Protein AF-X8IRI1-F1 (afdb_monomer_lite)

Sequence (577 aa):
MRTLHSYGKSMAVIITFLLALMMLMPPNMAYAASTYTATGTESGADIAAIIAGTKPDASGNPYDSVEFPAGNYKYDLPDSVIISRPVKVKADTGAKVEFKGGSFRAHNNSADITFTGAGSFEMNNLNSYGFFSSNVNAKFNFDHTDFTIDGAKNFGIYAFGGCTMNIKGGSFTVKNCSNTGNEGGIEFDKGKLNVSDGAQLIVENNGNGNFGDIYMNGAMEVTGAKTKVIINESKAGFSGYGMVLAGGGTLKVDAGSVDINTSAAGRGINAGSNATNTIDLVNGAKLNVTANGGIATSGIRRAKVSVKGGSVLDVKGYSYAFDGSLLEASDRALVTLNGKVMDNASLKVFTGGTNGSTIMGGSVLENYKTSVVNGVVTENPAGNHLDNQPVNAAGEKLMRFDLKNFENSNIDITADPGNAAHPAYTYRVGKNHDGTAYVWAPAVEVRFWQSKEALDKDEADKMIASLSTIRGNKLGFVGAKVPEAPKAPAGKVFSHWVNANTGRAFDSNAAFSEQRTNVYPVYKDVPAGGNNSTKKVVKVHKVSPRTGDASMIFLYGGLVVGAVVVLMVLIKIRRRA

Structure (mmCIF, N/CA/C/O backbone):
data_AF-X8IRI1-F1
#
_entry.id   AF-X8IRI1-F1
#
loop_
_atom_site.group_PDB
_atom_site.id
_atom_site.type_symbol
_atom_site.label_atom_id
_atom_site.label_alt_id
_atom_site.label_comp_id
_atom_site.label_asym_id
_atom_site.label_entity_id
_atom_site.label_seq_id
_atom_site.pdbx_PDB_ins_code
_atom_site.Cartn_x
_atom_site.Cartn_y
_atom_site.Cartn_z
_atom_site.occupancy
_atom_site.B_iso_or_equiv
_atom_site.auth_seq_id
_atom_site.auth_comp_id
_atom_site.auth_asym_id
_atom_site.auth_atom_id
_atom_site.pdbx_PDB_model_num
ATOM 1 N N . MET A 1 1 ? -28.772 -71.645 36.529 1.00 38.62 1 MET A N 1
ATOM 2 C CA . MET A 1 1 ? -28.775 -70.307 35.896 1.00 38.62 1 MET A CA 1
ATOM 3 C C . MET A 1 1 ? -29.719 -69.413 36.707 1.00 38.62 1 MET A C 1
ATOM 5 O O . MET A 1 1 ? -30.913 -69.526 36.527 1.00 38.62 1 MET A O 1
ATOM 9 N N . ARG A 1 2 ? -29.366 -68.632 37.741 1.00 41.69 2 ARG A N 1
ATOM 10 C CA . ARG A 1 2 ? -28.144 -67.874 38.078 1.00 41.69 2 ARG A CA 1
ATOM 11 C C . ARG A 1 2 ? -27.626 -67.022 36.917 1.00 41.69 2 ARG A C 1
ATOM 13 O O . ARG A 1 2 ? -26.541 -67.303 36.445 1.00 41.69 2 ARG A O 1
ATOM 20 N N . THR A 1 3 ? -28.415 -66.037 36.474 1.00 43.78 3 THR A N 1
ATOM 21 C CA . THR A 1 3 ? -27.919 -64.871 35.696 1.00 43.78 3 THR A CA 1
ATOM 22 C C . THR A 1 3 ? -28.913 -63.713 35.503 1.00 43.78 3 THR A C 1
ATOM 24 O O . THR A 1 3 ? -28.485 -62.684 35.001 1.00 43.78 3 THR A O 1
ATOM 27 N N . LEU A 1 4 ? -30.188 -63.775 35.931 1.00 37.31 4 LEU A N 1
ATOM 28 C CA . LEU A 1 4 ? -31.115 -62.632 35.738 1.00 37.31 4 LEU A CA 1
ATOM 29 C C . LEU A 1 4 ? -31.399 -61.752 36.973 1.00 37.31 4 LEU A C 1
ATOM 31 O O . LEU A 1 4 ? -31.856 -60.628 36.812 1.00 37.31 4 LEU A O 1
ATOM 35 N N . HIS A 1 5 ? -31.095 -62.194 38.198 1.00 42.09 5 HIS A N 1
ATOM 36 C CA . HIS A 1 5 ? -31.404 -61.414 39.413 1.00 42.09 5 HIS A CA 1
ATOM 37 C C . HIS A 1 5 ? -30.300 -60.431 39.855 1.00 42.09 5 HIS A C 1
ATOM 39 O O . HIS A 1 5 ? -30.540 -59.623 40.752 1.00 42.09 5 HIS A O 1
ATOM 45 N N . SER A 1 6 ? -29.102 -60.459 39.253 1.00 44.62 6 SER A N 1
ATOM 46 C CA . SER A 1 6 ? -28.016 -59.529 39.618 1.00 44.62 6 SER A CA 1
ATOM 47 C C . SER A 1 6 ? -27.987 -58.245 38.783 1.00 44.62 6 SER A C 1
ATOM 49 O O . SER A 1 6 ? -27.450 -57.250 39.253 1.00 44.62 6 SER A O 1
ATOM 51 N N . TYR A 1 7 ? -28.608 -58.213 37.597 1.00 43.22 7 TYR A N 1
ATOM 52 C CA . TYR A 1 7 ? -28.611 -57.013 36.747 1.00 43.22 7 TYR A CA 1
ATOM 53 C C . TYR A 1 7 ? -29.581 -55.924 37.231 1.00 43.22 7 TYR A C 1
ATOM 55 O O . TYR A 1 7 ? -29.284 -54.744 37.079 1.00 43.22 7 TYR A O 1
ATOM 63 N N . GLY A 1 8 ? -30.692 -56.289 37.885 1.00 44.66 8 GLY A N 1
ATOM 64 C CA . GLY A 1 8 ? -31.662 -55.316 38.410 1.00 44.66 8 GLY A CA 1
ATOM 65 C C . GLY A 1 8 ? -31.131 -54.489 39.586 1.00 44.66 8 GLY A C 1
ATOM 66 O O . GLY A 1 8 ? -31.399 -53.295 39.671 1.00 44.66 8 GLY A O 1
ATOM 67 N N . LYS A 1 9 ? -30.312 -55.090 40.463 1.00 50.69 9 LYS A N 1
ATOM 68 C CA . LYS A 1 9 ? -29.696 -54.374 41.594 1.00 50.69 9 LYS A CA 1
ATOM 69 C C . LYS A 1 9 ? -28.537 -53.486 41.147 1.00 50.69 9 LYS A C 1
ATOM 71 O O . LYS A 1 9 ? -28.430 -52.363 41.621 1.00 50.69 9 LYS A O 1
ATOM 76 N N . SER A 1 10 ? -27.718 -53.942 40.199 1.00 52.00 10 SER A N 1
ATOM 77 C CA . SER A 1 10 ? -26.632 -53.129 39.641 1.00 52.00 10 SER A CA 1
ATOM 78 C C . SER A 1 10 ? -27.155 -51.960 38.806 1.00 52.00 10 SER A C 1
ATOM 80 O O . SER A 1 10 ? -26.636 -50.858 38.939 1.00 52.00 10 SER A O 1
ATOM 82 N N . MET A 1 11 ? -28.218 -52.148 38.013 1.00 54.19 11 MET A N 1
ATOM 83 C CA . MET A 1 11 ? -28.814 -51.048 37.247 1.00 54.19 11 MET A CA 1
ATOM 84 C C . MET A 1 11 ? -29.537 -50.041 38.155 1.00 54.19 11 MET A C 1
ATOM 86 O O . MET A 1 11 ? -29.398 -48.841 37.951 1.00 54.19 11 MET A O 1
ATOM 90 N N . ALA A 1 12 ? -30.226 -50.501 39.207 1.00 57.88 12 ALA A N 1
ATOM 91 C CA . ALA A 1 12 ? -30.830 -49.612 40.200 1.00 57.88 12 ALA A CA 1
ATOM 92 C C . ALA A 1 12 ? -29.775 -48.789 40.957 1.00 57.88 12 ALA A C 1
ATOM 94 O O . ALA A 1 12 ? -29.965 -47.593 41.149 1.00 57.88 12 ALA A O 1
ATOM 95 N N . VAL A 1 13 ? -28.637 -49.386 41.329 1.00 63.94 13 VAL A N 1
ATOM 96 C CA . VAL A 1 13 ? -27.523 -48.658 41.963 1.00 63.94 13 VAL A CA 1
ATOM 97 C C . VAL A 1 13 ? -26.892 -47.657 40.995 1.00 63.94 13 VAL A C 1
ATOM 99 O O . VAL A 1 13 ? -26.633 -46.532 41.401 1.00 63.94 13 VAL A O 1
ATOM 102 N N . ILE A 1 14 ? -26.715 -48.007 39.717 1.00 63.69 14 ILE A N 1
ATOM 103 C CA . ILE A 1 14 ? -26.193 -47.083 38.694 1.00 63.69 14 ILE A CA 1
ATOM 104 C C . ILE A 1 14 ? -27.158 -45.916 38.456 1.00 63.69 14 ILE A C 1
ATOM 106 O O . ILE A 1 14 ? -26.715 -44.776 38.399 1.00 63.69 14 ILE A O 1
ATOM 110 N N . ILE A 1 15 ? -28.467 -46.169 38.373 1.00 65.94 15 ILE A N 1
ATOM 111 C CA . ILE A 1 15 ? -29.488 -45.123 38.200 1.00 65.94 15 ILE A CA 1
ATOM 112 C C . ILE A 1 15 ? -29.566 -44.234 39.443 1.00 65.94 15 ILE A C 1
ATOM 114 O O . ILE A 1 15 ? -29.633 -43.019 39.315 1.00 65.94 15 ILE A O 1
ATOM 118 N N . THR A 1 16 ? -29.491 -44.813 40.643 1.00 70.00 16 THR A N 1
ATOM 119 C CA . THR A 1 16 ? -29.491 -44.043 41.897 1.00 70.00 16 THR A CA 1
ATOM 120 C C . THR A 1 16 ? -28.206 -43.225 42.041 1.00 70.00 16 THR A C 1
ATOM 122 O O . THR A 1 16 ? -28.259 -42.092 42.502 1.00 70.00 16 THR A O 1
ATOM 125 N N . PHE A 1 17 ? -27.061 -43.751 41.593 1.00 68.44 17 PHE A N 1
ATOM 126 C CA . PHE A 1 17 ? -25.791 -43.026 41.559 1.00 68.44 17 PHE A CA 1
ATOM 127 C C . PHE A 1 17 ? -25.799 -41.916 40.501 1.00 68.44 17 PHE A C 1
ATOM 129 O O . PHE A 1 17 ? -25.320 -40.826 40.784 1.00 68.44 17 PHE A O 1
ATOM 136 N N . LEU A 1 18 ? -26.400 -42.134 39.323 1.00 64.12 18 LEU A N 1
ATOM 137 C CA . LEU A 1 18 ? -26.602 -41.080 38.322 1.00 64.12 18 LEU A CA 1
ATOM 138 C C . LEU A 1 18 ? -27.574 -40.003 38.816 1.00 64.12 18 LEU A C 1
ATOM 140 O O . LEU A 1 18 ? -27.297 -38.827 38.618 1.00 64.12 18 LEU A O 1
ATOM 144 N N . LEU A 1 19 ? -28.675 -40.372 39.482 1.00 67.44 19 LEU A N 1
ATOM 145 C CA . LEU A 1 19 ? -29.600 -39.405 40.081 1.00 67.44 19 LEU A CA 1
ATOM 146 C C . LEU A 1 19 ? -28.933 -38.624 41.216 1.00 67.44 19 LEU A C 1
ATOM 148 O O . LEU A 1 19 ? -29.087 -37.412 41.277 1.00 67.44 19 LEU A O 1
ATOM 152 N N . ALA A 1 20 ? -28.161 -39.287 42.080 1.00 68.00 20 ALA A N 1
ATOM 153 C CA . ALA A 1 20 ? -27.404 -38.625 43.137 1.00 68.00 20 ALA A CA 1
ATOM 154 C C . ALA A 1 20 ? -26.320 -37.702 42.560 1.00 68.00 20 ALA A C 1
ATOM 156 O O . ALA A 1 20 ? -26.153 -36.593 43.049 1.00 68.00 20 ALA A O 1
ATOM 157 N N . LEU A 1 21 ? -25.638 -38.109 41.484 1.00 61.19 21 LEU A N 1
ATOM 158 C CA . LEU A 1 21 ? -24.678 -37.269 40.764 1.00 61.19 21 LEU A CA 1
ATOM 159 C C . LEU A 1 21 ? -25.374 -36.076 40.088 1.00 61.19 21 LEU A C 1
ATOM 161 O O . LEU A 1 21 ? -24.842 -34.974 40.124 1.00 61.19 21 LEU A O 1
ATOM 165 N N . MET A 1 22 ? -26.583 -36.264 39.544 1.00 58.09 22 MET A N 1
ATOM 166 C CA . MET A 1 22 ? -27.415 -35.186 38.997 1.00 58.09 22 MET A CA 1
ATOM 167 C C . MET A 1 22 ? -27.957 -34.234 40.069 1.00 58.09 22 MET A C 1
ATOM 169 O O . MET A 1 22 ? -28.090 -33.047 39.800 1.00 58.09 22 MET A O 1
ATOM 173 N N . MET A 1 23 ? -28.226 -34.724 41.280 1.00 58.78 23 MET A N 1
ATOM 174 C CA . MET A 1 23 ? -28.628 -33.914 42.439 1.00 58.78 23 MET A CA 1
ATOM 175 C C . MET A 1 23 ? -27.438 -33.241 43.147 1.00 58.78 23 MET A C 1
ATOM 177 O O . MET A 1 23 ? -27.635 -32.274 43.876 1.00 58.78 23 MET A O 1
ATOM 181 N N . LEU A 1 24 ? -26.214 -33.741 42.934 1.00 56.41 24 LEU A N 1
ATOM 182 C CA . LEU A 1 24 ? -24.946 -33.143 43.376 1.00 56.41 24 LEU A CA 1
ATOM 183 C C . LEU A 1 24 ? -24.363 -32.161 42.351 1.00 56.41 24 LEU A C 1
ATOM 185 O O . LEU A 1 24 ? -23.395 -31.467 42.667 1.00 56.41 24 LEU A O 1
ATOM 189 N N . MET A 1 25 ? -24.929 -32.080 41.141 1.00 46.56 25 MET A N 1
ATOM 190 C CA . MET A 1 25 ? -24.611 -30.987 40.230 1.00 46.56 25 MET A CA 1
ATOM 191 C C . MET A 1 25 ? -25.151 -29.686 40.840 1.00 46.56 25 MET A C 1
ATOM 193 O O . MET A 1 25 ? -26.348 -29.603 41.125 1.00 46.56 25 MET A O 1
ATOM 197 N N . PRO A 1 26 ? -24.303 -28.663 41.056 1.00 53.66 26 PRO A N 1
ATOM 198 C CA . PRO A 1 26 ? -24.777 -27.346 41.452 1.00 53.66 26 PRO A CA 1
ATOM 199 C C . PRO A 1 26 ? -25.845 -26.879 40.451 1.00 53.66 26 PRO A C 1
ATOM 201 O O . PRO A 1 26 ? -25.652 -27.085 39.251 1.00 53.66 26 PRO A O 1
ATOM 204 N N . PRO A 1 27 ? -26.928 -26.208 40.880 1.00 50.47 27 PRO A N 1
ATOM 205 C CA . PRO A 1 27 ? -27.995 -25.742 39.985 1.00 50.47 27 PRO A CA 1
ATOM 206 C C . PRO A 1 27 ? -27.553 -24.747 38.884 1.00 50.47 27 PRO A C 1
ATOM 208 O O . PRO A 1 27 ? -28.381 -24.313 38.092 1.00 50.47 27 PRO A O 1
ATOM 211 N N . ASN A 1 28 ? -26.256 -24.436 38.767 1.00 49.75 28 ASN A N 1
ATOM 212 C CA . ASN A 1 28 ? -25.672 -23.497 37.806 1.00 49.75 28 ASN A CA 1
ATOM 213 C C . ASN A 1 28 ? -24.750 -24.181 36.775 1.00 49.75 28 ASN A C 1
ATOM 215 O O . ASN A 1 28 ? -23.584 -23.813 36.649 1.00 49.75 28 ASN A O 1
ATOM 219 N N . MET A 1 29 ? -25.238 -25.167 36.015 1.00 47.28 29 MET A N 1
ATOM 220 C CA . MET A 1 29 ? -24.476 -25.748 34.887 1.00 47.28 29 MET A CA 1
ATOM 221 C C . MET A 1 29 ? -25.156 -25.614 33.517 1.00 47.28 29 MET A C 1
ATOM 223 O O . MET A 1 29 ? -24.895 -26.389 32.601 1.00 47.28 29 MET A O 1
ATOM 227 N N . ALA A 1 30 ? -25.959 -24.569 33.335 1.00 47.03 30 ALA A N 1
ATOM 228 C CA . ALA A 1 30 ? -26.222 -24.006 32.017 1.00 47.03 30 ALA A CA 1
ATOM 229 C C . ALA A 1 30 ? -25.886 -22.513 32.077 1.00 47.03 30 ALA A C 1
ATOM 231 O O . ALA A 1 30 ? -26.707 -21.707 32.505 1.00 47.03 30 ALA A O 1
ATOM 232 N N . TYR A 1 31 ? -24.657 -22.144 31.706 1.00 49.81 31 TYR A N 1
ATOM 233 C CA . TYR A 1 31 ? -24.320 -20.744 31.449 1.00 49.81 31 TYR A CA 1
ATOM 234 C C . TYR A 1 31 ? -25.082 -20.324 30.188 1.00 49.81 31 TYR A C 1
ATOM 236 O O . TYR A 1 31 ? -24.639 -20.573 29.066 1.00 49.81 31 TYR A O 1
ATOM 244 N N . ALA A 1 32 ? -26.291 -19.795 30.365 1.00 62.50 32 ALA A N 1
ATOM 245 C CA . ALA A 1 32 ? -26.997 -19.118 29.293 1.00 62.50 32 ALA A CA 1
ATOM 246 C C . ALA A 1 32 ? -26.318 -17.763 29.107 1.00 62.50 32 ALA A C 1
ATOM 248 O O . ALA A 1 32 ? -26.218 -17.007 30.072 1.00 62.50 32 ALA A O 1
ATOM 249 N N . ALA A 1 33 ? -25.837 -17.485 27.894 1.00 72.38 33 ALA A N 1
ATOM 250 C CA . ALA A 1 33 ? -25.169 -16.225 27.611 1.00 72.38 33 ALA A CA 1
ATOM 251 C C . ALA A 1 33 ? -26.080 -15.055 28.012 1.00 72.38 33 ALA A C 1
ATOM 253 O O . ALA A 1 33 ? -27.206 -14.949 27.511 1.00 72.38 33 ALA A O 1
ATOM 254 N N . SER A 1 34 ? -25.631 -14.216 28.943 1.00 87.88 34 SER A N 1
ATOM 255 C CA . SER A 1 34 ? -26.474 -13.165 29.507 1.00 87.88 34 SER A CA 1
ATOM 256 C C . SER A 1 34 ? -26.365 -11.894 28.668 1.00 87.88 34 SER A C 1
ATOM 258 O O . SER A 1 34 ? -25.287 -11.471 28.246 1.00 87.88 34 SER A O 1
ATOM 260 N N . THR A 1 35 ? -27.517 -11.291 28.375 1.00 94.56 35 THR A N 1
ATOM 261 C CA . THR A 1 35 ? -27.619 -10.091 27.538 1.00 94.56 35 THR A CA 1
ATOM 262 C C . THR A 1 35 ? -28.245 -8.957 28.330 1.00 94.56 35 THR A C 1
ATOM 264 O O . THR A 1 35 ? -29.293 -9.135 28.948 1.00 94.56 35 THR A O 1
ATOM 267 N N . TYR A 1 36 ? -27.609 -7.790 28.292 1.00 97.38 36 TYR A N 1
ATOM 268 C CA . TYR A 1 36 ? -28.196 -6.541 28.752 1.00 97.38 36 TYR A CA 1
ATOM 269 C C . TYR A 1 36 ? -28.768 -5.777 27.560 1.00 97.38 36 TYR A C 1
ATOM 271 O O . TYR A 1 36 ? -28.051 -5.527 26.593 1.00 97.38 36 TYR A O 1
ATOM 279 N N . THR A 1 37 ? -30.032 -5.371 27.635 1.00 97.38 37 THR A N 1
ATOM 280 C CA . THR A 1 37 ? -30.660 -4.512 26.624 1.00 97.38 37 THR A CA 1
ATOM 281 C C . THR A 1 37 ? -30.697 -3.078 27.133 1.00 97.38 37 THR A C 1
ATOM 283 O O . THR A 1 37 ? -31.337 -2.796 28.146 1.00 97.38 37 THR A O 1
ATOM 286 N N . ALA A 1 38 ? -30.024 -2.173 26.426 1.00 97.25 38 ALA A N 1
ATOM 287 C CA . ALA A 1 38 ? -29.966 -0.765 26.774 1.00 97.25 38 ALA A CA 1
ATOM 288 C C . ALA A 1 38 ? -31.331 -0.086 26.603 1.00 97.25 38 ALA A C 1
ATOM 290 O O . ALA A 1 38 ? -31.989 -0.173 25.564 1.00 97.25 38 ALA A O 1
ATOM 291 N N . THR A 1 39 ? -31.723 0.642 27.638 1.00 95.00 39 THR A N 1
ATOM 292 C CA . THR A 1 39 ? -32.975 1.393 27.736 1.00 95.00 39 THR A CA 1
ATOM 293 C C . THR A 1 39 ? -32.810 2.855 27.325 1.00 95.00 39 THR A C 1
ATOM 295 O O . THR A 1 39 ? -33.800 3.516 27.021 1.00 95.00 39 THR A O 1
ATOM 298 N N . GLY A 1 40 ? -31.575 3.372 27.326 1.00 92.88 40 GLY A N 1
ATOM 299 C CA . GLY A 1 40 ? -31.274 4.787 27.094 1.00 92.88 40 GLY A CA 1
ATOM 300 C C . GLY A 1 40 ? -31.468 5.666 28.330 1.00 92.88 40 GLY A C 1
ATOM 301 O O . GLY A 1 40 ? -31.293 6.878 28.247 1.00 92.88 40 GLY A O 1
ATOM 302 N N . THR A 1 41 ? -31.820 5.066 29.470 1.00 94.75 41 THR A N 1
ATOM 303 C CA . THR A 1 41 ? -31.974 5.761 30.757 1.00 94.75 41 THR A CA 1
ATOM 304 C C . THR A 1 41 ? -30.774 5.569 31.682 1.00 94.75 41 THR A C 1
ATOM 306 O O . THR A 1 41 ? -30.700 6.204 32.733 1.00 94.75 41 THR A O 1
ATOM 309 N N . GLU A 1 42 ? -29.827 4.704 31.305 1.00 96.81 42 GLU A N 1
ATOM 310 C CA . GLU A 1 42 ? -28.612 4.465 32.074 1.00 96.81 42 GLU A CA 1
ATOM 311 C C . GLU A 1 42 ? -27.762 5.736 32.140 1.00 96.81 42 GLU A C 1
ATOM 313 O O . GLU A 1 42 ? -27.613 6.458 31.153 1.00 96.81 42 GLU A O 1
ATOM 318 N N . SER A 1 43 ? -27.132 5.986 33.288 1.00 97.12 43 SER A N 1
ATOM 319 C CA . SER A 1 43 ? -26.047 6.962 33.327 1.00 97.12 43 SER A CA 1
ATOM 320 C C . SER A 1 43 ? -24.839 6.447 32.533 1.00 97.12 43 SER A C 1
ATOM 322 O O . SER A 1 43 ? -24.667 5.240 32.335 1.00 97.12 43 SER A O 1
ATOM 324 N N . GLY A 1 44 ? -23.941 7.346 32.124 1.00 96.56 44 GLY A N 1
ATOM 325 C CA . GLY A 1 44 ? -22.701 6.931 31.466 1.00 96.56 44 GLY A CA 1
ATOM 326 C C . GLY A 1 44 ? -21.806 6.049 32.350 1.00 96.56 44 GLY A C 1
ATOM 327 O O . GLY A 1 44 ? -21.158 5.131 31.852 1.00 96.56 44 GLY A O 1
ATOM 328 N N . ALA A 1 45 ? -21.827 6.250 33.672 1.00 97.19 45 ALA A N 1
ATOM 329 C CA . ALA A 1 45 ? -21.136 5.378 34.622 1.00 97.19 45 ALA A CA 1
ATOM 330 C C . ALA A 1 45 ? -21.775 3.979 34.696 1.00 97.19 45 ALA A C 1
ATOM 332 O O . ALA A 1 45 ? -21.060 2.978 34.759 1.00 97.19 45 ALA A O 1
ATOM 333 N N . ASP A 1 46 ? -23.109 3.898 34.648 1.00 97.06 46 ASP A N 1
ATOM 334 C CA . ASP A 1 46 ? -23.828 2.623 34.666 1.00 97.06 46 ASP A CA 1
ATOM 335 C C . ASP A 1 46 ? -23.538 1.793 33.418 1.00 97.06 46 ASP A C 1
ATOM 337 O O . ASP A 1 46 ? -23.175 0.622 33.540 1.00 97.06 46 ASP A O 1
ATOM 341 N N . ILE A 1 47 ? -23.659 2.386 32.224 1.00 97.75 47 ILE A N 1
ATOM 342 C CA . ILE A 1 47 ? -23.405 1.647 30.980 1.00 97.75 47 ILE A CA 1
ATOM 343 C C . ILE A 1 47 ? -21.932 1.227 30.878 1.00 97.75 47 ILE A C 1
ATOM 345 O O . ILE A 1 47 ? -21.641 0.105 30.464 1.00 97.75 47 ILE A O 1
ATOM 349 N N . ALA A 1 48 ? -21.001 2.072 31.341 1.00 97.00 48 ALA A N 1
ATOM 350 C CA . ALA A 1 48 ? -19.584 1.729 31.435 1.00 97.00 48 ALA A CA 1
ATOM 351 C C . ALA A 1 48 ? -19.354 0.516 32.344 1.00 97.00 48 ALA A C 1
ATOM 353 O O . ALA A 1 48 ? -18.635 -0.408 31.964 1.00 97.00 48 ALA A O 1
ATOM 354 N N . ALA A 1 49 ? -19.980 0.491 33.524 1.00 96.81 49 ALA A N 1
ATOM 355 C CA . ALA A 1 49 ? -19.852 -0.610 34.474 1.00 96.81 49 ALA A CA 1
ATOM 356 C C . ALA A 1 49 ? -20.447 -1.924 33.937 1.00 96.81 49 ALA A C 1
ATOM 358 O O . ALA A 1 49 ? -19.880 -2.997 34.154 1.00 96.81 49 ALA A O 1
ATOM 359 N N . ILE A 1 50 ? -21.553 -1.850 33.190 1.00 97.06 50 ILE A N 1
ATOM 360 C CA . ILE A 1 50 ? -22.174 -3.006 32.524 1.00 97.06 50 ILE A CA 1
ATOM 361 C C . ILE A 1 50 ? -21.236 -3.568 31.448 1.00 97.06 50 ILE A C 1
ATOM 363 O O . ILE A 1 50 ? -20.922 -4.761 31.458 1.00 97.06 50 ILE A O 1
ATOM 367 N N . ILE A 1 51 ? -20.709 -2.711 30.565 1.00 96.06 51 ILE A N 1
ATOM 368 C CA . ILE A 1 51 ? -19.762 -3.123 29.516 1.00 96.06 51 ILE A CA 1
ATOM 369 C C . ILE A 1 51 ? -18.481 -3.702 30.138 1.00 96.06 51 ILE A C 1
ATOM 371 O O . ILE A 1 51 ? -18.031 -4.777 29.743 1.00 96.06 51 ILE A O 1
ATOM 375 N N . ALA A 1 52 ? -17.923 -3.054 31.163 1.00 94.50 52 ALA A N 1
ATOM 376 C CA . ALA A 1 52 ? -16.751 -3.553 31.886 1.00 94.50 52 ALA A CA 1
ATOM 377 C C . ALA A 1 52 ? -17.021 -4.883 32.616 1.00 94.50 52 ALA A C 1
ATOM 379 O O . ALA A 1 52 ? -16.104 -5.677 32.819 1.00 94.50 52 ALA A O 1
ATOM 380 N N . GLY A 1 53 ? -18.282 -5.172 32.956 1.00 93.50 53 GLY A N 1
ATOM 381 C CA . GLY A 1 53 ? -18.696 -6.338 33.743 1.00 93.50 53 GLY A CA 1
ATOM 382 C C . GLY A 1 53 ? -18.555 -6.148 35.253 1.00 93.50 53 GLY A C 1
ATOM 383 O O . GLY A 1 53 ? -18.629 -7.125 35.991 1.00 93.50 53 GLY A O 1
ATOM 384 N N . THR A 1 54 ? -18.346 -4.916 35.724 1.00 94.50 54 THR A N 1
ATOM 385 C CA . THR A 1 54 ? -18.317 -4.589 37.159 1.00 94.50 54 THR A CA 1
ATOM 386 C C . THR A 1 54 ? -19.719 -4.412 37.741 1.00 94.50 54 THR A C 1
ATOM 388 O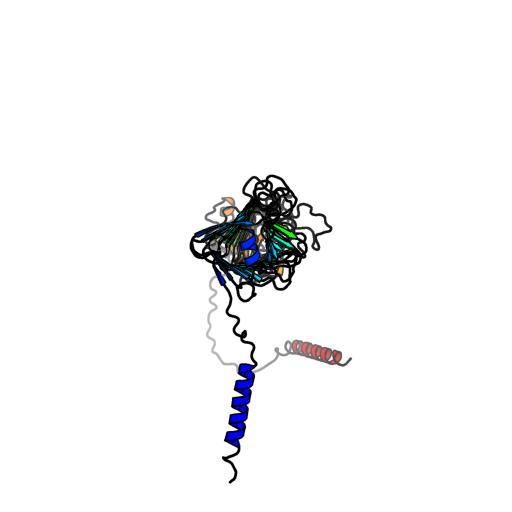 O . THR A 1 54 ? -19.888 -4.504 38.955 1.00 94.50 54 THR A O 1
ATOM 391 N N . LYS A 1 55 ? -20.730 -4.212 36.884 1.00 94.88 55 LYS A N 1
ATOM 392 C CA . LYS A 1 55 ? -22.151 -4.302 37.233 1.00 94.88 55 LYS A CA 1
ATOM 393 C C . LYS A 1 55 ? -22.729 -5.607 36.659 1.00 94.88 55 LYS A C 1
ATOM 395 O O . LYS A 1 55 ? -23.005 -5.651 35.458 1.00 94.88 55 LYS A O 1
ATOM 400 N N . PRO A 1 56 ? -22.855 -6.670 37.474 1.00 92.38 56 PRO A N 1
ATOM 401 C CA . PRO A 1 56 ? -23.314 -7.971 37.003 1.00 92.38 56 PRO A CA 1
ATOM 402 C C . PRO A 1 56 ? -24.836 -8.025 36.804 1.00 92.38 56 PRO A C 1
ATOM 404 O O . PRO A 1 56 ? -25.576 -7.110 37.175 1.00 92.38 56 PRO A O 1
ATOM 407 N N . ASP A 1 57 ? -25.297 -9.127 36.224 1.00 88.62 57 ASP A N 1
ATOM 408 C CA . ASP A 1 57 ? -26.693 -9.536 36.188 1.00 88.62 57 ASP A CA 1
ATOM 409 C C . ASP A 1 57 ? -27.220 -9.947 37.577 1.00 88.62 57 ASP A C 1
ATOM 411 O O . ASP A 1 57 ? -26.498 -9.971 38.578 1.00 88.62 57 ASP A O 1
ATOM 415 N N . ALA A 1 58 ? -28.509 -10.286 37.647 1.00 86.75 58 ALA A N 1
ATOM 416 C CA . ALA A 1 58 ? -29.158 -10.712 38.889 1.00 86.75 58 ALA A CA 1
ATOM 417 C C . ALA A 1 58 ? -28.572 -12.008 39.487 1.00 86.75 58 ALA A C 1
ATOM 419 O O . ALA A 1 58 ? -28.784 -12.282 40.667 1.00 86.75 58 ALA A O 1
ATOM 420 N N . SER A 1 59 ? -27.837 -12.792 38.693 1.00 85.62 59 SER A N 1
ATOM 421 C CA . SER A 1 59 ? -27.151 -14.013 39.127 1.00 85.62 59 SER A CA 1
ATOM 422 C C . SER A 1 59 ? -25.712 -13.748 39.584 1.00 85.62 59 SER A C 1
ATOM 424 O O . SER A 1 59 ? -25.021 -14.681 39.991 1.00 85.62 59 SER A O 1
ATOM 426 N N . GLY A 1 60 ? -25.251 -12.494 39.532 1.00 87.94 60 GLY A N 1
ATOM 427 C CA . GLY A 1 60 ? -23.891 -12.101 39.891 1.00 87.94 60 GLY A CA 1
ATOM 428 C C . GLY A 1 60 ? -22.863 -12.295 38.771 1.00 87.94 60 GLY A C 1
ATOM 429 O O . GLY A 1 60 ? -21.673 -12.114 39.025 1.00 87.94 60 GLY A O 1
ATOM 430 N N . ASN A 1 61 ? -23.289 -12.616 37.545 1.00 89.94 61 ASN A N 1
ATOM 431 C CA . ASN A 1 61 ? -22.395 -12.818 36.403 1.00 89.94 61 ASN A CA 1
ATOM 432 C C . ASN A 1 61 ? -22.302 -11.555 35.528 1.00 89.94 61 ASN A C 1
ATOM 434 O O . ASN A 1 61 ? -23.284 -10.829 35.387 1.00 89.94 61 ASN A O 1
ATOM 438 N N . PRO A 1 62 ? -21.149 -11.257 34.908 1.00 92.62 62 PRO A N 1
ATOM 439 C CA . PRO A 1 62 ? -21.061 -10.179 33.926 1.00 92.62 62 PRO A CA 1
ATOM 440 C C . PRO A 1 62 ? -21.872 -10.516 32.665 1.00 92.62 62 PRO A 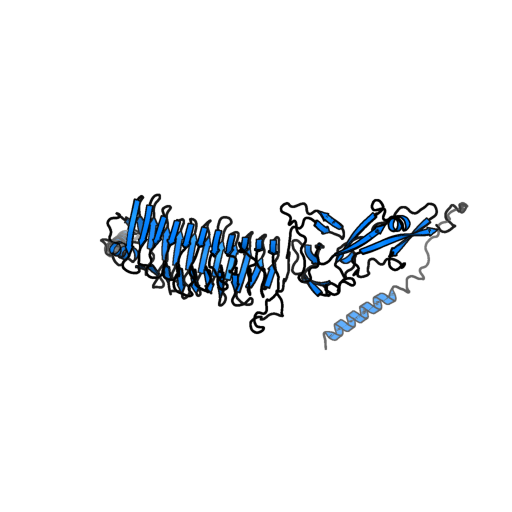C 1
ATOM 442 O O . PRO A 1 62 ? -21.919 -11.668 32.250 1.00 92.62 62 PRO A O 1
ATOM 445 N N . TYR A 1 63 ? -22.450 -9.501 32.019 1.00 94.56 63 TYR A N 1
ATOM 446 C CA . TYR A 1 63 ? -23.171 -9.679 30.754 1.00 94.56 63 TYR A CA 1
ATOM 447 C C . TYR A 1 63 ? -22.227 -10.008 29.595 1.00 94.56 63 TYR A C 1
ATOM 449 O O . TYR A 1 63 ? -21.284 -9.255 29.336 1.00 94.56 63 TYR A O 1
ATOM 457 N N . ASP A 1 64 ? -22.500 -11.071 28.843 1.00 93.75 64 ASP A N 1
ATOM 458 C CA . ASP A 1 64 ? -21.737 -11.427 27.638 1.00 93.75 64 ASP A CA 1
ATOM 459 C C . ASP A 1 64 ? -21.986 -10.457 26.478 1.00 93.75 64 ASP A C 1
ATOM 461 O O . ASP A 1 64 ? -21.084 -10.198 25.676 1.00 93.75 64 ASP A O 1
ATOM 465 N N . SER A 1 65 ? -23.206 -9.917 26.395 1.00 96.38 65 SER A N 1
ATOM 466 C CA . SER A 1 65 ? -23.634 -8.980 25.354 1.00 96.38 65 SER A CA 1
ATOM 467 C C . SER A 1 65 ? -24.337 -7.760 25.948 1.00 96.38 65 SER A C 1
ATOM 469 O O . SER A 1 65 ? -25.148 -7.883 26.865 1.00 96.38 65 SER A O 1
ATOM 471 N N . VAL A 1 66 ? -24.051 -6.585 25.398 1.00 98.12 66 VAL A N 1
ATOM 472 C CA . VAL A 1 66 ? -24.756 -5.326 25.651 1.00 98.12 66 VAL A CA 1
ATOM 473 C C . VAL A 1 66 ? -25.355 -4.876 24.327 1.00 98.12 66 VAL A C 1
ATOM 475 O O . VAL A 1 66 ? -24.617 -4.542 23.400 1.00 98.12 66 VAL A O 1
ATOM 478 N N . GLU A 1 67 ? -26.678 -4.907 24.216 1.00 98.25 67 GLU A N 1
ATOM 479 C CA . GLU A 1 67 ? -27.399 -4.624 22.977 1.00 98.25 67 GLU A CA 1
ATOM 480 C C . GLU A 1 67 ? -28.137 -3.290 23.059 1.00 98.25 67 GLU A C 1
ATOM 482 O O . GLU A 1 67 ? -28.854 -3.023 24.022 1.00 98.25 67 GLU A O 1
ATOM 487 N N . PHE A 1 68 ? -27.980 -2.473 22.023 1.00 98.50 68 PHE A N 1
ATOM 488 C CA . PHE A 1 68 ? -28.686 -1.219 21.804 1.00 98.50 68 PHE A CA 1
ATOM 489 C C . PHE A 1 68 ? -29.713 -1.434 20.687 1.00 98.50 68 PHE A C 1
ATOM 491 O O . PHE A 1 68 ? -29.319 -1.498 19.518 1.00 98.50 68 PHE A O 1
ATOM 498 N N . PRO A 1 69 ? -31.010 -1.569 21.019 1.00 98.31 69 PRO A N 1
ATOM 499 C CA . PRO A 1 69 ? -32.091 -1.585 20.037 1.00 98.31 69 PRO A CA 1
ATOM 500 C C . PRO A 1 69 ? -32.150 -0.309 19.187 1.00 98.31 69 PRO A C 1
ATOM 502 O O . PRO A 1 69 ? -31.429 0.655 19.424 1.00 98.31 69 PRO A O 1
ATOM 505 N N . ALA A 1 70 ? -33.053 -0.265 18.205 1.00 98.06 70 ALA A N 1
ATOM 506 C CA . ALA A 1 70 ? -33.287 0.948 17.423 1.00 98.06 70 ALA A CA 1
ATOM 507 C C . ALA A 1 70 ? -33.619 2.148 18.335 1.00 98.06 70 ALA A C 1
ATOM 509 O O . ALA A 1 70 ? -34.566 2.101 19.120 1.00 98.06 70 ALA A O 1
ATOM 510 N N . GLY A 1 71 ? -32.853 3.233 18.217 1.00 98.06 71 GLY A N 1
ATOM 511 C CA . GLY A 1 71 ? -32.950 4.369 19.130 1.00 98.06 71 GLY A CA 1
ATOM 512 C C . GLY A 1 71 ? -31.720 5.272 19.098 1.00 98.06 71 GLY A C 1
ATOM 513 O O . GLY A 1 71 ? -30.744 4.992 18.405 1.00 98.06 71 GLY A O 1
ATOM 514 N N . ASN A 1 72 ? -31.769 6.369 19.855 1.00 98.06 72 ASN A N 1
ATOM 515 C CA . ASN A 1 72 ? -30.631 7.267 20.048 1.00 98.06 72 ASN A CA 1
ATOM 516 C C . ASN A 1 72 ? -30.164 7.169 21.498 1.00 98.06 72 ASN A C 1
ATOM 518 O O . ASN A 1 72 ? -30.947 7.425 22.411 1.00 98.06 72 ASN A O 1
ATOM 522 N N . TYR A 1 73 ? -28.892 6.851 21.694 1.00 98.44 73 TYR A N 1
ATOM 523 C CA . TYR A 1 73 ? -28.283 6.645 23.000 1.00 98.44 73 TYR A CA 1
ATOM 524 C C . TYR A 1 73 ? -27.106 7.596 23.153 1.00 98.44 73 TYR A C 1
ATOM 526 O O . TYR A 1 73 ? -26.274 7.690 22.252 1.00 98.44 73 TYR A O 1
ATOM 534 N N . LYS A 1 74 ? -27.041 8.313 24.276 1.00 97.75 74 LYS A N 1
ATOM 535 C CA . LYS A 1 74 ? -25.977 9.281 24.554 1.00 97.75 74 LYS A CA 1
ATOM 536 C C . LYS A 1 74 ? -25.469 9.086 25.967 1.00 97.75 74 LYS A C 1
ATOM 538 O O . LYS A 1 74 ? -26.232 9.243 26.915 1.00 97.75 74 LYS A O 1
ATOM 543 N N . TYR A 1 75 ? -24.188 8.774 26.091 1.00 98.06 75 TYR A N 1
ATOM 544 C CA . TYR A 1 75 ? -23.571 8.458 27.368 1.00 98.06 75 TYR A CA 1
ATOM 545 C C . TYR A 1 75 ? -22.301 9.276 27.577 1.00 98.06 75 TYR A C 1
ATOM 547 O O . TYR A 1 75 ? -21.313 9.112 26.861 1.00 98.06 75 TYR A O 1
ATOM 555 N N . ASP A 1 76 ? -22.317 10.120 28.606 1.00 96.94 76 ASP A N 1
ATOM 556 C CA . ASP A 1 76 ? -21.126 10.808 29.096 1.00 96.94 76 ASP A CA 1
ATOM 557 C C . ASP A 1 76 ? -20.348 9.865 30.017 1.00 96.94 76 ASP A C 1
ATOM 559 O O . ASP A 1 76 ? -20.730 9.636 31.165 1.00 96.94 76 ASP A O 1
ATOM 563 N N . LEU A 1 77 ? -19.269 9.279 29.503 1.00 96.06 77 LEU A N 1
ATOM 564 C CA . LEU A 1 77 ? -18.398 8.373 30.240 1.00 96.06 77 LEU A CA 1
ATOM 565 C C . LEU A 1 77 ? -17.446 9.209 31.116 1.00 96.06 77 LEU A C 1
ATOM 567 O O . LEU A 1 77 ? -16.550 9.865 30.572 1.00 96.06 77 LEU A O 1
ATOM 571 N N . PRO A 1 78 ? -17.604 9.210 32.455 1.00 91.81 78 PRO A N 1
ATOM 572 C CA . PRO A 1 78 ? -16.778 10.046 33.329 1.00 91.81 78 PRO A CA 1
ATOM 573 C C . PRO A 1 78 ? -15.311 9.597 33.328 1.00 91.81 78 PRO A C 1
ATOM 575 O O . PRO A 1 78 ? -14.404 10.427 33.340 1.00 91.81 78 PRO A O 1
ATOM 578 N N . ASP A 1 79 ? -15.096 8.285 33.232 1.00 93.00 79 ASP A N 1
ATOM 579 C CA . ASP A 1 79 ? -13.795 7.632 33.252 1.00 93.00 79 ASP A CA 1
ATOM 580 C C . ASP A 1 79 ? -13.645 6.659 32.083 1.00 93.00 79 ASP A C 1
ATOM 582 O O . ASP A 1 79 ? -14.589 6.344 31.357 1.00 93.00 79 ASP A O 1
ATOM 586 N N . SER A 1 80 ? -12.424 6.161 31.895 1.00 93.12 80 SER A N 1
ATOM 587 C CA . SER A 1 80 ? -12.171 5.127 30.893 1.00 93.12 80 SER A CA 1
ATOM 588 C C . SER A 1 80 ? -12.811 3.794 31.282 1.00 93.12 80 SER A C 1
ATOM 590 O O . SER A 1 80 ? -12.665 3.334 32.412 1.00 93.12 80 SER A O 1
ATOM 592 N N . VAL A 1 81 ? -13.452 3.138 30.317 1.00 94.81 81 VAL A N 1
ATOM 593 C CA . VAL A 1 81 ? -14.055 1.814 30.471 1.00 94.81 81 VAL A CA 1
ATOM 594 C C . VAL A 1 81 ? -12.949 0.765 30.414 1.00 94.81 81 VAL A C 1
ATOM 596 O O . VAL A 1 81 ? -12.404 0.469 29.348 1.00 94.81 81 VAL A O 1
ATOM 599 N N . ILE A 1 82 ? -12.587 0.225 31.577 1.00 92.88 82 ILE A N 1
ATOM 600 C CA . ILE A 1 82 ? -11.552 -0.805 31.700 1.00 92.88 82 ILE A CA 1
ATOM 601 C C . ILE A 1 82 ? -12.186 -2.178 31.485 1.00 92.88 82 ILE A C 1
ATOM 603 O O . ILE A 1 82 ? -12.909 -2.677 32.342 1.00 92.88 82 ILE A O 1
ATOM 607 N N . ILE A 1 83 ? -11.896 -2.802 30.346 1.00 92.69 83 ILE A N 1
ATOM 608 C CA . ILE A 1 83 ? -12.452 -4.097 29.966 1.00 92.69 83 ILE A CA 1
ATOM 609 C C . ILE A 1 83 ? -11.364 -5.161 30.063 1.00 92.69 83 ILE A C 1
ATOM 611 O O . ILE A 1 83 ? -10.247 -5.018 29.559 1.00 92.69 83 ILE A O 1
ATOM 615 N N . SER A 1 84 ? -11.700 -6.229 30.776 1.00 90.88 84 SER A N 1
ATOM 616 C CA . SER A 1 84 ? -10.770 -7.285 31.173 1.00 90.88 84 SER A CA 1
ATOM 617 C C . SER A 1 84 ? -11.309 -8.692 30.875 1.00 90.88 84 SER A C 1
ATOM 619 O O . SER A 1 84 ? -10.939 -9.678 31.516 1.00 90.88 84 SER A O 1
ATOM 621 N N . ARG A 1 85 ? -12.251 -8.772 29.936 1.00 90.38 85 ARG A N 1
ATOM 622 C CA . ARG A 1 85 ? -13.052 -9.956 29.633 1.00 90.38 85 ARG A CA 1
ATOM 623 C C . ARG A 1 85 ? -13.536 -9.914 28.182 1.00 90.38 85 ARG A C 1
ATOM 625 O O . ARG A 1 85 ? -13.546 -8.829 27.594 1.00 90.38 85 ARG A O 1
ATOM 632 N N . PRO A 1 86 ? -13.994 -11.042 27.627 1.00 92.62 86 PRO A N 1
ATOM 633 C CA . PRO A 1 86 ? -14.784 -11.026 26.410 1.00 92.62 86 PRO A CA 1
ATOM 634 C C . PRO A 1 86 ? -16.105 -10.285 26.634 1.00 92.62 86 PRO A C 1
ATOM 636 O O . PRO A 1 86 ? -16.748 -10.454 27.675 1.00 92.62 86 PRO A O 1
ATOM 639 N N . VAL A 1 87 ? -16.497 -9.453 25.673 1.00 95.31 87 VAL A N 1
ATOM 640 C CA . VAL A 1 87 ? -17.805 -8.785 25.667 1.00 95.31 87 VAL A CA 1
ATOM 641 C C . VAL A 1 87 ? -18.194 -8.402 24.245 1.00 95.31 87 VAL A C 1
ATOM 643 O O . VAL A 1 87 ? -17.354 -7.962 23.454 1.00 95.31 87 VAL A O 1
ATOM 646 N N . LYS A 1 88 ? -19.480 -8.544 23.928 1.00 97.44 88 LYS A N 1
ATOM 647 C CA . LYS A 1 88 ? -20.083 -8.011 22.709 1.00 97.44 88 LYS A CA 1
ATOM 648 C C . LYS A 1 88 ? -20.865 -6.741 23.028 1.00 97.44 88 LYS A C 1
ATOM 650 O O . LYS A 1 88 ? -21.659 -6.716 23.958 1.00 97.44 88 LYS A O 1
ATOM 655 N N . VAL A 1 89 ? -20.656 -5.700 22.239 1.00 98.31 89 VAL A N 1
ATOM 656 C CA . VAL A 1 89 ? -21.386 -4.435 22.292 1.00 98.31 89 VAL A CA 1
ATOM 657 C C . VAL A 1 89 ? -22.055 -4.264 20.932 1.00 98.31 89 VAL A C 1
ATOM 659 O O . VAL A 1 89 ? -21.380 -4.084 19.920 1.00 98.31 89 VAL A O 1
ATOM 662 N N . LYS A 1 90 ? -23.377 -4.414 20.875 1.00 98.38 90 LYS A N 1
ATOM 663 C CA . LYS A 1 90 ? -24.124 -4.551 19.621 1.00 98.38 90 LYS A CA 1
ATOM 664 C C . LYS A 1 90 ? -25.093 -3.394 19.426 1.00 98.38 90 LYS A C 1
ATOM 666 O O . LYS A 1 90 ? -25.961 -3.190 20.264 1.00 98.38 90 LYS A O 1
ATOM 671 N N . ALA A 1 91 ? -24.964 -2.668 18.321 1.00 98.38 91 ALA A N 1
ATOM 672 C CA . ALA A 1 91 ? -25.924 -1.660 17.890 1.00 98.38 91 ALA A CA 1
ATOM 673 C C . ALA A 1 91 ? -26.820 -2.257 16.803 1.00 98.38 91 ALA A C 1
ATOM 675 O O . ALA A 1 91 ? -26.363 -2.574 15.703 1.00 98.38 91 ALA A O 1
ATOM 676 N N . ASP A 1 92 ? -28.100 -2.440 17.108 1.00 97.44 92 ASP A N 1
ATOM 677 C CA . ASP A 1 92 ? -29.058 -2.983 16.153 1.00 97.44 92 ASP A CA 1
ATOM 678 C C . ASP A 1 92 ? -29.371 -1.984 15.036 1.00 97.44 92 ASP A C 1
ATOM 680 O O . ASP A 1 92 ? -29.037 -0.800 15.090 1.00 97.44 92 ASP A O 1
ATOM 684 N N . THR A 1 93 ? -30.035 -2.463 13.984 1.00 97.06 93 THR A N 1
ATOM 685 C CA . THR A 1 93 ? -30.451 -1.606 12.869 1.00 97.06 93 THR A CA 1
ATOM 686 C C . THR A 1 93 ? -31.254 -0.406 13.377 1.00 97.06 93 THR A C 1
ATOM 688 O O . THR A 1 93 ? -32.263 -0.569 14.059 1.00 97.06 93 THR A O 1
ATOM 691 N N . GLY A 1 94 ? -30.816 0.804 13.023 1.00 97.00 94 GLY A N 1
ATOM 692 C CA . GLY A 1 94 ? -31.443 2.054 13.462 1.00 97.00 94 GLY A CA 1
ATOM 693 C C . GLY A 1 94 ? -30.976 2.570 14.828 1.00 97.00 94 GLY A C 1
ATOM 694 O O . GLY A 1 94 ? -31.429 3.636 15.241 1.00 97.00 94 GLY A O 1
ATOM 695 N N . ALA A 1 95 ? -30.078 1.864 15.519 1.00 98.44 95 ALA A N 1
ATOM 696 C CA . ALA A 1 95 ? -29.433 2.350 16.733 1.00 98.44 95 ALA A CA 1
ATOM 697 C C . ALA A 1 95 ? -28.321 3.360 16.407 1.00 98.44 95 ALA A C 1
ATOM 699 O O . ALA A 1 95 ? -27.505 3.137 15.509 1.00 98.44 95 ALA A O 1
ATOM 700 N N . LYS A 1 96 ? -28.266 4.454 17.169 1.00 98.31 96 LYS A N 1
ATOM 701 C CA . LYS A 1 96 ? -27.189 5.452 17.147 1.00 98.31 96 LYS A CA 1
ATOM 702 C C . LYS A 1 96 ? -26.657 5.639 18.559 1.00 98.31 96 LYS A C 1
ATOM 704 O O . LYS A 1 96 ? -27.360 6.191 19.404 1.00 98.31 96 LYS A O 1
ATOM 709 N N . VAL A 1 97 ? -25.445 5.161 18.814 1.00 98.69 97 VAL A N 1
ATOM 710 C CA . VAL A 1 97 ? -24.840 5.136 20.150 1.00 98.69 97 VAL A CA 1
ATOM 711 C C . VAL A 1 97 ? -23.674 6.115 20.208 1.00 98.69 97 VAL A C 1
ATOM 713 O O . VAL A 1 97 ? -22.688 5.948 19.500 1.00 98.69 97 VAL A O 1
ATOM 716 N N . GLU A 1 98 ? -23.784 7.131 21.057 1.00 98.25 98 GLU A N 1
ATOM 717 C CA . GLU A 1 98 ? -22.784 8.181 21.249 1.00 98.25 98 GLU A CA 1
ATOM 718 C C . GLU A 1 98 ? -22.137 8.041 22.636 1.00 98.25 98 GLU A C 1
ATOM 720 O O . GLU A 1 98 ? -22.823 8.103 23.660 1.00 98.25 98 GLU A O 1
ATOM 725 N N . PHE A 1 99 ? -20.814 7.878 22.674 1.00 97.62 99 PHE A N 1
ATOM 726 C CA . PHE A 1 99 ? -20.005 7.854 23.893 1.00 97.62 99 PHE A CA 1
ATOM 727 C C . PHE A 1 99 ? -19.117 9.102 23.971 1.00 97.62 99 PHE A C 1
ATOM 729 O O . PHE A 1 99 ? -18.373 9.396 23.033 1.00 97.62 99 PHE A O 1
ATOM 736 N N . LYS A 1 100 ? -19.150 9.818 25.101 1.00 95.75 100 LYS A N 1
ATOM 737 C CA . LYS A 1 100 ? -18.339 11.030 25.322 1.00 95.75 100 LYS A CA 1
ATOM 738 C C . LYS A 1 100 ? -17.369 10.889 26.478 1.00 95.75 100 LYS A C 1
ATOM 740 O O . LYS A 1 100 ? -17.671 10.208 27.450 1.00 95.75 100 LYS A O 1
ATOM 745 N N . GLY A 1 101 ? -16.236 11.587 26.418 1.00 93.69 101 GLY A N 1
ATOM 746 C CA . GLY A 1 101 ? -15.288 11.677 27.533 1.00 93.69 101 GLY A CA 1
ATOM 747 C C . GLY A 1 101 ? -14.341 10.477 27.641 1.00 93.69 101 GLY A C 1
ATOM 748 O O . GLY A 1 101 ? -13.213 10.527 27.150 1.00 93.69 101 GLY A O 1
ATOM 749 N N . GLY A 1 102 ? -14.746 9.425 28.347 1.00 92.81 102 GLY A N 1
ATOM 750 C CA . GLY A 1 102 ? -13.937 8.232 28.620 1.00 92.81 102 GLY A CA 1
ATOM 751 C C . GLY A 1 102 ? -13.504 7.426 27.384 1.00 92.81 102 GLY A C 1
ATOM 752 O O . GLY A 1 102 ? -14.175 7.411 26.358 1.00 92.81 102 GLY A O 1
ATOM 753 N N . SER A 1 103 ? -12.373 6.720 27.505 1.00 93.00 103 SER A N 1
ATOM 754 C CA . SER A 1 103 ? -11.825 5.808 26.477 1.00 93.00 103 SER A CA 1
ATOM 755 C C . SER A 1 103 ? -12.201 4.346 26.739 1.00 93.00 103 SER A C 1
ATOM 757 O O . SER A 1 103 ? -12.460 3.993 27.888 1.00 93.00 103 SER A O 1
ATOM 759 N N . PHE A 1 104 ? -12.137 3.469 25.734 1.00 94.56 104 PHE A N 1
ATOM 760 C CA . PHE A 1 104 ? -12.198 2.015 25.941 1.00 94.56 104 PHE A CA 1
ATOM 761 C C . PHE A 1 104 ? -10.791 1.433 26.081 1.00 94.56 104 PHE A C 1
ATOM 763 O O . PHE A 1 104 ? -9.936 1.622 25.212 1.00 94.56 104 PHE A O 1
ATOM 770 N N . ARG A 1 105 ? -10.537 0.712 27.179 1.00 92.88 105 ARG A N 1
ATOM 771 C CA . ARG A 1 105 ? -9.210 0.168 27.491 1.00 92.88 105 ARG A CA 1
ATOM 772 C C . ARG A 1 105 ? -9.247 -1.332 27.699 1.00 92.88 105 ARG A C 1
ATOM 774 O O . ARG A 1 105 ? -9.983 -1.811 28.556 1.00 92.88 105 ARG A O 1
ATOM 781 N N . ALA A 1 106 ? -8.390 -2.055 26.990 1.00 89.56 106 ALA A N 1
ATOM 782 C CA . ALA A 1 106 ? -8.158 -3.470 27.249 1.00 89.56 106 ALA A CA 1
ATOM 783 C C . ALA A 1 106 ? -6.965 -3.628 28.204 1.00 89.56 106 ALA A C 1
ATOM 785 O O . ALA A 1 106 ? -5.860 -3.183 27.894 1.00 89.56 106 ALA A O 1
ATOM 786 N N . HIS A 1 107 ? -7.186 -4.224 29.379 1.00 77.56 107 HIS A N 1
ATOM 787 C CA . HIS A 1 107 ? -6.199 -4.210 30.474 1.00 77.56 107 HIS A CA 1
ATOM 788 C C . HIS A 1 107 ? -5.578 -5.587 30.792 1.00 77.56 107 HIS A C 1
ATOM 790 O O . HIS A 1 107 ? -4.633 -5.671 31.574 1.00 77.56 107 HIS A O 1
ATOM 796 N N . ASN A 1 108 ? -6.044 -6.688 30.192 1.00 70.75 108 ASN A N 1
ATOM 797 C CA . ASN A 1 108 ? -5.518 -8.028 30.482 1.00 70.75 108 ASN A CA 1
ATOM 798 C C . ASN A 1 108 ? -5.594 -9.006 29.287 1.00 70.75 108 ASN A C 1
ATOM 800 O O . ASN A 1 108 ? -6.123 -8.688 28.224 1.00 70.75 108 ASN A O 1
ATOM 804 N N . ASN A 1 109 ? -5.045 -10.213 29.484 1.00 66.56 109 ASN A N 1
ATOM 805 C CA . ASN A 1 109 ? -4.840 -11.222 28.433 1.00 66.56 109 ASN A CA 1
ATOM 806 C C . ASN A 1 109 ? -6.131 -11.867 27.892 1.00 66.56 109 ASN A C 1
ATOM 808 O O . ASN A 1 109 ? -6.054 -12.625 26.929 1.00 66.56 109 ASN A O 1
ATOM 812 N N . SER A 1 110 ? -7.285 -11.604 28.512 1.00 67.19 110 SER A N 1
ATOM 813 C CA . SER A 1 110 ? -8.575 -12.223 28.167 1.00 67.19 110 SER A CA 1
ATOM 814 C C . SER A 1 110 ? -9.558 -11.244 27.520 1.00 67.19 110 SER A C 1
ATOM 816 O O . SER A 1 110 ? -10.705 -11.611 27.270 1.00 67.19 110 SER A O 1
ATOM 818 N N . ALA A 1 111 ? -9.149 -9.994 27.285 1.00 79.81 111 ALA A N 1
ATOM 819 C CA . ALA A 1 111 ? -10.004 -8.987 26.671 1.00 79.81 111 ALA A CA 1
ATOM 820 C C . ALA A 1 111 ? -10.182 -9.268 25.168 1.00 79.81 111 ALA A C 1
ATOM 822 O O . ALA A 1 111 ? -9.266 -9.048 24.373 1.00 79.81 111 ALA A O 1
ATOM 823 N N . ASP A 1 112 ? -11.375 -9.737 24.799 1.00 91.19 112 ASP A N 1
ATOM 824 C CA . ASP A 1 112 ? -11.828 -9.910 23.416 1.00 91.19 112 ASP A CA 1
ATOM 825 C C . ASP A 1 112 ? -13.119 -9.103 23.217 1.00 91.19 112 ASP A C 1
ATOM 827 O O . ASP A 1 112 ? -14.225 -9.542 23.543 1.00 91.19 112 ASP A O 1
ATOM 831 N N . ILE A 1 113 ? -12.951 -7.850 22.801 1.00 95.19 113 ILE A N 1
ATOM 832 C CA . ILE A 1 113 ? -13.998 -6.830 22.829 1.00 95.19 113 ILE A CA 1
ATOM 833 C C . ILE A 1 113 ? -14.527 -6.667 21.415 1.00 95.19 113 ILE A C 1
ATOM 835 O O . ILE A 1 113 ? -13.775 -6.300 20.515 1.00 95.19 113 ILE A O 1
ATOM 839 N N . THR A 1 114 ? -15.814 -6.929 21.213 1.00 97.62 114 THR A N 1
ATOM 840 C CA . THR A 1 114 ? -16.426 -6.901 19.882 1.00 97.62 114 THR A CA 1
ATOM 841 C C . THR A 1 114 ? -17.529 -5.860 19.807 1.00 97.62 114 THR A C 1
ATOM 843 O O . THR A 1 114 ? -18.545 -6.000 20.480 1.00 97.62 114 THR A O 1
ATOM 846 N N . PHE A 1 115 ? -17.358 -4.863 18.946 1.00 98.44 115 PHE A N 1
ATOM 847 C CA . PHE A 1 115 ? -18.413 -3.953 18.511 1.00 98.44 115 PHE A CA 1
ATOM 848 C C . PHE A 1 115 ? -19.036 -4.493 17.224 1.00 98.44 115 PHE A C 1
ATOM 850 O O . PHE A 1 115 ? -18.313 -4.884 16.307 1.00 98.44 115 PHE A O 1
ATOM 857 N N . THR A 1 116 ? -20.363 -4.566 17.156 1.00 98.31 116 THR A N 1
ATOM 858 C CA . THR A 1 116 ? -21.052 -5.188 16.017 1.00 98.31 116 THR A CA 1
ATOM 859 C C . THR A 1 116 ? -22.451 -4.625 15.784 1.00 98.31 116 THR A C 1
ATOM 861 O O . THR A 1 116 ? -22.996 -3.915 16.628 1.00 98.31 116 THR A O 1
ATOM 864 N N . GLY A 1 117 ? -23.053 -5.014 14.664 1.00 96.12 117 GLY A N 1
ATOM 865 C CA . GLY A 1 117 ? -24.433 -4.718 14.312 1.00 96.12 117 GLY A CA 1
ATOM 866 C C . GLY A 1 117 ? -24.557 -3.567 13.318 1.00 96.12 117 GLY A C 1
ATOM 867 O O . GLY A 1 117 ? -23.654 -2.757 13.155 1.00 96.12 117 GLY A O 1
ATOM 868 N N . ALA A 1 118 ? -25.700 -3.525 12.632 1.00 95.56 118 ALA A N 1
ATOM 869 C CA . ALA A 1 118 ? -25.961 -2.591 11.535 1.00 95.56 118 ALA A CA 1
ATOM 870 C C . ALA A 1 118 ? -26.338 -1.165 11.990 1.00 95.56 118 ALA A C 1
ATOM 872 O O . ALA A 1 118 ? -26.724 -0.339 11.164 1.00 95.56 118 ALA A O 1
ATOM 873 N N . GLY A 1 119 ? -26.318 -0.895 13.296 1.00 96.75 119 GLY A N 1
ATOM 874 C CA . GLY A 1 119 ? -26.367 0.459 13.837 1.00 96.75 119 GLY A CA 1
ATOM 875 C C . GLY A 1 119 ? -25.007 1.154 13.760 1.00 96.75 119 GLY A C 1
ATOM 876 O O . GLY A 1 119 ? -24.060 0.662 13.146 1.00 96.75 119 GLY A O 1
ATOM 877 N N . SER A 1 120 ? -24.908 2.314 14.405 1.00 97.94 120 SER A N 1
ATOM 878 C CA . SER A 1 120 ? -23.687 3.121 14.403 1.00 97.94 120 SER A CA 1
ATOM 879 C C . SER A 1 120 ? -23.222 3.476 15.808 1.00 97.94 120 SER A C 1
ATOM 881 O O . SER A 1 120 ? -24.038 3.834 16.664 1.00 97.94 120 SER A O 1
ATOM 883 N N . PHE A 1 121 ? -21.907 3.495 15.991 1.00 98.69 121 PHE A N 1
ATOM 884 C CA . PHE A 1 121 ? -21.244 4.013 17.178 1.00 98.69 121 PHE A CA 1
ATOM 885 C C . PHE A 1 121 ? -20.453 5.279 16.851 1.00 98.69 121 PHE A C 1
ATOM 887 O O . PHE A 1 121 ? -19.774 5.367 15.826 1.00 98.69 121 PHE A O 1
ATOM 894 N N . GLU A 1 122 ? -20.486 6.239 17.763 1.00 98.12 122 GLU A N 1
ATOM 895 C CA . GLU A 1 122 ? -19.676 7.445 17.704 1.00 98.12 122 GLU A CA 1
ATOM 896 C C . GLU A 1 122 ? -19.012 7.690 19.057 1.00 98.12 122 GLU A C 1
ATOM 898 O O . GLU A 1 122 ? -19.655 7.644 20.105 1.00 98.12 122 GLU A O 1
ATOM 903 N N . MET A 1 123 ? -17.714 7.966 19.030 1.00 96.69 123 MET A N 1
ATOM 904 C CA . MET A 1 123 ? -16.958 8.459 20.167 1.00 96.69 123 MET A CA 1
ATOM 905 C C . MET A 1 123 ? -16.518 9.891 19.892 1.00 96.69 123 MET A C 1
ATOM 907 O O . MET A 1 123 ? -15.823 10.130 18.902 1.00 96.69 123 MET A O 1
ATOM 911 N N . ASN A 1 124 ? -16.875 10.829 20.771 1.00 93.56 124 ASN A N 1
ATOM 912 C CA . ASN A 1 124 ? -16.476 12.226 20.619 1.00 93.56 124 ASN A CA 1
ATOM 913 C C . ASN A 1 124 ? -16.068 12.904 21.932 1.00 93.56 124 ASN A C 1
ATOM 915 O O . ASN A 1 124 ? -16.329 12.406 23.026 1.00 93.56 124 ASN A O 1
ATOM 919 N N . ASN A 1 125 ? -15.377 14.044 21.809 1.00 87.88 125 ASN A N 1
ATOM 920 C CA . ASN A 1 125 ? -14.895 14.847 22.939 1.00 87.88 125 ASN A CA 1
ATOM 921 C C . ASN A 1 125 ? -14.144 14.003 23.988 1.00 87.88 125 ASN A C 1
ATOM 923 O O . ASN A 1 125 ? -14.474 14.002 25.177 1.00 87.88 125 ASN A O 1
ATOM 927 N N . LEU A 1 126 ? -13.169 13.216 23.531 1.00 89.81 126 LEU A N 1
ATOM 928 C CA . LEU A 1 126 ? -12.518 12.224 24.377 1.00 89.81 126 LEU A CA 1
ATOM 929 C C . LEU A 1 126 ? -11.387 12.843 25.200 1.00 89.81 126 LEU A C 1
ATOM 931 O O . LEU A 1 126 ? -10.561 13.611 24.707 1.00 89.81 126 LEU A O 1
ATOM 935 N N . ASN A 1 127 ? -11.298 12.439 26.465 1.00 87.75 127 ASN A N 1
ATOM 936 C CA . ASN A 1 127 ? -10.337 12.963 27.433 1.00 87.75 127 ASN A CA 1
ATOM 937 C C . ASN A 1 127 ? -8.892 12.518 27.159 1.00 87.75 127 ASN A C 1
ATOM 939 O O . ASN A 1 127 ? -7.963 13.150 27.654 1.00 87.75 127 ASN A O 1
ATOM 943 N N . SER A 1 128 ? -8.694 11.424 26.418 1.00 87.38 128 SER A N 1
ATOM 944 C CA . SER A 1 128 ? -7.366 10.911 26.052 1.00 87.38 128 SER A CA 1
ATOM 945 C C . SER A 1 128 ? -7.410 10.178 24.711 1.00 87.38 128 SER A C 1
ATOM 947 O O . SER A 1 128 ? -7.208 10.809 23.679 1.00 87.38 128 SER A O 1
ATOM 949 N N . TYR A 1 129 ? -7.707 8.877 24.730 1.00 89.25 129 TYR A N 1
ATOM 950 C CA . TYR A 1 129 ? -7.753 7.997 23.562 1.00 89.25 129 TYR A CA 1
ATOM 951 C C . TYR A 1 129 ? -9.194 7.622 23.193 1.00 89.25 129 TYR A C 1
ATOM 953 O O . TYR A 1 129 ? -10.083 7.729 24.036 1.00 89.25 129 TYR A O 1
ATOM 961 N N . GLY A 1 130 ? -9.425 7.114 21.981 1.00 93.12 130 GLY A N 1
ATOM 962 C CA . GLY A 1 130 ? -10.629 6.323 21.688 1.00 93.12 130 GLY A CA 1
ATOM 963 C C . GLY A 1 130 ? -10.477 4.910 22.235 1.00 93.12 130 GLY A C 1
ATOM 964 O O . GLY A 1 130 ? -11.124 4.536 23.216 1.00 93.12 130 GLY A O 1
ATOM 965 N N . PHE A 1 131 ? -9.529 4.171 21.663 1.00 93.81 131 PHE A N 1
ATOM 966 C CA . PHE A 1 131 ? -9.154 2.830 22.102 1.00 93.81 131 PHE A CA 1
ATOM 967 C C . PHE A 1 131 ? -7.704 2.781 22.558 1.00 93.81 131 PHE A C 1
ATOM 969 O O . PHE A 1 131 ? -6.812 3.311 21.896 1.00 93.81 131 PHE A O 1
ATOM 976 N N . PHE A 1 132 ? -7.465 2.103 23.677 1.00 92.25 132 PHE A N 1
ATOM 977 C CA . PHE A 1 132 ? -6.125 1.903 24.211 1.00 92.25 132 PHE A CA 1
ATOM 978 C C . PHE A 1 132 ? -5.907 0.463 24.675 1.00 92.25 132 PHE A C 1
ATOM 980 O O . PHE A 1 132 ? -6.761 -0.141 25.326 1.00 92.25 132 PHE A O 1
ATOM 987 N N . SER A 1 133 ? -4.725 -0.076 24.400 1.00 90.44 133 SER A N 1
ATOM 988 C CA . SER A 1 133 ? -4.243 -1.297 25.041 1.00 90.44 133 SER A CA 1
ATOM 989 C C . SER A 1 133 ? -2.729 -1.267 25.164 1.00 90.44 133 SER A C 1
ATOM 991 O O . SER A 1 133 ? -2.048 -0.793 24.261 1.00 90.44 133 SER A O 1
ATOM 993 N N . SER A 1 134 ? -2.216 -1.812 26.265 1.00 85.31 134 SER A N 1
ATOM 994 C CA . SER A 1 134 ? -0.797 -2.129 26.464 1.00 85.31 134 SER A CA 1
ATOM 995 C C . SER A 1 134 ? -0.518 -3.642 26.436 1.00 85.31 134 SER A C 1
ATOM 997 O O . SER A 1 134 ? 0.568 -4.085 26.813 1.00 85.31 134 SER A O 1
ATOM 999 N N . ASN A 1 135 ? -1.515 -4.454 26.062 1.00 83.62 135 ASN A N 1
ATOM 1000 C CA . ASN A 1 135 ? -1.494 -5.906 26.215 1.00 83.62 135 ASN A CA 1
ATOM 1001 C C . ASN A 1 135 ? -1.420 -6.642 24.864 1.00 83.62 135 ASN A C 1
ATOM 1003 O O . ASN A 1 135 ? -2.319 -6.499 24.035 1.00 83.62 135 ASN A O 1
ATOM 1007 N N . VAL A 1 136 ? -0.407 -7.508 24.704 1.00 82.69 136 VAL A N 1
ATOM 1008 C CA . VAL A 1 136 ? -0.146 -8.327 23.498 1.00 82.69 136 VAL A CA 1
ATOM 1009 C C . VAL A 1 136 ? -1.327 -9.195 23.041 1.00 82.69 136 VAL A C 1
ATOM 1011 O O . VAL A 1 136 ? -1.439 -9.509 21.863 1.00 82.69 136 VAL A O 1
ATOM 1014 N N . ASN A 1 137 ? -2.200 -9.619 23.956 1.00 83.62 137 ASN A N 1
ATOM 1015 C CA . ASN A 1 137 ? -3.265 -10.584 23.668 1.00 83.62 137 ASN A CA 1
ATOM 1016 C C . ASN A 1 137 ? -4.648 -9.940 23.557 1.00 83.62 137 ASN A C 1
ATOM 1018 O O . ASN A 1 137 ? -5.603 -10.618 23.179 1.00 83.62 137 ASN A O 1
ATOM 1022 N N . ALA A 1 138 ? -4.765 -8.652 23.885 1.00 89.44 138 ALA A N 1
ATOM 1023 C CA . ALA A 1 138 ? -6.028 -7.943 23.777 1.00 89.44 138 ALA A CA 1
ATOM 1024 C C . ALA A 1 138 ? -6.477 -7.835 22.316 1.00 89.44 138 ALA A C 1
ATOM 1026 O O . ALA A 1 138 ? -5.665 -7.570 21.419 1.00 89.44 138 ALA A O 1
ATOM 1027 N N . LYS A 1 139 ? -7.784 -7.992 22.102 1.00 92.69 139 LYS A N 1
ATOM 1028 C CA . LYS A 1 139 ? -8.423 -7.840 20.799 1.00 92.69 139 LYS A CA 1
ATOM 1029 C C . LYS A 1 139 ? -9.542 -6.815 20.850 1.00 92.69 139 LYS A C 1
ATOM 1031 O O . LYS A 1 139 ? -10.405 -6.873 21.723 1.00 92.69 139 LYS A O 1
ATOM 1036 N N . PHE A 1 140 ? -9.534 -5.923 19.868 1.00 95.31 140 PHE A N 1
ATOM 1037 C CA . PHE A 1 140 ? -10.684 -5.101 19.515 1.00 95.31 140 PHE A CA 1
ATOM 1038 C C . PHE A 1 140 ? -11.193 -5.550 18.150 1.00 95.31 140 PHE A C 1
ATOM 1040 O O . PHE A 1 140 ? -10.445 -5.524 17.174 1.00 95.31 140 PHE A O 1
ATOM 1047 N N . ASN A 1 141 ? -12.449 -5.967 18.073 1.00 97.44 141 ASN A N 1
ATOM 1048 C CA . ASN A 1 141 ? -13.090 -6.359 16.827 1.00 97.44 141 ASN A CA 1
ATOM 1049 C C . ASN A 1 141 ? -14.222 -5.384 16.512 1.00 97.44 141 ASN A C 1
ATOM 1051 O O . ASN A 1 141 ? -15.060 -5.107 17.366 1.00 97.44 141 ASN A O 1
ATOM 1055 N N . PHE A 1 142 ? -14.264 -4.920 15.274 1.00 98.19 142 PHE A N 1
ATOM 1056 C CA . PHE A 1 142 ? -15.359 -4.160 14.693 1.00 98.19 142 PHE A CA 1
ATOM 1057 C C . PHE A 1 142 ? -15.926 -5.023 13.575 1.00 98.19 142 PHE A C 1
ATOM 1059 O O . PHE A 1 142 ? -15.259 -5.238 12.565 1.00 98.19 142 PHE A O 1
ATOM 1066 N N . ASP A 1 143 ? -17.099 -5.600 13.812 1.00 97.50 143 ASP A N 1
ATOM 1067 C CA . ASP A 1 143 ? -17.686 -6.643 12.975 1.00 97.50 143 ASP A CA 1
ATOM 1068 C C . ASP A 1 143 ? -19.022 -6.179 12.388 1.00 97.50 143 ASP A C 1
ATOM 1070 O O . ASP A 1 143 ? -20.048 -6.159 13.073 1.00 97.50 143 ASP A O 1
ATOM 1074 N N . HIS A 1 144 ? -18.982 -5.792 11.113 1.00 95.69 144 HIS A N 1
ATOM 1075 C CA . HIS A 1 144 ? -20.081 -5.267 10.307 1.00 95.69 144 HIS A CA 1
ATOM 1076 C C . HIS A 1 144 ? -20.794 -4.086 10.972 1.00 95.69 144 HIS A C 1
ATOM 1078 O O . HIS A 1 144 ? -22.021 -4.053 11.025 1.00 95.69 144 HIS A O 1
ATOM 1084 N N . THR A 1 145 ? -20.013 -3.134 11.485 1.00 94.88 145 THR A N 1
ATOM 1085 C CA . THR A 1 145 ? -20.504 -1.965 12.222 1.00 94.88 145 THR A CA 1
ATOM 1086 C C . THR A 1 145 ? -19.926 -0.680 11.655 1.00 94.88 145 THR A C 1
ATOM 1088 O O . THR A 1 145 ? -18.765 -0.652 11.246 1.00 94.88 145 THR A O 1
ATOM 1091 N N . ASP A 1 146 ? -20.715 0.391 11.704 1.00 97.69 146 ASP A N 1
ATOM 1092 C CA . ASP A 1 146 ? -20.205 1.738 11.471 1.00 97.69 146 ASP A CA 1
ATOM 1093 C C . ASP A 1 146 ? -19.709 2.329 12.792 1.00 97.69 146 ASP A C 1
ATOM 1095 O O . ASP A 1 146 ? -20.444 2.375 13.781 1.00 97.69 146 ASP A O 1
ATOM 1099 N N . PHE A 1 147 ? -18.451 2.760 12.828 1.00 98.25 147 PHE A N 1
ATOM 1100 C CA . PHE A 1 147 ? -17.814 3.298 14.024 1.00 98.25 147 PHE A CA 1
ATOM 1101 C C . PHE A 1 147 ? -17.022 4.558 13.682 1.00 98.25 147 PHE A C 1
ATOM 1103 O O . PHE A 1 147 ? -16.189 4.552 12.778 1.00 98.25 147 PHE A O 1
ATOM 1110 N N . THR A 1 148 ? -17.247 5.640 14.420 1.00 97.62 148 THR A N 1
ATOM 1111 C CA . THR A 1 148 ? -16.497 6.892 14.258 1.00 97.62 148 THR A CA 1
ATOM 1112 C C . THR A 1 148 ? -15.833 7.307 15.563 1.00 97.62 148 THR A C 1
ATOM 1114 O O . THR A 1 148 ? -16.464 7.308 16.614 1.00 97.62 148 THR A O 1
ATOM 1117 N N . ILE A 1 149 ? -14.565 7.703 15.484 1.00 95.25 149 ILE A N 1
ATOM 1118 C CA . ILE A 1 149 ? -13.842 8.418 16.536 1.00 95.25 149 ILE A CA 1
ATOM 1119 C C . ILE A 1 149 ? -13.561 9.826 16.016 1.00 95.25 149 ILE A C 1
ATOM 1121 O O . ILE A 1 149 ? -12.847 9.988 15.024 1.00 95.25 149 ILE A O 1
ATOM 1125 N N . ASP A 1 150 ? -14.116 10.832 16.687 1.00 92.38 150 ASP A N 1
ATOM 1126 C CA . ASP A 1 150 ? -13.985 12.243 16.323 1.00 92.38 150 ASP A CA 1
ATOM 1127 C C . ASP A 1 150 ? -13.503 13.069 17.521 1.00 92.38 150 ASP A C 1
ATOM 1129 O O . ASP A 1 150 ? -14.230 13.274 18.494 1.00 92.38 150 ASP A O 1
ATOM 1133 N N . GLY A 1 151 ? -12.265 13.562 17.476 1.00 86.69 151 GLY A N 1
ATOM 1134 C CA . GLY A 1 151 ? -11.786 14.479 18.515 1.00 86.69 151 GLY A CA 1
ATOM 1135 C C . GLY A 1 151 ? -11.242 13.794 19.770 1.00 86.69 151 GLY A C 1
ATOM 1136 O O . GLY A 1 151 ? -11.678 14.095 20.884 1.00 86.69 151 GLY A O 1
ATOM 1137 N N . ALA A 1 152 ? -10.266 12.895 19.612 1.00 88.50 152 ALA A N 1
ATOM 1138 C CA . ALA A 1 152 ? -9.455 12.423 20.739 1.00 88.50 152 ALA A CA 1
ATOM 1139 C C . ALA A 1 152 ? -8.313 13.404 21.041 1.00 88.50 152 ALA A C 1
ATOM 1141 O O . ALA A 1 152 ? -7.627 13.854 20.125 1.00 88.50 152 ALA A O 1
ATOM 1142 N N . LYS A 1 153 ? -8.085 13.744 22.318 1.00 85.81 153 LYS A N 1
ATOM 1143 C CA . LYS A 1 153 ? -6.968 14.635 22.697 1.00 85.81 153 LYS A CA 1
ATOM 1144 C C . LYS A 1 153 ? -5.603 14.050 22.309 1.00 85.81 153 LYS A C 1
ATOM 1146 O O . LYS A 1 153 ? -4.752 14.788 21.818 1.00 85.81 153 LYS A O 1
ATOM 1151 N N . ASN A 1 154 ? -5.442 12.738 22.479 1.00 86.31 154 ASN A N 1
ATOM 1152 C CA . ASN A 1 154 ? -4.291 11.954 22.030 1.00 86.31 154 ASN A CA 1
ATOM 1153 C C . ASN A 1 154 ? -4.714 11.135 20.790 1.00 86.31 154 ASN A C 1
ATOM 1155 O O . ASN A 1 154 ? -5.553 11.581 20.011 1.00 86.31 154 ASN A O 1
ATOM 1159 N N . PHE A 1 155 ? -4.198 9.917 20.620 1.00 87.00 155 PHE A N 1
ATOM 1160 C CA . PHE A 1 155 ? -4.563 9.035 19.508 1.00 87.00 155 PHE A CA 1
ATOM 1161 C C . PHE A 1 155 ? -6.038 8.626 19.517 1.00 87.00 155 PHE A C 1
ATOM 1163 O O . PHE A 1 155 ? -6.609 8.328 20.569 1.00 87.00 155 PHE A O 1
ATOM 1170 N N . GLY A 1 156 ? -6.628 8.468 18.333 1.00 90.69 156 GLY A N 1
ATOM 1171 C CA . GLY A 1 156 ? -7.888 7.738 18.207 1.00 90.69 156 GLY A CA 1
ATOM 1172 C C . GLY A 1 156 ? -7.712 6.284 18.645 1.00 90.69 156 GLY A C 1
ATOM 1173 O O . GLY A 1 156 ? -8.514 5.762 19.420 1.00 90.69 156 GLY A O 1
ATOM 1174 N N . ILE A 1 157 ? -6.608 5.659 18.226 1.00 91.94 157 ILE A N 1
ATOM 1175 C CA . ILE A 1 157 ? -6.231 4.300 18.625 1.00 91.94 157 ILE A CA 1
ATOM 1176 C C . ILE A 1 157 ? -4.767 4.282 19.048 1.00 91.94 157 ILE A C 1
ATOM 1178 O O . ILE A 1 157 ? -3.900 4.672 18.267 1.00 91.94 157 ILE A O 1
ATOM 1182 N N . TYR A 1 158 ? -4.494 3.757 20.243 1.00 90.25 158 TYR A N 1
ATOM 1183 C CA . TYR A 1 158 ? -3.135 3.486 20.693 1.00 90.25 158 TYR A CA 1
ATOM 1184 C C . TYR A 1 158 ? -2.978 2.050 21.200 1.00 90.25 158 TYR A C 1
ATOM 1186 O O . TYR A 1 158 ? -3.454 1.665 22.270 1.00 90.25 158 TYR A O 1
ATOM 1194 N N . ALA A 1 159 ? -2.297 1.252 20.390 1.00 89.06 159 ALA A N 1
ATOM 1195 C CA . ALA A 1 159 ? -2.011 -0.153 20.597 1.00 89.06 159 ALA A CA 1
ATOM 1196 C C . ALA A 1 159 ? -0.533 -0.329 20.955 1.00 89.06 159 ALA A C 1
ATOM 1198 O O . ALA A 1 159 ? 0.309 -0.583 20.095 1.00 89.06 159 ALA A O 1
ATOM 1199 N N . PHE A 1 160 ? -0.215 -0.190 22.237 1.00 84.31 160 PHE A N 1
ATOM 1200 C CA . PHE A 1 160 ? 1.129 -0.394 22.753 1.00 84.31 160 PHE A CA 1
ATOM 1201 C C . PHE A 1 160 ? 1.357 -1.871 23.096 1.00 84.31 160 PHE A C 1
ATOM 1203 O O . PHE A 1 160 ? 0.502 -2.537 23.675 1.00 84.31 160 PHE A O 1
ATOM 1210 N N . GLY A 1 161 ? 2.530 -2.403 22.762 1.00 77.88 161 GLY A N 1
ATOM 1211 C CA . GLY A 1 161 ? 2.937 -3.724 23.224 1.00 77.88 161 GLY A CA 1
ATOM 1212 C C . GLY A 1 161 ? 2.112 -4.881 22.660 1.00 77.88 161 GLY A C 1
ATOM 1213 O O . GLY A 1 161 ? 1.908 -5.842 23.382 1.00 77.88 161 GLY A O 1
ATOM 1214 N N . GLY A 1 162 ? 1.667 -4.833 21.399 1.00 81.12 162 GLY A N 1
ATOM 1215 C CA . GLY A 1 162 ? 1.299 -6.057 20.668 1.00 81.12 162 GLY A CA 1
ATOM 1216 C C . GLY A 1 162 ? -0.178 -6.410 20.474 1.00 81.12 162 GLY A C 1
ATOM 1217 O O . GLY A 1 162 ? -0.442 -7.491 19.954 1.00 81.12 162 GLY A O 1
ATOM 1218 N N . CYS A 1 163 ? -1.138 -5.565 20.859 1.00 89.19 163 CYS A N 1
ATOM 1219 C CA . CYS A 1 163 ? -2.559 -5.911 20.719 1.00 89.19 163 CYS A CA 1
ATOM 1220 C C . CYS A 1 163 ? -3.007 -6.053 19.249 1.00 89.19 163 CYS A C 1
ATOM 1222 O O . CYS A 1 163 ? -2.337 -5.590 18.323 1.00 89.19 163 CYS A O 1
ATOM 1224 N N . THR A 1 164 ? -4.154 -6.699 19.027 1.00 93.06 164 THR A N 1
ATOM 1225 C CA . THR A 1 164 ? -4.740 -6.864 17.689 1.00 93.06 164 THR A CA 1
ATOM 1226 C C . THR A 1 164 ? -6.042 -6.083 17.560 1.00 93.06 164 THR A C 1
ATOM 1228 O O . THR A 1 164 ? -6.920 -6.169 18.414 1.00 93.06 164 THR A O 1
ATOM 1231 N N . MET A 1 165 ? -6.200 -5.373 16.451 1.00 95.88 165 MET A N 1
ATOM 1232 C CA . MET A 1 165 ? -7.464 -4.790 16.032 1.00 95.88 165 MET A CA 1
ATOM 1233 C C . MET A 1 165 ? -7.910 -5.413 14.715 1.00 95.88 165 MET A C 1
ATOM 1235 O O . MET A 1 165 ? -7.122 -5.523 13.777 1.00 95.88 165 MET A O 1
ATOM 1239 N N . ASN A 1 166 ? -9.177 -5.808 14.648 1.00 97.69 166 ASN A N 1
ATOM 1240 C CA . ASN A 1 166 ? -9.800 -6.366 13.458 1.00 97.69 166 ASN A CA 1
ATOM 1241 C C . ASN A 1 166 ? -10.983 -5.488 13.052 1.00 97.69 166 ASN A C 1
ATOM 1243 O O . ASN A 1 166 ? -11.898 -5.297 13.845 1.00 97.69 166 ASN A O 1
ATOM 1247 N N . ILE A 1 167 ? -10.982 -5.001 11.818 1.00 98.38 167 ILE A N 1
ATOM 1248 C CA . ILE A 1 167 ? -12.088 -4.267 11.205 1.00 98.38 167 ILE A CA 1
ATOM 1249 C C . ILE A 1 167 ? -12.605 -5.133 10.053 1.00 98.38 167 ILE A C 1
ATOM 1251 O O . ILE A 1 167 ? -11.862 -5.447 9.118 1.00 98.38 167 ILE A O 1
ATOM 1255 N N . LYS A 1 168 ? -13.855 -5.578 10.151 1.00 97.44 168 LYS A N 1
ATOM 1256 C CA . LYS A 1 168 ? -14.498 -6.523 9.231 1.00 97.44 168 LYS A CA 1
ATOM 1257 C C . LYS A 1 168 ? -15.841 -5.971 8.800 1.00 97.44 168 LYS A C 1
ATOM 1259 O O . LYS A 1 168 ? -16.687 -5.751 9.656 1.00 97.44 168 LYS A O 1
ATOM 1264 N N . GLY A 1 169 ? -16.052 -5.761 7.504 1.00 93.69 169 GLY A N 1
ATOM 1265 C CA . GLY A 1 169 ? -17.241 -5.056 7.017 1.00 93.69 169 GLY A CA 1
ATOM 1266 C C . GLY A 1 169 ? -17.432 -3.660 7.645 1.00 93.69 169 GLY A C 1
ATOM 1267 O O . GLY A 1 169 ? -16.626 -3.204 8.454 1.00 93.69 169 GLY A O 1
ATOM 1268 N N . GLY A 1 170 ? -18.507 -2.968 7.256 1.00 95.25 170 GLY A N 1
ATOM 1269 C CA . GLY A 1 170 ? -18.837 -1.630 7.773 1.00 95.25 170 GLY A CA 1
ATOM 1270 C C . GLY A 1 170 ? -17.789 -0.548 7.472 1.00 95.25 170 GLY A C 1
ATOM 1271 O O . GLY A 1 170 ? -16.858 -0.755 6.683 1.00 95.25 170 GLY A O 1
ATOM 1272 N N . SER A 1 171 ? -17.956 0.618 8.097 1.00 97.38 171 SER A N 1
ATOM 1273 C CA . SER A 1 171 ? -17.012 1.738 8.028 1.00 97.38 171 SER A CA 1
ATOM 1274 C C . SER A 1 171 ? -16.416 2.060 9.398 1.00 97.38 171 SER A C 1
ATOM 1276 O O . SER A 1 171 ? -17.135 2.245 10.374 1.00 97.38 171 SER A O 1
ATOM 1278 N N . PHE A 1 172 ? -15.099 2.223 9.467 1.00 98.19 172 PHE A N 1
ATOM 1279 C CA . PHE A 1 172 ? -14.388 2.684 10.654 1.00 98.19 172 PHE A CA 1
ATOM 1280 C C . PHE A 1 172 ? -13.657 3.989 10.348 1.00 98.19 172 PHE A C 1
ATOM 1282 O O . PHE A 1 172 ? -12.767 4.013 9.500 1.00 98.19 172 PHE A O 1
ATOM 1289 N N . THR A 1 173 ? -14.002 5.066 11.045 1.00 96.88 173 THR A N 1
ATOM 1290 C CA . THR A 1 173 ? -13.460 6.404 10.785 1.00 96.88 173 THR A CA 1
ATOM 1291 C C . THR A 1 173 ? -12.720 6.940 12.003 1.00 96.88 173 THR A C 1
ATOM 1293 O O . THR A 1 173 ? -13.267 6.958 13.103 1.00 96.88 173 THR A O 1
ATOM 1296 N N . VAL A 1 174 ? -11.497 7.435 11.805 1.00 93.94 174 VAL A N 1
ATOM 1297 C CA . VAL A 1 174 ? -10.720 8.166 12.819 1.00 93.94 174 VAL A CA 1
ATOM 1298 C C . VAL A 1 174 ? -10.383 9.547 12.283 1.00 93.94 174 VAL A C 1
ATOM 1300 O O . VAL A 1 174 ? -9.712 9.663 11.257 1.00 93.94 174 VAL A O 1
ATOM 1303 N N . LYS A 1 175 ? -10.822 10.597 12.976 1.00 90.44 175 LYS A N 1
ATOM 1304 C CA . LYS A 1 175 ? -10.592 11.977 12.541 1.00 90.44 175 LYS A CA 1
ATOM 1305 C C . LYS A 1 175 ? -10.414 12.944 13.709 1.00 90.44 175 LYS A C 1
ATOM 1307 O O . LYS A 1 175 ? -10.885 12.707 14.821 1.00 90.44 175 LYS A O 1
ATOM 1312 N N . ASN A 1 176 ? -9.738 14.058 13.430 1.00 86.75 176 ASN A N 1
ATOM 1313 C CA . ASN A 1 176 ? -9.522 15.167 14.373 1.00 86.75 176 ASN A CA 1
ATOM 1314 C C . ASN A 1 176 ? -8.882 14.766 15.723 1.00 86.75 176 ASN A C 1
ATOM 1316 O O . ASN A 1 176 ? -9.162 15.379 16.754 1.00 86.75 176 ASN A O 1
ATOM 1320 N N . CYS A 1 177 ? -8.042 13.733 15.735 1.00 85.00 177 CYS A N 1
ATOM 1321 C CA . CYS A 1 177 ? -7.327 13.248 16.914 1.00 85.00 177 CYS A CA 1
ATOM 1322 C C . CYS A 1 177 ? -5.933 13.898 17.055 1.00 85.00 177 CYS A C 1
ATOM 1324 O O . CYS A 1 177 ? -5.366 14.420 16.097 1.00 85.00 177 CYS A O 1
ATOM 1326 N N . SER A 1 178 ? -5.316 13.783 18.232 1.00 77.50 178 SER A N 1
ATOM 1327 C CA . SER A 1 178 ? -3.905 14.142 18.468 1.00 77.50 178 SER A CA 1
ATOM 1328 C C . SER A 1 178 ? -3.582 15.623 18.227 1.00 77.50 178 SER A C 1
ATOM 1330 O O . SER A 1 178 ? -2.627 15.981 17.537 1.00 77.50 178 SER A O 1
ATOM 1332 N N . ASN A 1 179 ? -4.379 16.516 18.818 1.00 65.81 179 ASN A N 1
ATOM 1333 C CA . ASN A 1 179 ? -4.295 17.959 18.555 1.00 65.81 179 ASN A CA 1
ATOM 1334 C C . ASN A 1 179 ? -3.137 18.677 19.284 1.00 65.81 179 ASN A C 1
ATOM 1336 O O . ASN A 1 179 ? -2.900 19.857 19.024 1.00 65.81 179 ASN A O 1
ATOM 1340 N N . THR A 1 180 ? -2.421 18.008 20.201 1.00 60.66 180 THR A N 1
ATOM 1341 C CA . THR A 1 180 ? -1.471 18.670 21.121 1.00 60.66 180 THR A CA 1
ATOM 1342 C C . THR A 1 180 ? -0.058 18.078 21.183 1.00 60.66 180 THR A C 1
ATOM 1344 O O . THR A 1 180 ? 0.740 18.568 21.979 1.00 60.66 180 THR A O 1
ATOM 1347 N N . GLY A 1 181 ? 0.299 17.076 20.373 1.00 60.25 181 GLY A N 1
ATOM 1348 C CA . GLY A 1 181 ? 1.637 16.475 20.447 1.00 60.25 181 GLY A CA 1
ATOM 1349 C C . GLY A 1 181 ? 2.113 15.780 19.169 1.00 60.25 181 GLY A C 1
ATOM 1350 O O . GLY A 1 181 ? 1.648 16.079 18.070 1.00 60.25 181 GLY A O 1
ATOM 1351 N N . ASN A 1 182 ? 3.119 14.908 19.310 1.00 64.06 182 ASN A N 1
ATOM 1352 C CA . ASN A 1 182 ? 3.770 14.218 18.188 1.00 64.06 182 ASN A CA 1
ATOM 1353 C C . ASN A 1 182 ? 2.945 13.041 17.633 1.00 64.06 182 ASN A C 1
ATOM 1355 O O . ASN A 1 182 ? 3.331 12.469 16.612 1.00 64.06 182 ASN A O 1
ATOM 1359 N N . GLU A 1 183 ? 1.848 12.694 18.305 1.00 66.00 183 GLU A N 1
ATOM 1360 C CA . GLU A 1 183 ? 1.004 11.519 18.103 1.00 66.00 183 GLU A CA 1
ATOM 1361 C C . GLU A 1 183 ? 0.329 11.476 16.718 1.00 66.00 183 GLU A C 1
ATOM 1363 O O . GLU A 1 183 ? -0.100 12.493 16.168 1.00 66.00 183 GLU A O 1
ATOM 1368 N N . GLY A 1 184 ? 0.216 10.270 16.154 1.00 65.44 184 GLY A N 1
ATOM 1369 C CA . GLY A 1 184 ? -0.578 9.998 14.954 1.00 65.44 184 GLY A CA 1
ATOM 1370 C C . GLY A 1 184 ? -2.072 9.839 15.241 1.00 65.44 184 GLY A C 1
ATOM 1371 O O . GLY A 1 184 ? -2.517 10.002 16.374 1.00 65.44 184 GLY A O 1
ATOM 1372 N N . GLY A 1 185 ? -2.877 9.528 14.222 1.00 83.56 185 GLY A N 1
ATOM 1373 C CA . GLY A 1 185 ? -4.296 9.190 14.433 1.00 83.56 185 GLY A CA 1
ATOM 1374 C C . GLY A 1 185 ? -4.447 7.790 15.017 1.00 83.56 185 GLY A C 1
ATOM 1375 O O . GLY A 1 185 ? -5.181 7.572 15.985 1.00 83.56 185 GLY A O 1
ATOM 1376 N N . ILE A 1 186 ? -3.689 6.860 14.444 1.00 90.94 186 ILE A N 1
ATOM 1377 C CA . ILE A 1 186 ? -3.645 5.448 14.800 1.00 90.94 186 ILE A CA 1
ATOM 1378 C C . ILE A 1 186 ? -2.188 5.057 15.027 1.00 90.94 186 ILE A C 1
ATOM 1380 O O . ILE A 1 186 ? -1.344 5.285 14.162 1.00 90.94 186 ILE A O 1
ATOM 1384 N N . GLU A 1 187 ? -1.898 4.423 16.158 1.00 91.06 187 GLU A N 1
ATOM 1385 C CA . GLU A 1 187 ? -0.571 3.891 16.453 1.00 91.06 187 GLU A CA 1
ATOM 1386 C C . GLU A 1 187 ? -0.642 2.439 16.926 1.00 91.06 187 GLU A C 1
ATOM 1388 O O . GLU A 1 187 ? -1.344 2.118 17.886 1.00 91.06 187 GLU A O 1
ATOM 1393 N N . PHE A 1 188 ? 0.129 1.574 16.263 1.00 92.56 188 PHE A N 1
ATOM 1394 C CA . PHE A 1 188 ? 0.387 0.197 16.675 1.00 92.56 188 PHE A CA 1
ATOM 1395 C C . PHE A 1 188 ? 1.883 -0.011 16.891 1.00 92.56 188 PHE A C 1
ATOM 1397 O O . PHE A 1 188 ? 2.646 -0.192 15.940 1.00 92.56 188 PHE A O 1
ATOM 1404 N N . ASP A 1 189 ? 2.294 -0.064 18.156 1.00 89.50 189 ASP A N 1
ATOM 1405 C CA . ASP A 1 189 ? 3.630 -0.481 18.558 1.00 89.50 189 ASP A CA 1
ATOM 1406 C C . ASP A 1 189 ? 3.635 -1.987 18.857 1.00 89.50 189 ASP A C 1
ATOM 1408 O O . ASP A 1 189 ? 3.100 -2.451 19.868 1.00 89.50 189 ASP A O 1
ATOM 1412 N N . LYS A 1 190 ? 4.212 -2.770 17.936 1.00 88.19 190 LYS A N 1
ATOM 1413 C CA . LYS A 1 190 ? 4.276 -4.248 17.925 1.00 88.19 190 LYS A CA 1
ATOM 1414 C C . LYS A 1 190 ? 2.945 -4.971 17.709 1.00 88.19 190 LYS A C 1
ATOM 1416 O O . LYS A 1 190 ? 2.934 -6.199 17.682 1.00 88.19 190 LYS A O 1
ATOM 1421 N N . GLY A 1 191 ? 1.838 -4.242 17.570 1.00 90.75 191 GLY A N 1
ATOM 1422 C CA . GLY A 1 191 ? 0.496 -4.800 17.389 1.00 90.75 191 GLY A CA 1
ATOM 1423 C C . GLY A 1 191 ? 0.123 -5.138 15.945 1.00 90.75 191 GLY A C 1
ATOM 1424 O O . GLY A 1 191 ? 0.939 -5.043 15.025 1.00 90.75 191 GLY A O 1
ATOM 1425 N N . LYS A 1 192 ? -1.132 -5.548 15.749 1.00 94.88 192 LYS A N 1
ATOM 1426 C CA . LYS A 1 192 ? -1.691 -5.896 14.439 1.00 94.88 192 LYS A CA 1
ATOM 1427 C C . LYS A 1 192 ? -2.953 -5.105 14.131 1.00 94.88 192 LYS A C 1
ATOM 1429 O O . LYS A 1 192 ? -3.855 -5.066 14.962 1.00 94.88 192 LYS A O 1
ATOM 1434 N N . LEU A 1 193 ? -3.040 -4.562 12.922 1.00 97.50 193 LEU A N 1
ATOM 1435 C CA . LEU A 1 193 ? -4.244 -3.940 12.378 1.00 97.50 193 LEU A CA 1
ATOM 1436 C C . LEU A 1 193 ? -4.693 -4.715 11.138 1.00 97.50 193 LEU A C 1
ATOM 1438 O O . LEU A 1 193 ? -4.032 -4.672 10.105 1.00 97.50 193 LEU A O 1
ATOM 1442 N N . ASN A 1 194 ? -5.825 -5.404 11.234 1.00 98.31 194 ASN A N 1
ATOM 1443 C CA . ASN A 1 194 ? -6.386 -6.178 10.132 1.00 98.31 194 ASN A CA 1
ATOM 1444 C C . ASN A 1 194 ? -7.661 -5.501 9.631 1.00 98.31 194 ASN A C 1
ATOM 1446 O O . ASN A 1 194 ? -8.592 -5.295 10.407 1.00 98.31 194 ASN A O 1
ATOM 1450 N N . VAL A 1 195 ? -7.724 -5.195 8.339 1.00 98.75 195 VAL A N 1
ATOM 1451 C CA . VAL A 1 195 ? -8.905 -4.644 7.664 1.00 98.75 195 VAL A CA 1
ATOM 1452 C C . VAL A 1 195 ? -9.341 -5.653 6.606 1.00 98.75 195 VAL A C 1
ATOM 1454 O O . VAL A 1 195 ? -8.531 -6.072 5.776 1.00 98.75 195 VAL A O 1
ATOM 1457 N N . SER A 1 196 ? -10.590 -6.111 6.652 1.00 98.50 196 SER A N 1
ATOM 1458 C CA . SER A 1 196 ? -11.040 -7.246 5.835 1.00 98.50 196 SER A CA 1
ATOM 1459 C C . SER A 1 196 ? -12.547 -7.255 5.571 1.00 98.50 196 SER A C 1
ATOM 1461 O O . SER A 1 196 ? -13.271 -6.360 6.002 1.00 98.50 196 SER A O 1
ATOM 1463 N N . ASP A 1 197 ? -13.018 -8.260 4.829 1.00 95.69 197 ASP A N 1
ATOM 1464 C CA . ASP A 1 197 ? -14.441 -8.537 4.594 1.00 95.69 197 ASP A CA 1
ATOM 1465 C C . ASP A 1 197 ? -15.234 -7.342 4.031 1.00 95.69 197 ASP A C 1
ATOM 1467 O O . ASP A 1 197 ? -16.398 -7.128 4.354 1.00 95.69 197 ASP A O 1
ATOM 1471 N N . GLY A 1 198 ? -14.604 -6.541 3.165 1.00 96.38 198 GLY A N 1
ATOM 1472 C CA . GLY A 1 198 ? -15.242 -5.372 2.558 1.00 96.38 198 GLY A CA 1
ATOM 1473 C C . GLY A 1 198 ? -15.331 -4.151 3.473 1.00 96.38 198 GLY A C 1
ATOM 1474 O O . GLY A 1 198 ? -16.060 -3.221 3.141 1.00 96.38 198 GLY A O 1
ATOM 1475 N N . ALA A 1 199 ? -14.606 -4.143 4.596 1.00 98.25 199 ALA A N 1
ATOM 1476 C CA . ALA A 1 199 ? -14.505 -2.986 5.477 1.00 98.25 199 ALA A CA 1
ATOM 1477 C C . ALA A 1 199 ? -13.893 -1.770 4.776 1.00 98.25 199 ALA A C 1
ATOM 1479 O O . ALA A 1 199 ? -12.991 -1.899 3.935 1.00 98.25 199 ALA A O 1
ATOM 1480 N N . GLN A 1 200 ? -14.320 -0.589 5.216 1.00 98.31 200 GLN A N 1
ATOM 1481 C CA . GLN A 1 200 ? -13.680 0.677 4.896 1.00 98.31 200 GLN A CA 1
ATOM 1482 C C . GLN A 1 200 ? -13.056 1.292 6.154 1.00 98.31 200 GLN A C 1
ATOM 1484 O O . GLN A 1 200 ? -13.767 1.613 7.097 1.00 98.31 200 GLN A O 1
ATOM 1489 N N . LEU A 1 201 ? -11.737 1.482 6.173 1.00 98.50 201 LEU A N 1
ATOM 1490 C CA . LEU A 1 201 ? -11.051 2.288 7.188 1.00 98.50 201 LEU A CA 1
ATOM 1491 C C . LEU A 1 201 ? -10.747 3.667 6.600 1.00 98.50 201 LEU A C 1
ATOM 1493 O O . LEU A 1 201 ? -10.095 3.756 5.561 1.00 98.50 201 LEU A O 1
ATOM 1497 N N . ILE A 1 202 ? -11.189 4.729 7.264 1.00 96.94 202 ILE A N 1
ATOM 1498 C CA . ILE A 1 202 ? -10.957 6.116 6.857 1.00 96.94 202 ILE A CA 1
ATOM 1499 C C . ILE A 1 202 ? -10.199 6.833 7.972 1.00 96.94 202 ILE A C 1
ATOM 1501 O O . ILE A 1 202 ? -10.635 6.854 9.122 1.00 96.94 202 ILE A O 1
ATOM 1505 N N . VAL A 1 203 ? -9.060 7.425 7.632 1.00 93.50 203 VAL A N 1
ATOM 1506 C CA . VAL A 1 203 ? -8.244 8.211 8.556 1.00 93.50 203 VAL A CA 1
ATOM 1507 C C . VAL A 1 203 ? -8.104 9.617 7.997 1.00 93.50 203 VAL A C 1
ATOM 1509 O O . VAL A 1 203 ? -7.518 9.810 6.936 1.00 93.50 203 VAL A O 1
ATOM 1512 N N . GLU A 1 204 ? -8.659 10.591 8.710 1.00 88.56 204 GLU A N 1
ATOM 1513 C CA . GLU A 1 204 ? -8.647 12.012 8.339 1.00 88.56 204 GLU A CA 1
ATOM 1514 C C . GLU A 1 204 ? -8.088 12.803 9.515 1.00 88.56 204 GLU A C 1
ATOM 1516 O O . GLU A 1 204 ? -8.798 13.544 10.209 1.00 88.56 204 GLU A O 1
ATOM 1521 N N . ASN A 1 205 ? -6.822 12.537 9.837 1.00 77.81 205 ASN A N 1
ATOM 1522 C CA . ASN A 1 205 ? -6.252 13.091 11.045 1.00 77.81 205 ASN A CA 1
ATOM 1523 C C . ASN A 1 205 ? -5.553 14.429 10.794 1.00 77.81 205 ASN A C 1
ATOM 1525 O O . ASN A 1 205 ? -4.552 14.523 10.095 1.00 77.81 205 ASN A O 1
ATOM 1529 N N . ASN A 1 206 ? -6.065 15.472 11.445 1.00 68.06 206 ASN A N 1
ATOM 1530 C CA . ASN A 1 206 ? -5.533 16.832 11.354 1.00 68.06 206 ASN A CA 1
ATOM 1531 C C . ASN A 1 206 ? -4.515 17.161 12.461 1.00 68.06 206 ASN A C 1
ATOM 1533 O O . ASN A 1 206 ? -4.032 18.289 12.526 1.00 68.06 206 ASN A O 1
ATOM 1537 N N . GLY A 1 207 ? -4.204 16.208 13.347 1.00 61.84 207 GLY A N 1
ATOM 1538 C CA . GLY A 1 207 ? -3.272 16.414 14.456 1.00 61.84 207 GLY A CA 1
ATOM 1539 C C . GLY A 1 207 ? -1.852 16.770 13.999 1.00 61.84 207 GLY A C 1
ATOM 1540 O O . GLY A 1 207 ? -1.364 16.248 12.999 1.00 61.84 207 GLY A O 1
ATOM 1541 N N . ASN A 1 208 ? -1.147 17.613 14.757 1.00 58.94 208 ASN A N 1
ATOM 1542 C CA . ASN A 1 208 ? 0.157 18.196 14.384 1.00 58.94 208 ASN A CA 1
ATOM 1543 C C . ASN A 1 208 ? 1.365 17.235 14.505 1.00 58.94 208 ASN A C 1
ATOM 1545 O O . ASN A 1 208 ? 2.516 17.668 14.427 1.00 58.94 208 ASN A O 1
ATOM 1549 N N . GLY A 1 209 ? 1.124 15.941 14.726 1.00 61.41 209 GLY A N 1
ATOM 1550 C CA . GLY A 1 209 ? 2.161 14.967 15.046 1.00 61.41 209 GLY A CA 1
ATOM 1551 C C . GLY A 1 209 ? 3.005 14.463 13.869 1.00 61.41 209 GLY A C 1
ATOM 1552 O O . GLY A 1 209 ? 2.532 14.335 12.737 1.00 61.41 209 GLY A O 1
ATOM 1553 N N . ASN A 1 210 ? 4.263 14.112 14.165 1.00 65.88 210 ASN A N 1
ATOM 1554 C CA . ASN A 1 210 ? 5.266 13.623 13.205 1.00 65.88 210 ASN A CA 1
ATOM 1555 C C . ASN A 1 210 ? 5.179 12.106 12.922 1.00 65.88 210 ASN A C 1
ATOM 1557 O O . ASN A 1 210 ? 5.873 11.616 12.029 1.00 65.88 210 ASN A O 1
ATOM 1561 N N . PHE A 1 211 ? 4.362 11.349 13.666 1.00 69.88 211 PHE A N 1
ATOM 1562 C CA . PHE A 1 211 ? 4.211 9.890 13.499 1.00 69.88 211 PHE A CA 1
ATOM 1563 C C . PHE A 1 211 ? 3.312 9.476 12.324 1.00 69.88 211 PHE A C 1
ATOM 1565 O O . PHE A 1 211 ? 3.117 8.289 12.075 1.00 69.88 211 PHE A O 1
ATOM 1572 N N . GLY A 1 212 ? 2.833 10.459 11.564 1.00 76.12 212 GLY A N 1
ATOM 1573 C CA . GLY A 1 212 ? 1.898 10.276 10.465 1.00 76.12 212 GLY A CA 1
ATOM 1574 C C . GLY A 1 212 ? 0.482 9.947 10.927 1.00 76.12 212 GLY A C 1
ATOM 1575 O O . GLY A 1 212 ? 0.200 9.952 12.121 1.00 76.12 212 GLY A O 1
ATOM 1576 N N . ASP A 1 213 ? -0.435 9.711 9.997 1.00 87.50 213 ASP A N 1
ATOM 1577 C CA . ASP A 1 213 ? -1.827 9.412 10.358 1.00 87.50 213 ASP A CA 1
ATOM 1578 C C . ASP A 1 213 ? -1.993 7.973 10.839 1.00 87.50 213 ASP A C 1
ATOM 1580 O O . ASP A 1 213 ? -2.750 7.721 11.781 1.00 87.50 213 ASP A O 1
ATOM 1584 N N . ILE A 1 214 ? -1.203 7.062 10.265 1.00 91.19 214 ILE A N 1
ATOM 1585 C CA . ILE A 1 214 ? -1.009 5.704 10.770 1.00 91.19 214 ILE A CA 1
ATOM 1586 C C . ILE A 1 214 ? 0.476 5.458 11.053 1.00 91.19 214 ILE A C 1
ATOM 1588 O O . ILE A 1 214 ? 1.311 5.513 10.148 1.00 91.19 214 ILE A O 1
ATOM 1592 N N . TYR A 1 215 ? 0.791 5.096 12.293 1.00 91.50 215 TYR A N 1
ATOM 1593 C CA . TYR A 1 215 ? 2.096 4.590 12.702 1.00 91.50 215 TYR A CA 1
ATOM 1594 C C . TYR A 1 215 ? 2.034 3.081 12.950 1.00 91.50 215 TYR A C 1
ATOM 1596 O O . TYR A 1 215 ? 1.283 2.609 13.805 1.00 91.50 215 TYR A O 1
ATOM 1604 N N . MET A 1 216 ? 2.866 2.322 12.238 1.00 93.50 216 MET A N 1
ATOM 1605 C CA . MET A 1 216 ? 2.978 0.872 12.371 1.00 93.50 216 MET A CA 1
ATOM 1606 C C . MET A 1 216 ? 4.412 0.468 12.713 1.00 93.50 216 MET A C 1
ATOM 1608 O O . MET A 1 216 ? 5.301 0.477 11.864 1.00 93.50 216 MET A O 1
ATOM 1612 N N . ASN A 1 217 ? 4.621 0.009 13.943 1.00 92.50 217 ASN A N 1
ATOM 1613 C CA . ASN A 1 217 ? 5.778 -0.787 14.355 1.00 92.50 217 ASN A CA 1
ATOM 1614 C C . ASN A 1 217 ? 5.359 -2.248 14.609 1.00 92.50 217 ASN A C 1
ATOM 1616 O O . ASN A 1 217 ? 5.758 -2.875 15.583 1.00 92.50 217 ASN A O 1
ATOM 1620 N N . GLY A 1 218 ? 4.465 -2.761 13.765 1.00 93.06 218 GLY A N 1
ATOM 1621 C CA . GLY A 1 218 ? 3.854 -4.084 13.873 1.00 93.06 218 GLY A CA 1
ATOM 1622 C C . GLY A 1 218 ? 3.433 -4.604 12.498 1.00 93.06 218 GLY A C 1
ATOM 1623 O O . GLY A 1 218 ? 4.188 -4.478 11.537 1.00 93.06 218 GLY A O 1
ATOM 1624 N N . ALA A 1 219 ? 2.237 -5.168 12.360 1.00 95.38 219 ALA A N 1
ATOM 1625 C CA . ALA A 1 219 ? 1.745 -5.618 11.054 1.00 95.38 219 ALA A CA 1
ATOM 1626 C C . ALA A 1 219 ? 0.385 -5.012 10.720 1.00 95.38 219 ALA A C 1
ATOM 1628 O O . ALA A 1 219 ? -0.530 -5.036 11.540 1.00 95.38 219 ALA A O 1
ATOM 1629 N N . MET A 1 220 ? 0.253 -4.490 9.507 1.00 98.25 220 MET A N 1
ATOM 1630 C CA . MET A 1 220 ? -1.032 -4.113 8.937 1.00 98.25 220 MET A CA 1
ATOM 1631 C C . MET A 1 220 ? -1.362 -5.040 7.772 1.00 98.25 220 MET A C 1
ATOM 1633 O O . MET A 1 220 ? -0.549 -5.190 6.861 1.00 98.25 220 MET A O 1
ATOM 1637 N N . GLU A 1 221 ? -2.557 -5.625 7.776 1.00 98.56 221 GLU A N 1
ATOM 1638 C CA . GLU A 1 221 ? -3.059 -6.445 6.672 1.00 98.56 221 GLU A CA 1
ATOM 1639 C C . GLU A 1 221 ? -4.391 -5.898 6.150 1.00 98.56 221 GLU A C 1
ATOM 1641 O O . GLU A 1 221 ? -5.331 -5.684 6.913 1.00 98.56 221 GLU A O 1
ATOM 1646 N N . VAL A 1 222 ? -4.484 -5.695 4.835 1.00 98.81 222 VAL A N 1
ATOM 1647 C CA . VAL A 1 222 ? -5.694 -5.229 4.142 1.00 98.81 222 VAL A CA 1
ATOM 1648 C C . VAL A 1 222 ? -6.110 -6.286 3.130 1.00 98.81 222 VAL A C 1
ATOM 1650 O O . VAL A 1 222 ? -5.441 -6.457 2.111 1.00 98.81 222 VAL A O 1
ATOM 1653 N N . THR A 1 223 ? -7.198 -7.006 3.403 1.00 98.44 223 THR A N 1
ATOM 1654 C CA . THR A 1 223 ? -7.549 -8.227 2.659 1.00 98.44 223 THR A CA 1
ATOM 1655 C C . THR A 1 223 ? -8.944 -8.171 2.039 1.00 98.44 223 THR A C 1
ATOM 1657 O O . THR A 1 223 ? -9.919 -7.860 2.719 1.00 98.44 223 THR A O 1
ATOM 1660 N N . GLY A 1 224 ? -9.062 -8.544 0.762 1.00 95.31 224 GLY A N 1
ATOM 1661 C CA . GLY A 1 224 ? -10.329 -8.737 0.048 1.00 95.31 224 GLY A CA 1
ATOM 1662 C C . GLY A 1 224 ? -10.677 -7.617 -0.939 1.00 95.31 224 GLY A C 1
ATOM 1663 O O . GLY A 1 224 ? -10.489 -6.440 -0.659 1.00 95.31 224 GLY A O 1
ATOM 1664 N N . ALA A 1 225 ? -11.249 -7.985 -2.092 1.00 91.06 225 ALA A N 1
ATOM 1665 C CA . ALA A 1 225 ? -11.437 -7.110 -3.262 1.00 91.06 225 ALA A CA 1
ATOM 1666 C C . ALA A 1 225 ? -12.254 -5.822 -3.035 1.00 91.06 225 ALA A C 1
ATOM 1668 O O . ALA A 1 225 ? -12.132 -4.871 -3.804 1.00 91.06 225 ALA A O 1
ATOM 1669 N N . LYS A 1 226 ? -13.117 -5.799 -2.014 1.00 94.31 226 LYS A N 1
ATOM 1670 C CA . LYS A 1 226 ? -13.951 -4.637 -1.657 1.00 94.31 226 LYS A CA 1
ATOM 1671 C C . LYS A 1 226 ? -13.430 -3.879 -0.437 1.00 94.31 226 LYS A C 1
ATOM 1673 O O . LYS A 1 226 ? -14.005 -2.864 -0.069 1.00 94.31 226 LYS A O 1
ATOM 1678 N N . THR A 1 227 ? -12.373 -4.380 0.190 1.00 98.56 227 THR A N 1
ATOM 1679 C CA . THR A 1 227 ? -11.790 -3.792 1.389 1.00 98.56 227 THR A CA 1
ATOM 1680 C C . THR A 1 227 ? -10.937 -2.591 1.006 1.00 98.56 227 THR A C 1
ATOM 1682 O O . THR A 1 227 ? -10.134 -2.652 0.064 1.00 98.56 227 THR A O 1
ATOM 1685 N N . LYS A 1 228 ? -11.105 -1.493 1.741 1.00 98.38 228 LYS A N 1
ATOM 1686 C CA . LYS A 1 228 ? -10.460 -0.227 1.418 1.00 98.38 228 LYS A CA 1
ATOM 1687 C C . LYS A 1 228 ? -9.941 0.490 2.657 1.00 98.38 228 LYS A C 1
ATOM 1689 O O . LYS A 1 228 ? -10.651 0.631 3.644 1.00 98.38 228 LYS A O 1
ATOM 1694 N N . VAL A 1 229 ? -8.718 0.997 2.575 1.00 98.69 229 VAL A N 1
ATOM 1695 C CA . VAL A 1 229 ? -8.160 1.948 3.539 1.00 98.69 229 VAL A CA 1
ATOM 1696 C C . VAL A 1 229 ? -7.935 3.274 2.831 1.00 98.69 229 VAL A C 1
ATOM 1698 O O . VAL A 1 229 ? -7.383 3.298 1.733 1.00 98.69 229 VAL A O 1
ATOM 1701 N N . ILE A 1 230 ? -8.371 4.366 3.445 1.00 97.50 230 ILE A N 1
ATOM 1702 C CA . ILE A 1 230 ? -8.197 5.727 2.944 1.00 97.50 230 ILE A CA 1
ATOM 1703 C C . ILE A 1 230 ? -7.502 6.537 4.027 1.00 97.50 230 ILE A C 1
ATOM 1705 O O . ILE A 1 230 ? -8.004 6.630 5.144 1.00 97.50 230 ILE A O 1
ATOM 1709 N N . ILE A 1 231 ? -6.366 7.130 3.684 1.00 94.06 231 ILE A N 1
ATOM 1710 C CA . ILE A 1 231 ? -5.644 8.075 4.528 1.00 94.06 231 ILE A CA 1
ATOM 1711 C C . ILE A 1 231 ? -5.675 9.422 3.816 1.00 94.06 231 ILE A C 1
ATOM 1713 O O . ILE A 1 231 ? -5.099 9.563 2.739 1.00 94.06 231 ILE A O 1
ATOM 1717 N N . ASN A 1 232 ? -6.364 10.389 4.408 1.00 89.88 232 ASN A N 1
ATOM 1718 C CA . ASN A 1 232 ? -6.427 11.764 3.938 1.00 89.88 232 ASN A CA 1
ATOM 1719 C C . ASN A 1 232 ? -5.606 12.634 4.892 1.00 89.88 232 ASN A C 1
ATOM 1721 O O . ASN A 1 232 ? -6.105 13.103 5.913 1.00 89.88 232 ASN A O 1
ATOM 1725 N N . GLU A 1 233 ? -4.344 12.830 4.531 1.00 83.75 233 GLU A N 1
ATOM 1726 C CA . GLU A 1 233 ? -3.386 13.632 5.278 1.00 83.75 233 GLU A CA 1
ATOM 1727 C C . GLU A 1 233 ? -3.483 15.091 4.807 1.00 83.75 233 GLU A C 1
ATOM 1729 O O . GLU A 1 233 ? -3.208 15.424 3.649 1.00 83.75 233 GLU A O 1
ATOM 1734 N N . SER A 1 234 ? -3.914 15.970 5.709 1.00 76.88 234 SER A N 1
ATOM 1735 C CA . SER A 1 234 ? -4.201 17.386 5.429 1.00 76.88 234 SER A CA 1
ATOM 1736 C C . SER A 1 234 ? -3.321 18.367 6.206 1.00 76.88 234 SER A C 1
ATOM 1738 O O . SER A 1 234 ? -3.604 19.568 6.208 1.00 76.88 234 SER A O 1
ATOM 1740 N N . LYS A 1 235 ? -2.244 17.914 6.858 1.00 71.94 235 LYS A N 1
ATOM 1741 C CA . LYS A 1 235 ? -1.420 18.779 7.710 1.00 71.94 235 LYS A CA 1
ATOM 1742 C C . LYS A 1 235 ? -0.635 19.767 6.853 1.00 71.94 235 LYS A C 1
ATOM 1744 O O . LYS A 1 235 ? -0.117 19.452 5.778 1.00 71.94 235 LYS A O 1
ATOM 1749 N N . ALA A 1 236 ? -0.532 20.993 7.356 1.00 53.88 236 ALA A N 1
ATOM 1750 C CA . ALA A 1 236 ? 0.281 22.040 6.760 1.00 53.88 236 ALA A CA 1
ATOM 1751 C C . ALA A 1 236 ? 1.708 21.979 7.337 1.00 53.88 236 ALA A C 1
ATOM 1753 O O . ALA A 1 236 ? 1.906 22.231 8.521 1.00 53.88 236 ALA A O 1
ATOM 1754 N N . GLY A 1 237 ? 2.712 21.669 6.510 1.00 56.78 237 GLY A N 1
ATOM 1755 C CA . GLY A 1 237 ? 4.134 21.707 6.893 1.00 56.78 237 GLY A CA 1
ATOM 1756 C C . GLY A 1 237 ? 4.943 20.463 6.499 1.00 56.78 237 GLY A C 1
ATOM 1757 O O . GLY A 1 237 ? 4.394 19.427 6.151 1.00 56.78 237 GLY A O 1
ATOM 1758 N N . PHE A 1 238 ? 6.277 20.573 6.540 1.00 53.28 238 PHE A N 1
ATOM 1759 C CA . PHE A 1 238 ? 7.232 19.601 5.969 1.00 53.28 238 PHE A CA 1
ATOM 1760 C C . PHE A 1 238 ? 7.382 18.259 6.719 1.00 53.28 238 PHE A C 1
ATOM 1762 O O . PHE A 1 238 ? 8.254 17.457 6.356 1.00 53.28 238 PHE A O 1
ATOM 1769 N N . SER A 1 239 ? 6.620 18.021 7.791 1.00 61.19 239 SER A N 1
ATOM 1770 C CA . SER A 1 239 ? 6.862 16.910 8.724 1.00 61.19 239 SER A CA 1
ATOM 1771 C C . SER A 1 239 ? 5.770 15.835 8.771 1.00 61.19 239 SER A C 1
ATOM 1773 O O . SER A 1 239 ? 5.994 14.797 9.395 1.00 61.19 239 SER A O 1
ATOM 1775 N N . GLY A 1 240 ? 4.637 16.033 8.087 1.00 70.81 240 GLY A N 1
ATOM 1776 C CA . GLY A 1 240 ? 3.538 15.065 8.041 1.00 70.81 240 GLY A CA 1
ATOM 1777 C C . GLY A 1 240 ? 3.817 13.877 7.113 1.00 70.81 240 GLY A C 1
ATOM 1778 O O . GLY A 1 240 ? 4.302 14.058 5.993 1.00 70.81 240 GLY A O 1
ATOM 1779 N N . TYR A 1 241 ? 3.500 12.664 7.577 1.00 83.38 241 TYR A N 1
ATOM 1780 C CA . TYR A 1 241 ? 3.447 11.449 6.759 1.00 83.38 241 TYR A CA 1
ATOM 1781 C C . TYR A 1 241 ? 2.013 10.919 6.706 1.00 83.38 241 TYR A C 1
ATOM 1783 O O . TYR A 1 241 ? 1.334 10.929 7.727 1.00 83.38 241 TYR A O 1
ATOM 1791 N N . GLY A 1 242 ? 1.569 10.366 5.580 1.00 89.06 242 GLY A N 1
ATOM 1792 C CA . GLY A 1 242 ? 0.337 9.570 5.581 1.00 89.06 242 GLY A CA 1
ATOM 1793 C C . GLY A 1 242 ? 0.507 8.307 6.435 1.00 89.06 242 GLY A C 1
ATOM 1794 O O . GLY A 1 242 ? -0.316 7.997 7.294 1.00 89.06 242 GLY A O 1
ATOM 1795 N N . MET A 1 243 ? 1.634 7.610 6.261 1.00 92.56 243 MET A N 1
ATOM 1796 C CA . MET A 1 243 ? 1.955 6.400 7.020 1.00 92.56 243 MET A CA 1
ATOM 1797 C C . MET A 1 243 ? 3.436 6.320 7.408 1.00 92.56 243 MET A C 1
ATOM 1799 O O . MET A 1 243 ? 4.326 6.651 6.620 1.00 92.56 243 MET A O 1
ATOM 1803 N N . VAL A 1 244 ? 3.709 5.797 8.603 1.00 91.38 244 VAL A N 1
ATOM 1804 C CA . VAL A 1 244 ? 5.056 5.463 9.078 1.00 91.38 244 VAL A CA 1
ATOM 1805 C C . VAL A 1 244 ? 5.161 3.966 9.371 1.00 91.38 244 VAL A C 1
ATOM 1807 O O . VAL A 1 244 ? 4.357 3.420 10.118 1.00 91.38 244 VAL A O 1
ATOM 1810 N N . LEU A 1 245 ? 6.184 3.312 8.814 1.00 93.25 245 LEU A N 1
ATOM 1811 C CA . LEU A 1 245 ? 6.559 1.927 9.116 1.00 93.25 245 LEU A CA 1
ATOM 1812 C C . LEU A 1 245 ? 7.869 1.932 9.921 1.00 93.25 245 LEU A C 1
ATOM 1814 O O . LEU A 1 245 ? 8.944 2.143 9.366 1.00 93.25 245 LEU A O 1
ATOM 1818 N N . ALA A 1 246 ? 7.820 1.721 11.232 1.00 88.69 246 ALA A N 1
ATOM 1819 C CA . ALA A 1 246 ? 8.993 1.789 12.116 1.00 88.69 246 ALA A CA 1
ATOM 1820 C C . ALA A 1 246 ? 9.411 0.400 12.617 1.00 88.69 246 ALA A C 1
ATOM 1822 O O . ALA A 1 246 ? 8.625 -0.521 12.508 1.00 88.69 246 ALA A O 1
ATOM 1823 N N . GLY A 1 247 ? 10.648 0.228 13.104 1.00 84.06 247 GLY A N 1
ATOM 1824 C CA . GLY A 1 247 ? 11.104 -0.940 13.889 1.00 84.06 247 GLY A CA 1
ATOM 1825 C C . GLY A 1 247 ? 10.816 -2.362 13.357 1.00 84.06 247 GLY A C 1
ATOM 1826 O O . GLY A 1 247 ? 10.825 -3.304 14.145 1.00 84.06 247 GLY A O 1
ATOM 1827 N N . GLY A 1 248 ? 10.615 -2.543 12.044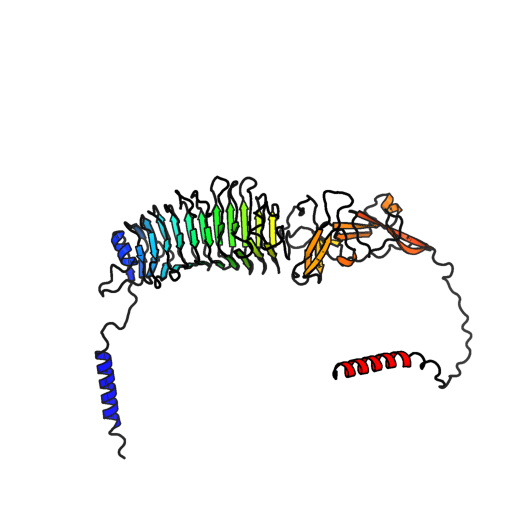 1.00 86.62 248 GLY A N 1
ATOM 1828 C CA . GLY A 1 248 ? 10.189 -3.817 11.432 1.00 86.62 248 GLY A CA 1
ATOM 1829 C C . GLY A 1 248 ? 8.703 -3.888 11.050 1.00 86.62 248 GLY A C 1
ATOM 1830 O O . GLY A 1 248 ? 8.209 -4.944 10.678 1.00 86.62 248 GLY A O 1
ATOM 1831 N N . GLY A 1 249 ? 7.996 -2.765 11.132 1.00 94.25 249 GLY A N 1
ATOM 1832 C CA . GLY A 1 249 ? 6.625 -2.567 10.695 1.00 94.25 249 GLY A CA 1
ATOM 1833 C C . GLY A 1 249 ? 6.391 -2.946 9.235 1.00 94.25 249 GLY A C 1
ATOM 1834 O O . GLY A 1 249 ? 7.206 -2.608 8.370 1.00 94.25 249 GLY A O 1
ATOM 1835 N N . THR A 1 250 ? 5.267 -3.611 8.973 1.00 96.81 250 THR A N 1
ATOM 1836 C CA . THR A 1 250 ? 4.901 -4.143 7.654 1.00 96.81 250 THR A CA 1
ATOM 1837 C C . THR A 1 250 ? 3.497 -3.716 7.235 1.00 96.81 250 THR A C 1
ATOM 1839 O O . THR A 1 250 ? 2.600 -3.580 8.070 1.00 96.81 250 THR A O 1
ATOM 1842 N N . LEU A 1 251 ? 3.312 -3.533 5.928 1.00 98.50 251 LEU A N 1
ATOM 1843 C CA . LEU A 1 251 ? 2.013 -3.383 5.282 1.00 98.50 251 LEU A CA 1
ATOM 1844 C C . LEU A 1 251 ? 1.851 -4.494 4.246 1.00 98.50 251 LEU A C 1
ATOM 1846 O O . LEU A 1 251 ? 2.620 -4.568 3.293 1.00 98.50 251 LEU A O 1
ATOM 1850 N N . LYS A 1 252 ? 0.819 -5.320 4.384 1.00 98.56 252 LYS A N 1
ATOM 1851 C CA . LYS A 1 252 ? 0.415 -6.284 3.363 1.00 98.56 252 LYS A CA 1
ATOM 1852 C C . LYS A 1 252 ? -0.962 -5.918 2.828 1.00 98.56 252 LYS A C 1
ATOM 1854 O O . LYS A 1 252 ? -1.912 -5.766 3.592 1.00 98.56 252 LYS A O 1
ATOM 1859 N N . VAL A 1 253 ? -1.083 -5.830 1.510 1.00 98.75 253 VAL A N 1
ATOM 1860 C CA . VAL A 1 253 ? -2.359 -5.651 0.817 1.00 98.75 253 VAL A CA 1
ATOM 1861 C C . VAL A 1 253 ? -2.591 -6.876 -0.057 1.00 98.75 253 VAL A C 1
ATOM 1863 O O . VAL A 1 253 ? -1.775 -7.203 -0.918 1.00 98.75 253 VAL A O 1
ATOM 1866 N N . ASP A 1 254 ? -3.695 -7.572 0.188 1.00 97.94 254 ASP A N 1
ATOM 1867 C CA . ASP A 1 254 ? -4.066 -8.827 -0.462 1.00 97.94 254 ASP A CA 1
ATOM 1868 C C . ASP A 1 254 ? -5.450 -8.674 -1.098 1.00 97.94 254 ASP A C 1
ATOM 1870 O O . ASP A 1 254 ? -6.468 -8.648 -0.407 1.00 97.94 254 ASP A O 1
ATOM 1874 N N . ALA A 1 255 ? -5.487 -8.470 -2.415 1.00 95.00 255 ALA A N 1
ATOM 1875 C CA . ALA A 1 255 ? -6.680 -8.121 -3.196 1.00 95.00 255 ALA A CA 1
ATOM 1876 C C . ALA A 1 255 ? -7.396 -6.804 -2.805 1.00 95.00 255 ALA A C 1
ATOM 1878 O O . ALA A 1 255 ? -8.220 -6.324 -3.578 1.00 95.00 255 ALA A O 1
ATOM 1879 N N . GLY A 1 256 ? -7.099 -6.211 -1.644 1.00 97.19 256 GLY A N 1
ATOM 1880 C CA . GLY A 1 256 ? -7.680 -4.955 -1.165 1.00 97.19 256 GLY A CA 1
ATOM 1881 C C . GLY A 1 256 ? -7.058 -3.699 -1.774 1.00 97.19 256 GLY A C 1
ATOM 1882 O O . GLY A 1 256 ? -6.226 -3.758 -2.682 1.00 97.19 256 GLY A O 1
ATOM 1883 N N . SER A 1 257 ? -7.463 -2.539 -1.257 1.00 98.38 257 SER A N 1
ATOM 1884 C CA . SER A 1 257 ? -6.955 -1.239 -1.708 1.00 98.38 257 SER A CA 1
ATOM 1885 C C . SER A 1 257 ? -6.557 -0.319 -0.557 1.00 98.38 257 SER A C 1
ATOM 1887 O O . SER A 1 257 ? -7.230 -0.270 0.472 1.00 98.38 257 SER A O 1
ATOM 1889 N N . VAL A 1 258 ? -5.470 0.422 -0.752 1.00 98.81 258 VAL A N 1
ATOM 1890 C CA . VAL A 1 258 ? -4.997 1.473 0.151 1.00 98.81 258 VAL A CA 1
ATOM 1891 C C . VAL A 1 258 ? -4.764 2.739 -0.666 1.00 98.81 258 VAL A C 1
ATOM 1893 O O . VAL A 1 258 ? -3.946 2.739 -1.585 1.00 98.81 258 VAL A O 1
ATOM 1896 N N . ASP A 1 259 ? -5.471 3.808 -0.317 1.00 97.75 259 ASP A N 1
ATOM 1897 C CA . ASP A 1 259 ? -5.306 5.137 -0.899 1.00 97.75 259 ASP A CA 1
ATOM 1898 C C . ASP A 1 259 ? -4.709 6.068 0.158 1.00 97.75 259 ASP A C 1
ATOM 1900 O O . ASP A 1 259 ? -5.304 6.280 1.214 1.00 97.75 259 ASP A O 1
ATOM 1904 N N . ILE A 1 260 ? -3.536 6.628 -0.124 1.00 95.00 260 ILE A N 1
ATOM 1905 C CA . ILE A 1 260 ? -2.871 7.628 0.709 1.00 95.00 260 ILE A CA 1
ATOM 1906 C C . ILE A 1 260 ? -2.843 8.931 -0.074 1.00 95.00 260 ILE A C 1
ATOM 1908 O O . ILE A 1 260 ? -2.146 9.045 -1.082 1.00 95.00 260 ILE A O 1
ATOM 1912 N N . ASN A 1 261 ? -3.602 9.906 0.401 1.00 91.81 261 ASN A N 1
ATOM 1913 C CA . ASN A 1 261 ? -3.743 11.224 -0.189 1.00 91.81 261 ASN A CA 1
ATOM 1914 C C . ASN A 1 261 ? -3.086 12.238 0.744 1.00 91.81 261 ASN A C 1
ATOM 1916 O O . ASN A 1 261 ? -3.552 12.415 1.865 1.00 91.81 261 ASN A O 1
ATOM 1920 N N . THR A 1 262 ? -2.021 12.901 0.298 1.00 87.38 262 THR A N 1
ATOM 1921 C CA . THR A 1 262 ? -1.295 13.893 1.103 1.00 87.38 262 THR A CA 1
ATOM 1922 C C . THR A 1 262 ? -1.440 15.298 0.540 1.00 87.38 262 THR A C 1
ATOM 1924 O O . THR A 1 262 ? -1.620 15.497 -0.667 1.00 87.38 262 THR A O 1
ATOM 1927 N N . SER A 1 263 ? -1.304 16.296 1.408 1.00 80.25 263 SER A N 1
ATOM 1928 C CA . SER A 1 263 ? -1.262 17.704 1.009 1.00 80.25 263 SER A CA 1
ATOM 1929 C C . SER A 1 263 ? 0.093 18.084 0.375 1.00 80.25 263 SER A C 1
ATOM 1931 O O . SER A 1 263 ? 1.007 17.261 0.263 1.00 80.25 263 SER A O 1
ATOM 1933 N N . ALA A 1 264 ? 0.246 19.348 -0.041 1.00 63.66 264 ALA A N 1
ATOM 1934 C CA . ALA A 1 264 ? 1.436 19.829 -0.749 1.00 63.66 264 ALA A CA 1
ATOM 1935 C C . ALA A 1 264 ? 2.743 19.825 0.042 1.00 63.66 264 ALA A C 1
ATOM 1937 O O . ALA A 1 264 ? 3.827 19.845 -0.543 1.00 63.66 264 ALA A O 1
ATOM 1938 N N . ALA A 1 265 ? 2.643 19.818 1.366 1.00 63.41 265 ALA A N 1
ATOM 1939 C CA . ALA A 1 265 ? 3.798 19.847 2.250 1.00 63.41 265 ALA A CA 1
ATOM 1940 C C . ALA A 1 265 ? 4.165 18.454 2.802 1.00 63.41 265 ALA A C 1
ATOM 1942 O O . ALA A 1 265 ? 5.247 18.296 3.372 1.00 63.41 265 ALA A O 1
ATOM 1943 N N . GLY A 1 266 ? 3.291 17.458 2.609 1.00 70.88 266 GL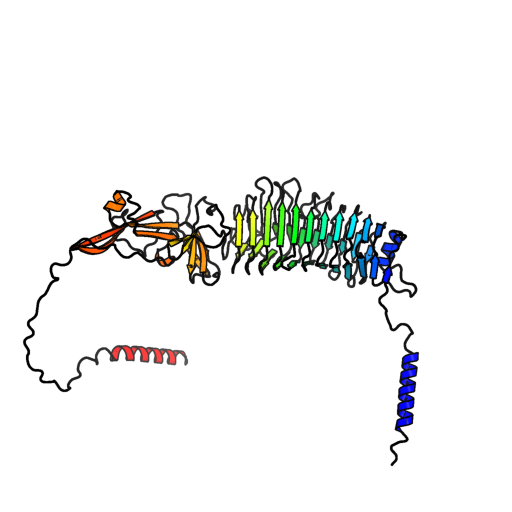Y A N 1
ATOM 1944 C CA . GLY A 1 266 ? 3.386 16.138 3.227 1.00 70.88 266 GLY A CA 1
ATOM 1945 C C . GLY A 1 266 ? 4.341 15.155 2.540 1.00 70.88 266 GLY A C 1
ATOM 1946 O O . GLY A 1 266 ? 5.030 15.448 1.558 1.00 70.88 266 GLY A O 1
ATOM 1947 N N . ARG A 1 267 ? 4.399 13.942 3.085 1.00 83.69 267 ARG A N 1
ATOM 1948 C CA . ARG A 1 267 ? 5.132 12.782 2.556 1.00 83.69 267 ARG A CA 1
ATOM 1949 C C . ARG A 1 267 ? 4.208 11.566 2.600 1.00 83.69 267 ARG A C 1
ATOM 1951 O O . ARG A 1 267 ? 3.408 11.448 3.518 1.00 83.69 267 ARG A O 1
ATOM 1958 N N . GLY A 1 268 ? 4.313 10.657 1.635 1.00 91.12 268 GLY A N 1
ATOM 1959 C CA . GLY A 1 268 ? 3.422 9.494 1.559 1.00 91.12 268 GLY A CA 1
ATOM 1960 C C . GLY A 1 268 ? 3.684 8.476 2.674 1.00 91.12 268 GLY A C 1
ATOM 1961 O O . GLY A 1 268 ? 3.099 8.540 3.754 1.00 91.12 268 GLY A O 1
ATOM 1962 N N . ILE A 1 269 ? 4.587 7.532 2.411 1.00 92.94 269 ILE A N 1
ATOM 1963 C CA . ILE A 1 269 ? 4.990 6.469 3.335 1.00 92.94 269 ILE A CA 1
ATOM 1964 C C . ILE A 1 269 ? 6.454 6.641 3.719 1.00 92.94 269 ILE A C 1
ATOM 1966 O O . ILE A 1 269 ? 7.326 6.810 2.862 1.00 92.94 269 ILE A O 1
ATOM 1970 N N . ASN A 1 270 ? 6.741 6.517 5.010 1.00 89.62 270 ASN A N 1
ATOM 1971 C CA . ASN A 1 270 ? 8.096 6.535 5.531 1.00 89.62 270 ASN A CA 1
ATOM 1972 C C . ASN A 1 270 ? 8.422 5.292 6.341 1.00 89.62 270 ASN A C 1
ATOM 1974 O O . ASN A 1 270 ? 7.918 5.107 7.444 1.00 89.62 270 ASN A O 1
ATOM 1978 N N . ALA A 1 271 ? 9.328 4.482 5.814 1.00 89.12 271 ALA A N 1
ATOM 1979 C CA . ALA A 1 271 ? 9.883 3.353 6.528 1.00 89.12 271 ALA A CA 1
ATOM 1980 C C . ALA A 1 271 ? 11.165 3.725 7.295 1.00 89.12 271 ALA A C 1
ATOM 1982 O O . ALA A 1 271 ? 11.913 4.636 6.917 1.00 89.12 271 ALA A O 1
ATOM 1983 N N . GLY A 1 272 ? 11.414 3.015 8.395 1.00 82.44 272 GLY A N 1
ATOM 1984 C CA . GLY A 1 272 ? 12.632 3.131 9.194 1.00 82.44 272 GLY A CA 1
ATOM 1985 C C . GLY A 1 272 ? 13.852 2.555 8.476 1.00 82.44 272 GLY A C 1
ATOM 1986 O O . GLY A 1 272 ? 14.917 3.172 8.492 1.00 82.44 272 GLY A O 1
ATOM 1987 N N . SER A 1 273 ? 13.695 1.404 7.818 1.00 79.50 273 SER A N 1
ATOM 1988 C CA . SER A 1 273 ? 14.743 0.737 7.045 1.00 79.50 273 SER A CA 1
ATOM 1989 C C . SER A 1 273 ? 14.166 -0.180 5.967 1.00 79.50 273 SER A C 1
ATOM 1991 O O . SER A 1 273 ? 13.273 -0.980 6.232 1.00 79.50 273 SER A O 1
ATOM 1993 N N . ASN A 1 274 ? 14.764 -0.159 4.776 1.00 65.88 274 ASN A N 1
ATOM 1994 C CA . ASN A 1 274 ? 14.381 -1.044 3.673 1.00 65.88 274 ASN A CA 1
ATOM 1995 C C . ASN A 1 274 ? 14.882 -2.488 3.870 1.00 65.88 274 ASN A C 1
ATOM 1997 O O . ASN A 1 274 ? 14.584 -3.357 3.058 1.00 65.88 274 ASN A O 1
ATOM 2001 N N . ALA A 1 275 ? 15.629 -2.762 4.941 1.00 77.44 275 ALA A N 1
ATOM 2002 C CA . ALA A 1 275 ? 16.029 -4.115 5.309 1.00 77.44 275 ALA A CA 1
ATOM 2003 C C . ALA A 1 275 ? 14.928 -4.859 6.080 1.00 77.44 275 ALA A C 1
ATOM 2005 O O . ALA A 1 275 ? 14.848 -6.083 6.001 1.00 77.44 275 ALA A O 1
ATOM 2006 N N . THR A 1 276 ? 14.099 -4.135 6.836 1.00 83.62 276 THR A N 1
ATOM 2007 C CA . THR A 1 276 ? 13.153 -4.729 7.793 1.00 83.62 276 THR A CA 1
ATOM 2008 C C . THR A 1 276 ? 11.713 -4.271 7.606 1.00 83.62 276 THR A C 1
ATOM 2010 O O . THR A 1 276 ? 10.807 -4.999 7.995 1.00 83.62 276 THR A O 1
ATOM 2013 N N . ASN A 1 277 ? 11.475 -3.098 7.013 1.00 91.38 277 ASN A N 1
ATOM 2014 C CA . ASN A 1 277 ? 10.133 -2.586 6.763 1.00 91.38 277 ASN A CA 1
ATOM 2015 C C . ASN A 1 277 ? 9.677 -2.928 5.344 1.00 91.38 277 ASN A C 1
ATOM 2017 O O . ASN A 1 277 ? 10.287 -2.481 4.364 1.00 91.38 277 ASN A O 1
ATOM 2021 N N . THR A 1 278 ? 8.588 -3.691 5.243 1.00 93.94 278 THR A N 1
ATOM 2022 C CA . THR A 1 278 ? 8.078 -4.198 3.966 1.00 93.94 278 THR A CA 1
ATOM 2023 C C . THR A 1 278 ? 6.692 -3.667 3.622 1.00 93.94 278 THR A C 1
ATOM 2025 O O . THR A 1 278 ? 5.861 -3.405 4.494 1.00 93.94 278 THR A O 1
ATOM 2028 N N . ILE A 1 279 ? 6.454 -3.521 2.321 1.00 98.00 279 ILE A N 1
ATOM 2029 C CA . ILE A 1 279 ? 5.149 -3.279 1.715 1.00 98.00 279 ILE A CA 1
ATOM 2030 C C . ILE A 1 279 ? 4.930 -4.381 0.680 1.00 98.00 279 ILE A C 1
ATOM 2032 O O . ILE A 1 279 ? 5.637 -4.415 -0.322 1.00 98.00 279 ILE A O 1
ATOM 2036 N N . ASP A 1 280 ? 3.961 -5.261 0.898 1.00 97.38 280 ASP A N 1
ATOM 2037 C CA . ASP A 1 280 ? 3.696 -6.404 0.025 1.00 97.38 280 ASP A CA 1
ATOM 2038 C C . ASP A 1 280 ? 2.312 -6.285 -0.620 1.00 97.38 280 ASP A C 1
ATOM 2040 O O . ASP A 1 280 ? 1.293 -6.317 0.068 1.00 97.38 280 ASP A O 1
ATOM 2044 N N . LEU A 1 281 ? 2.267 -6.176 -1.949 1.00 97.06 281 LEU A N 1
ATOM 2045 C CA . LEU A 1 281 ? 1.037 -6.095 -2.740 1.00 97.06 281 LEU A CA 1
ATOM 2046 C C . LEU A 1 281 ? 0.837 -7.394 -3.524 1.00 97.06 281 LEU A C 1
ATOM 2048 O O . LEU A 1 281 ? 1.655 -7.751 -4.381 1.00 97.06 281 LEU A O 1
ATOM 2052 N N . VAL A 1 282 ? -0.249 -8.112 -3.233 1.00 93.75 282 VAL A N 1
ATOM 2053 C CA . VAL A 1 282 ? -0.526 -9.442 -3.794 1.00 93.75 282 VAL A CA 1
ATOM 2054 C C . VAL A 1 282 ? -1.975 -9.595 -4.265 1.00 93.75 282 VAL A C 1
ATOM 2056 O O . VAL A 1 282 ? -2.870 -8.878 -3.828 1.00 93.75 282 VAL A O 1
ATOM 2059 N N . ASN A 1 283 ? -2.207 -10.567 -5.153 1.00 89.50 283 ASN A N 1
ATOM 2060 C CA . ASN A 1 283 ? -3.543 -11.012 -5.575 1.00 89.50 283 ASN A CA 1
ATOM 2061 C C . ASN A 1 283 ? -4.470 -9.890 -6.092 1.00 89.50 283 ASN A C 1
ATOM 2063 O O . ASN A 1 283 ? -5.662 -9.877 -5.797 1.00 89.50 283 ASN A O 1
ATOM 2067 N N . GLY A 1 284 ? -3.937 -8.946 -6.872 1.00 82.88 284 GLY A N 1
ATOM 2068 C CA . GLY A 1 284 ? -4.709 -7.830 -7.431 1.00 82.88 284 GLY A CA 1
ATOM 2069 C C . GLY A 1 284 ? -4.877 -6.641 -6.484 1.00 82.88 284 GLY A C 1
ATOM 2070 O O . GLY A 1 284 ? -5.746 -5.800 -6.714 1.00 82.88 284 GLY A O 1
ATOM 2071 N N . ALA A 1 285 ? -4.057 -6.565 -5.434 1.00 96.06 285 ALA A N 1
ATOM 2072 C CA . ALA A 1 285 ? -4.021 -5.447 -4.502 1.00 96.06 285 ALA A CA 1
ATOM 2073 C C . ALA A 1 285 ? -3.727 -4.110 -5.189 1.00 96.06 285 ALA A C 1
ATOM 2075 O O . ALA A 1 285 ? -3.084 -4.065 -6.237 1.00 96.06 285 ALA A O 1
ATOM 2076 N N . LYS A 1 286 ? -4.150 -3.006 -4.573 1.00 95.31 286 LYS A N 1
ATOM 2077 C CA . LYS A 1 286 ? -3.866 -1.649 -5.056 1.00 95.31 286 LYS A CA 1
ATOM 2078 C C . LYS A 1 286 ? -3.307 -0.778 -3.938 1.00 95.31 286 LYS A C 1
ATOM 2080 O O . LYS A 1 286 ? -3.908 -0.699 -2.871 1.00 95.31 286 LYS A O 1
ATOM 2085 N N . LEU A 1 287 ? -2.197 -0.098 -4.201 1.00 98.31 287 LEU A N 1
ATOM 2086 C CA . LEU A 1 287 ? -1.661 0.957 -3.348 1.00 98.31 287 LEU A CA 1
ATOM 2087 C C . LEU A 1 287 ? -1.480 2.224 -4.180 1.00 98.31 287 LEU A C 1
ATOM 2089 O O . LEU A 1 287 ? -0.647 2.253 -5.083 1.00 98.31 287 LEU A O 1
ATOM 2093 N N . ASN A 1 288 ? -2.244 3.262 -3.856 1.00 95.31 288 ASN A N 1
ATOM 2094 C CA . ASN A 1 288 ? -2.130 4.577 -4.473 1.00 95.31 288 ASN A CA 1
ATOM 2095 C C . ASN A 1 288 ? -1.574 5.564 -3.443 1.00 95.31 288 ASN A C 1
ATOM 2097 O O . ASN A 1 288 ? -2.138 5.714 -2.364 1.00 95.31 288 ASN A O 1
ATOM 2101 N N . VAL A 1 289 ? -0.487 6.254 -3.775 1.00 94.44 289 VAL A N 1
ATOM 2102 C CA . VAL A 1 289 ? 0.151 7.276 -2.939 1.00 94.44 289 VAL A CA 1
ATOM 2103 C C . VAL A 1 289 ? 0.214 8.568 -3.747 1.00 94.44 289 VAL A C 1
ATOM 2105 O O . VAL A 1 289 ? 0.973 8.682 -4.709 1.00 94.44 289 VAL A O 1
ATOM 2108 N N . THR A 1 290 ? -0.621 9.536 -3.387 1.00 91.12 290 THR A N 1
ATOM 2109 C CA . THR A 1 290 ? -0.883 10.733 -4.190 1.00 91.12 290 THR A CA 1
ATOM 2110 C C . THR A 1 290 ? -0.682 11.994 -3.364 1.00 91.12 290 THR A C 1
ATOM 2112 O O . THR A 1 290 ? -1.326 12.158 -2.332 1.00 91.12 290 THR A O 1
ATOM 2115 N N . ALA A 1 291 ? 0.139 12.924 -3.850 1.00 88.94 291 ALA A N 1
ATOM 2116 C CA . ALA A 1 291 ? 0.151 14.296 -3.348 1.00 88.94 291 ALA A CA 1
ATOM 2117 C C . ALA A 1 291 ? -0.779 15.192 -4.183 1.00 88.94 291 ALA A C 1
ATOM 2119 O O . ALA A 1 291 ? -0.653 15.259 -5.406 1.00 88.94 291 ALA A O 1
ATOM 2120 N N . ASN A 1 292 ? -1.699 15.892 -3.513 1.00 81.38 292 ASN A N 1
ATOM 2121 C CA . ASN A 1 292 ? -2.772 16.677 -4.140 1.00 81.38 292 ASN A CA 1
ATOM 2122 C C . ASN A 1 292 ? -2.458 18.176 -4.314 1.00 81.38 292 ASN A C 1
ATOM 2124 O O . ASN A 1 292 ? -3.267 18.908 -4.879 1.00 81.38 292 ASN A O 1
ATOM 2128 N N . GLY A 1 293 ? -1.301 18.664 -3.859 1.00 66.12 293 GLY A N 1
ATOM 2129 C CA . GLY A 1 293 ? -0.866 20.040 -4.111 1.00 66.12 293 GLY A CA 1
ATOM 2130 C C . GLY A 1 293 ? 0.650 20.127 -4.253 1.00 66.12 293 GLY A C 1
ATOM 2131 O O . GLY A 1 293 ? 1.353 19.305 -3.685 1.00 66.12 293 GLY A O 1
ATOM 2132 N N . GLY A 1 294 ? 1.165 21.105 -5.005 1.00 62.06 294 GLY A N 1
ATOM 2133 C CA . GLY A 1 294 ? 2.613 21.309 -5.188 1.00 62.06 294 GLY A CA 1
ATOM 2134 C C . GLY A 1 294 ? 3.397 20.048 -5.595 1.00 62.06 294 GLY A C 1
ATOM 2135 O O . GLY A 1 294 ? 2.823 19.041 -5.991 1.00 62.06 294 GLY A O 1
ATOM 2136 N N . ILE A 1 295 ? 4.729 20.098 -5.524 1.00 64.06 295 ILE A N 1
ATOM 2137 C CA . ILE A 1 295 ? 5.561 18.893 -5.644 1.00 64.06 295 ILE A CA 1
ATOM 2138 C C . ILE A 1 295 ? 6.038 18.538 -4.234 1.00 64.06 295 ILE A C 1
ATOM 2140 O O . ILE A 1 295 ? 7.022 19.099 -3.748 1.00 64.06 295 ILE A O 1
ATOM 2144 N N . ALA A 1 296 ? 5.330 17.625 -3.570 1.00 77.00 296 ALA A N 1
ATOM 2145 C CA . ALA A 1 296 ? 5.669 17.171 -2.224 1.00 77.00 296 ALA A CA 1
ATOM 2146 C C . ALA A 1 296 ? 7.009 16.398 -2.221 1.00 77.00 296 ALA A C 1
ATOM 2148 O O . ALA A 1 296 ? 7.513 16.018 -3.277 1.00 77.00 296 ALA A O 1
ATOM 2149 N N . THR A 1 297 ? 7.659 16.182 -1.068 1.00 81.12 297 THR A N 1
ATOM 2150 C CA . THR A 1 297 ? 9.071 15.721 -1.085 1.00 81.12 297 THR A CA 1
ATOM 2151 C C . THR A 1 297 ? 9.218 14.264 -1.532 1.00 81.12 297 THR A C 1
ATOM 2153 O O . THR A 1 297 ? 9.832 14.009 -2.568 1.00 81.12 297 THR A O 1
ATOM 2156 N N . SER A 1 298 ? 8.661 13.317 -0.769 1.00 84.00 298 SER A N 1
ATOM 2157 C CA . SER A 1 298 ? 8.875 11.880 -0.992 1.00 84.00 298 SER A CA 1
ATOM 2158 C C . SER A 1 298 ? 7.559 11.103 -0.929 1.00 84.00 298 SER A C 1
ATOM 2160 O O . SER A 1 298 ? 6.796 11.266 0.025 1.00 84.00 298 SER A O 1
ATOM 2162 N N . GLY A 1 299 ? 7.330 10.243 -1.924 1.00 89.88 299 GLY A N 1
ATOM 2163 C CA . GLY A 1 299 ? 6.189 9.333 -2.012 1.00 89.88 299 GLY A CA 1
ATOM 2164 C C . GLY A 1 299 ? 6.374 8.132 -1.095 1.00 89.88 299 GLY A C 1
ATOM 2165 O O . GLY A 1 299 ? 5.802 8.104 -0.014 1.00 89.88 299 GLY A O 1
ATOM 2166 N N . ILE A 1 300 ? 7.214 7.166 -1.480 1.00 90.81 300 ILE A N 1
ATOM 2167 C CA . ILE A 1 300 ? 7.588 6.028 -0.624 1.00 90.81 300 ILE A CA 1
ATOM 2168 C C . ILE A 1 300 ? 9.080 6.079 -0.312 1.00 90.81 300 ILE A C 1
ATOM 2170 O O . ILE A 1 300 ? 9.928 6.013 -1.208 1.00 90.81 300 ILE A O 1
ATOM 2174 N N . ARG A 1 301 ? 9.409 6.146 0.978 1.00 87.31 301 ARG A N 1
ATOM 2175 C CA . ARG A 1 301 ? 10.778 6.308 1.463 1.00 87.31 301 ARG A CA 1
ATOM 2176 C C . ARG A 1 301 ? 11.256 5.122 2.295 1.00 87.31 301 ARG A C 1
ATOM 2178 O O . ARG A 1 301 ? 10.555 4.708 3.214 1.00 87.31 301 ARG A O 1
ATOM 2185 N N . ARG A 1 302 ? 12.493 4.671 2.044 1.00 83.75 302 ARG A N 1
ATOM 2186 C CA . ARG A 1 302 ? 13.237 3.653 2.813 1.00 83.75 302 ARG A CA 1
ATOM 2187 C C . ARG A 1 302 ? 12.488 2.336 3.032 1.00 83.75 302 ARG A C 1
ATOM 2189 O O . ARG A 1 302 ? 12.738 1.664 4.023 1.00 83.75 302 ARG A O 1
ATOM 2196 N N . ALA A 1 303 ? 11.575 1.956 2.145 1.00 86.19 303 ALA A N 1
ATOM 2197 C CA . ALA A 1 303 ? 10.812 0.713 2.272 1.00 86.19 303 ALA A CA 1
ATOM 2198 C C . ALA A 1 303 ? 11.346 -0.356 1.316 1.00 86.19 303 ALA A C 1
ATOM 2200 O O . ALA A 1 303 ? 11.878 -0.026 0.255 1.00 86.19 303 ALA A O 1
ATOM 2201 N N . LYS A 1 304 ? 11.163 -1.633 1.656 1.00 86.50 304 LYS A N 1
ATOM 2202 C CA . LYS A 1 304 ? 11.190 -2.717 0.670 1.00 86.50 304 LYS A CA 1
ATOM 2203 C C . LYS A 1 304 ? 9.771 -2.964 0.177 1.00 86.50 304 LYS A C 1
ATOM 2205 O O . LYS A 1 304 ? 8.894 -3.264 0.975 1.00 86.50 304 LYS A O 1
ATOM 2210 N N . VAL A 1 305 ? 9.544 -2.847 -1.122 1.00 90.12 305 VAL A N 1
ATOM 2211 C CA . VAL A 1 305 ? 8.221 -2.969 -1.735 1.00 90.12 305 VAL A CA 1
ATOM 2212 C C . VAL A 1 305 ? 8.202 -4.159 -2.680 1.00 90.12 305 VAL A C 1
ATOM 2214 O O . VAL A 1 305 ? 9.001 -4.203 -3.611 1.00 90.12 305 VAL A O 1
ATOM 2217 N N . SER A 1 306 ? 7.292 -5.107 -2.461 1.00 87.38 306 SER A N 1
ATOM 2218 C CA . SER A 1 306 ? 7.017 -6.215 -3.372 1.00 87.38 306 SER A CA 1
ATOM 2219 C C . SER A 1 306 ? 5.666 -6.024 -4.057 1.00 87.38 306 SER A C 1
ATOM 2221 O O . SER A 1 306 ? 4.661 -5.785 -3.389 1.00 87.38 306 SER A O 1
ATOM 2223 N N . VAL A 1 307 ? 5.616 -6.154 -5.384 1.00 83.06 307 VAL A N 1
ATOM 2224 C CA . VAL A 1 307 ? 4.371 -6.059 -6.164 1.00 83.06 307 VAL A CA 1
ATOM 2225 C C . VAL A 1 307 ? 4.238 -7.288 -7.059 1.00 83.06 307 VAL A C 1
ATOM 2227 O O . VAL A 1 307 ? 5.079 -7.533 -7.923 1.00 83.06 307 VAL A O 1
ATOM 2230 N N . LYS A 1 308 ? 3.195 -8.098 -6.855 1.00 80.56 308 LYS A N 1
ATOM 2231 C CA . LYS A 1 308 ? 2.991 -9.362 -7.591 1.00 80.56 308 LYS A CA 1
ATOM 2232 C C . LYS A 1 308 ? 1.518 -9.722 -7.761 1.00 80.56 308 LYS A C 1
ATOM 2234 O O . LYS A 1 308 ? 0.639 -9.026 -7.258 1.00 80.56 308 LYS A O 1
ATOM 2239 N N . GLY A 1 309 ? 1.222 -10.804 -8.484 1.00 72.31 309 GLY A N 1
ATOM 2240 C CA . GLY A 1 309 ? -0.143 -11.324 -8.617 1.00 72.31 309 GLY A CA 1
ATOM 2241 C C . GLY A 1 309 ? -1.152 -10.364 -9.264 1.00 72.31 309 GLY A C 1
ATOM 2242 O O . GLY A 1 309 ? -2.315 -10.373 -8.881 1.00 72.31 309 GLY A O 1
ATOM 2243 N N . GLY A 1 310 ? -0.728 -9.516 -10.210 1.00 70.44 310 GLY A N 1
ATOM 2244 C CA . GLY A 1 310 ? -1.623 -8.546 -10.864 1.00 70.44 310 GLY A CA 1
ATOM 2245 C C . GLY A 1 310 ? -1.898 -7.273 -10.058 1.00 70.44 310 GLY A C 1
ATOM 2246 O O . GLY A 1 310 ? -2.835 -6.547 -10.379 1.00 70.44 310 GLY A O 1
ATOM 2247 N N . SER A 1 311 ? -1.128 -7.030 -8.996 1.00 85.06 311 SER A N 1
ATOM 2248 C CA . SER A 1 311 ? -1.306 -5.873 -8.111 1.00 85.06 311 SER A CA 1
ATOM 2249 C C . SER A 1 311 ? -0.781 -4.573 -8.720 1.00 85.06 311 SER A C 1
ATOM 2251 O O . SER A 1 311 ? 0.057 -4.591 -9.620 1.00 85.06 311 SER A O 1
ATOM 2253 N N . VAL A 1 312 ? -1.258 -3.443 -8.206 1.00 82.81 312 VAL A N 1
ATOM 2254 C CA . VAL A 1 312 ? -0.966 -2.099 -8.705 1.00 82.81 312 VAL A CA 1
ATOM 2255 C C . VAL A 1 312 ? -0.333 -1.242 -7.612 1.00 82.81 312 VAL A C 1
ATOM 2257 O O . VAL A 1 312 ? -0.859 -1.165 -6.503 1.00 82.81 312 VAL A O 1
ATOM 2260 N N . LEU A 1 313 ? 0.759 -0.562 -7.950 1.00 90.25 313 LEU A N 1
ATOM 2261 C CA . LEU A 1 313 ? 1.365 0.512 -7.169 1.00 90.25 313 LEU A CA 1
ATOM 2262 C C . LEU A 1 313 ? 1.371 1.794 -8.009 1.00 90.25 313 LEU A C 1
ATOM 2264 O O . LEU A 1 313 ? 2.002 1.817 -9.060 1.00 90.25 313 LEU A O 1
ATOM 2268 N N . ASP A 1 314 ? 0.716 2.856 -7.550 1.00 84.94 314 ASP A N 1
ATOM 2269 C CA . ASP A 1 314 ? 0.756 4.186 -8.176 1.00 84.94 314 ASP A CA 1
ATOM 2270 C C . ASP A 1 314 ? 1.291 5.209 -7.172 1.00 84.94 314 ASP A C 1
ATOM 2272 O O . ASP A 1 314 ? 0.739 5.358 -6.085 1.00 84.94 314 ASP A O 1
ATOM 2276 N N . VAL A 1 315 ? 2.373 5.909 -7.515 1.00 88.19 315 VAL A N 1
ATOM 2277 C CA . VAL A 1 315 ? 2.966 6.967 -6.689 1.00 88.19 315 VAL A CA 1
ATOM 2278 C C . VAL A 1 315 ? 3.131 8.228 -7.524 1.00 88.19 315 VAL A C 1
ATOM 2280 O O . VAL A 1 315 ? 3.898 8.226 -8.487 1.00 88.19 315 VAL A O 1
ATOM 2283 N N . LYS A 1 316 ? 2.454 9.322 -7.158 1.00 86.00 316 LYS A N 1
ATOM 2284 C CA . LYS A 1 316 ? 2.431 10.556 -7.964 1.00 86.00 316 LYS A CA 1
ATOM 2285 C C . LYS A 1 316 ? 2.333 11.843 -7.150 1.00 86.00 316 LYS A C 1
ATOM 2287 O O . LYS A 1 316 ? 1.844 11.848 -6.026 1.00 86.00 316 LYS A O 1
ATOM 2292 N N . GLY A 1 317 ? 2.782 12.944 -7.756 1.00 82.88 317 GLY A N 1
ATOM 2293 C CA . GLY A 1 317 ? 2.779 14.281 -7.144 1.00 82.88 317 GLY A CA 1
ATOM 2294 C C . GLY A 1 317 ? 3.992 14.569 -6.244 1.00 82.88 317 GLY A C 1
ATOM 2295 O O . GLY A 1 317 ? 4.019 15.588 -5.557 1.00 82.88 317 GLY A O 1
ATOM 2296 N N . TYR A 1 318 ? 5.012 13.702 -6.254 1.00 83.75 318 TYR A N 1
ATOM 2297 C CA . TYR A 1 318 ? 6.203 13.834 -5.409 1.00 83.75 318 TYR A CA 1
ATOM 2298 C C . TYR A 1 318 ? 7.467 14.131 -6.224 1.00 83.75 318 TYR A C 1
ATOM 2300 O O . TYR A 1 318 ? 7.657 13.612 -7.321 1.00 83.75 318 TYR A O 1
ATOM 2308 N N . SER A 1 319 ? 8.388 14.903 -5.641 1.00 79.62 319 SER A N 1
ATOM 2309 C CA . SER A 1 319 ? 9.725 15.155 -6.194 1.00 79.62 319 SER A CA 1
ATOM 2310 C C . SER A 1 319 ? 10.497 13.848 -6.304 1.00 79.62 319 SER A C 1
ATOM 2312 O O . SER A 1 319 ? 11.153 13.599 -7.313 1.00 79.62 319 SER A O 1
ATOM 2314 N N . TYR A 1 320 ? 10.391 13.010 -5.271 1.00 78.62 320 TYR A N 1
ATOM 2315 C CA . TYR A 1 320 ? 10.932 11.661 -5.213 1.00 78.62 320 TYR A CA 1
ATOM 2316 C C . TYR A 1 320 ? 9.777 10.681 -5.018 1.00 78.62 320 TYR A C 1
ATOM 2318 O O . TYR A 1 320 ? 9.307 10.487 -3.901 1.00 78.62 320 TYR A O 1
ATOM 2326 N N . ALA A 1 321 ? 9.298 10.045 -6.087 1.00 81.25 321 ALA A N 1
ATOM 2327 C CA . ALA A 1 321 ? 8.287 8.996 -5.952 1.00 81.25 321 ALA A CA 1
ATOM 2328 C C . ALA A 1 321 ? 8.825 7.827 -5.108 1.00 81.25 321 ALA A C 1
ATOM 2330 O O . ALA A 1 321 ? 8.091 7.239 -4.314 1.00 81.25 321 ALA A O 1
ATOM 2331 N N . PHE A 1 322 ? 10.126 7.538 -5.223 1.00 79.25 322 PHE A N 1
ATOM 2332 C CA . PHE A 1 322 ? 10.767 6.429 -4.526 1.00 79.25 322 PHE A CA 1
ATOM 2333 C C . PHE A 1 322 ? 12.156 6.823 -3.994 1.00 79.25 322 PHE A C 1
ATOM 2335 O O . PHE A 1 322 ? 13.122 6.938 -4.753 1.00 79.25 322 PHE A O 1
ATOM 2342 N N . ASP A 1 323 ? 12.245 7.033 -2.679 1.00 78.62 323 ASP A N 1
ATOM 2343 C CA . ASP A 1 323 ? 13.376 7.674 -1.988 1.00 78.62 323 ASP A CA 1
ATOM 2344 C C . ASP A 1 323 ? 14.128 6.678 -1.087 1.00 78.62 323 ASP A C 1
ATOM 2346 O O . ASP A 1 323 ? 13.656 6.317 -0.007 1.00 78.62 323 ASP A O 1
ATOM 2350 N N . GLY A 1 324 ? 15.284 6.180 -1.537 1.00 71.12 324 GLY A N 1
ATOM 2351 C CA . GLY A 1 324 ? 16.090 5.213 -0.772 1.00 71.12 324 GLY A CA 1
ATOM 2352 C C . GLY A 1 324 ? 15.383 3.871 -0.515 1.00 71.12 324 GLY A C 1
ATOM 2353 O O . GLY A 1 324 ? 15.681 3.175 0.457 1.00 71.12 324 GLY A O 1
ATOM 2354 N N . SER A 1 325 ? 14.415 3.519 -1.359 1.00 78.75 325 SER A N 1
ATOM 2355 C CA . SER A 1 325 ? 13.577 2.321 -1.239 1.00 78.75 325 SER A CA 1
ATOM 2356 C C . SER A 1 325 ? 14.025 1.221 -2.219 1.00 78.75 325 SER A C 1
ATOM 2358 O O . SER A 1 325 ? 14.696 1.493 -3.216 1.00 78.75 325 SER A O 1
ATOM 2360 N N . LEU A 1 326 ? 13.646 -0.029 -1.948 1.00 72.00 326 LEU A N 1
ATOM 2361 C CA . LEU A 1 326 ? 13.868 -1.199 -2.807 1.00 72.00 326 LEU A CA 1
ATOM 2362 C C . LEU A 1 326 ? 12.532 -1.637 -3.412 1.00 72.00 326 LEU A C 1
ATOM 2364 O O . LEU A 1 326 ? 11.574 -1.815 -2.668 1.00 72.00 326 LEU A O 1
ATOM 2368 N N . LEU A 1 327 ? 12.468 -1.835 -4.730 1.00 76.38 327 LEU A N 1
ATOM 2369 C CA . LEU A 1 327 ? 11.271 -2.334 -5.415 1.00 76.38 327 LEU A CA 1
ATOM 2370 C C . LEU A 1 327 ? 11.552 -3.692 -6.068 1.00 76.38 327 LEU A C 1
ATOM 2372 O O . LEU A 1 327 ? 12.505 -3.824 -6.836 1.00 76.38 327 LEU A O 1
ATOM 2376 N N . GLU A 1 328 ? 10.689 -4.664 -5.780 1.00 72.81 328 GLU A N 1
ATOM 2377 C CA . GLU A 1 328 ? 10.661 -6.011 -6.350 1.00 72.81 328 GLU A CA 1
ATOM 2378 C C . GLU A 1 328 ? 9.293 -6.260 -7.004 1.00 72.81 328 GLU A C 1
ATOM 2380 O O . GLU A 1 328 ? 8.313 -6.554 -6.318 1.00 72.81 328 GLU A O 1
ATOM 2385 N N . ALA A 1 329 ? 9.200 -6.159 -8.330 1.00 70.31 329 ALA A N 1
ATOM 2386 C CA . ALA A 1 329 ? 7.952 -6.390 -9.054 1.00 70.31 329 ALA A CA 1
ATOM 2387 C C . ALA A 1 329 ? 8.011 -7.661 -9.924 1.00 70.31 329 ALA A C 1
ATOM 2389 O O . ALA A 1 329 ? 9.049 -8.031 -10.473 1.00 70.31 329 ALA A O 1
ATOM 2390 N N . SER A 1 330 ? 6.889 -8.384 -10.012 1.00 61.22 330 SER A N 1
ATOM 2391 C CA . SER A 1 330 ? 6.778 -9.665 -10.733 1.00 61.22 330 SER A CA 1
ATOM 2392 C C . SER A 1 330 ? 5.343 -9.957 -11.213 1.00 61.22 330 SER A C 1
ATOM 2394 O O . SER A 1 330 ? 4.407 -9.219 -10.909 1.00 61.22 330 SER A O 1
ATOM 2396 N N . ASP A 1 331 ? 5.148 -11.030 -11.986 1.00 63.19 331 ASP A N 1
ATOM 2397 C CA . ASP A 1 331 ? 3.851 -11.474 -12.539 1.00 63.19 331 ASP A CA 1
ATOM 2398 C C . ASP A 1 331 ? 3.139 -10.422 -13.416 1.00 63.19 331 ASP A C 1
ATOM 2400 O O . ASP A 1 331 ? 3.719 -9.906 -14.354 1.00 63.19 331 ASP A O 1
ATOM 2404 N N . ARG A 1 332 ? 1.870 -10.086 -13.166 1.00 62.59 332 ARG A N 1
ATOM 2405 C CA . ARG A 1 332 ? 1.141 -9.027 -13.892 1.00 62.59 332 ARG A CA 1
ATOM 2406 C C . ARG A 1 332 ? 1.129 -7.693 -13.135 1.00 62.59 332 ARG A C 1
ATOM 2408 O O . ARG A 1 332 ? 0.182 -6.928 -13.272 1.00 62.59 332 ARG A O 1
ATOM 2415 N N . ALA A 1 333 ? 2.113 -7.462 -12.264 1.00 64.00 333 ALA A N 1
ATOM 2416 C CA . ALA A 1 333 ? 2.192 -6.236 -11.479 1.00 64.00 333 ALA A CA 1
ATOM 2417 C C . ALA A 1 333 ? 2.275 -4.985 -12.366 1.00 64.00 333 ALA A C 1
ATOM 2419 O O . ALA A 1 333 ? 2.963 -4.983 -13.386 1.00 64.00 333 ALA A O 1
ATOM 2420 N N . LEU A 1 334 ? 1.609 -3.914 -11.938 1.00 65.50 334 LEU A N 1
ATOM 2421 C CA . LEU A 1 334 ? 1.663 -2.598 -12.568 1.00 65.50 334 LEU A CA 1
ATOM 2422 C C . LEU A 1 334 ? 2.237 -1.598 -11.569 1.00 65.50 334 LEU A C 1
ATOM 2424 O O . LEU A 1 334 ? 1.680 -1.423 -10.489 1.00 65.50 334 LEU A O 1
ATOM 2428 N N . VAL A 1 335 ? 3.344 -0.945 -11.921 1.00 73.69 335 VAL A N 1
ATOM 2429 C CA . VAL A 1 335 ? 3.981 0.055 -11.058 1.00 73.69 335 VAL A CA 1
ATOM 2430 C C . VAL A 1 335 ? 4.176 1.371 -11.807 1.00 73.69 335 VAL A C 1
ATOM 2432 O O . VAL A 1 335 ? 4.874 1.421 -12.823 1.00 73.69 335 VAL A O 1
ATOM 2435 N N . THR A 1 336 ? 3.602 2.440 -11.261 1.00 71.75 336 THR A N 1
ATOM 2436 C CA . THR A 1 336 ? 3.741 3.821 -11.724 1.00 71.75 336 THR A CA 1
ATOM 2437 C C . THR A 1 336 ? 4.463 4.637 -10.657 1.00 71.75 336 THR A C 1
ATOM 2439 O O . THR A 1 336 ? 3.994 4.747 -9.527 1.00 71.75 336 THR A O 1
ATOM 2442 N N . LEU A 1 337 ? 5.615 5.214 -11.010 1.00 75.56 337 LEU A N 1
ATOM 2443 C CA . LEU A 1 337 ? 6.403 6.093 -10.141 1.00 75.56 337 LEU A CA 1
ATOM 2444 C C . LEU A 1 337 ? 6.603 7.439 -10.844 1.00 75.56 337 LEU A C 1
ATOM 2446 O O . LEU A 1 337 ? 7.544 7.619 -11.614 1.00 75.56 337 LEU A O 1
ATOM 2450 N N . ASN A 1 338 ? 5.703 8.384 -10.591 1.00 72.25 338 ASN A N 1
ATOM 2451 C CA . ASN A 1 338 ? 5.756 9.734 -11.137 1.00 72.25 338 ASN A CA 1
ATOM 2452 C C . ASN A 1 338 ? 6.519 10.664 -10.177 1.00 72.25 338 ASN A C 1
ATOM 2454 O O . ASN A 1 338 ? 5.940 11.294 -9.287 1.00 72.25 338 ASN A O 1
ATOM 2458 N N . GLY A 1 339 ? 7.843 10.669 -10.344 1.00 70.75 339 GLY A N 1
ATOM 2459 C CA . GLY A 1 339 ? 8.823 11.420 -9.560 1.00 70.75 339 GLY A CA 1
ATOM 2460 C C . GLY A 1 339 ? 10.209 10.771 -9.659 1.00 70.75 339 GLY A C 1
ATOM 2461 O O . GLY A 1 339 ? 10.371 9.714 -10.266 1.00 70.75 339 GLY A O 1
ATOM 2462 N N . LYS A 1 340 ? 11.236 11.370 -9.047 1.00 68.62 340 LYS A N 1
ATOM 2463 C CA . LYS A 1 340 ? 12.589 10.787 -9.030 1.00 68.62 340 LYS A CA 1
ATOM 2464 C C . LYS A 1 340 ? 12.615 9.457 -8.265 1.00 68.62 340 LYS A C 1
ATOM 2466 O O . LYS A 1 340 ? 11.949 9.300 -7.240 1.00 68.62 340 LYS A O 1
ATOM 2471 N N . VAL A 1 341 ? 13.444 8.531 -8.744 1.00 69.38 341 VAL A N 1
ATOM 2472 C CA . VAL A 1 341 ? 13.698 7.218 -8.130 1.00 69.38 341 VAL A CA 1
ATOM 2473 C C . VAL A 1 341 ? 15.165 7.151 -7.723 1.00 69.38 341 VAL A C 1
ATOM 2475 O O . VAL A 1 341 ? 16.005 6.572 -8.405 1.00 69.38 341 VAL A O 1
ATOM 2478 N N . MET A 1 342 ? 15.502 7.841 -6.640 1.00 58.56 342 MET A N 1
ATOM 2479 C CA . MET A 1 342 ? 16.867 7.922 -6.126 1.00 58.56 342 MET A CA 1
ATOM 2480 C C . MET A 1 342 ? 16.843 8.264 -4.642 1.00 58.56 342 MET A C 1
ATOM 2482 O O . MET A 1 342 ? 15.873 8.834 -4.150 1.00 58.56 342 MET A O 1
ATOM 2486 N N . ASP A 1 343 ? 17.922 7.938 -3.942 1.00 59.53 343 ASP A N 1
ATOM 2487 C CA . ASP A 1 343 ? 18.099 8.342 -2.551 1.00 59.53 343 ASP A CA 1
ATOM 2488 C C . ASP A 1 343 ? 18.443 9.836 -2.480 1.00 59.53 343 ASP A C 1
ATOM 2490 O O . ASP A 1 343 ? 19.476 10.266 -3.003 1.00 59.53 343 ASP A O 1
ATOM 2494 N N . ASN A 1 344 ? 17.596 10.634 -1.828 1.00 54.00 344 ASN A N 1
ATOM 2495 C CA . ASN A 1 344 ? 17.835 12.062 -1.611 1.00 54.00 344 ASN A CA 1
ATOM 2496 C C . ASN A 1 344 ? 18.777 12.313 -0.411 1.00 54.00 344 ASN A C 1
ATOM 2498 O O . ASN A 1 344 ? 18.494 13.131 0.465 1.00 54.00 344 ASN A O 1
ATOM 2502 N N . ALA A 1 345 ? 19.900 11.592 -0.367 1.00 49.12 345 ALA A N 1
ATOM 2503 C CA . ALA A 1 345 ? 20.929 11.667 0.673 1.00 49.12 345 ALA A CA 1
ATOM 2504 C C . ALA A 1 345 ? 20.464 11.263 2.088 1.00 49.12 345 ALA A C 1
ATOM 2506 O O . ALA A 1 345 ? 20.823 11.897 3.086 1.00 49.12 345 ALA A O 1
ATOM 2507 N N . SER A 1 346 ? 19.714 10.164 2.212 1.00 44.19 346 SER A N 1
ATOM 2508 C CA . SER A 1 346 ? 19.634 9.462 3.492 1.00 44.19 346 SER A CA 1
ATOM 2509 C C . SER A 1 346 ? 21.046 9.022 3.926 1.00 44.19 346 SER A C 1
ATOM 2511 O O . SER A 1 346 ? 21.854 8.567 3.119 1.00 44.19 346 SER A O 1
ATOM 2513 N N . LEU A 1 347 ? 21.407 9.271 5.191 1.00 33.94 347 LEU A N 1
ATOM 2514 C CA . LEU A 1 347 ? 22.737 8.972 5.739 1.00 33.94 347 LEU A CA 1
ATOM 2515 C C . LEU A 1 347 ? 23.175 7.546 5.359 1.00 33.94 347 LEU A C 1
ATOM 2517 O O . LEU A 1 347 ? 22.483 6.588 5.702 1.00 33.94 347 LEU A O 1
ATOM 2521 N N . LYS A 1 348 ? 24.365 7.421 4.744 1.00 35.50 348 LYS A N 1
ATOM 2522 C CA . LYS A 1 348 ? 25.027 6.173 4.285 1.00 35.50 348 LYS A CA 1
ATOM 2523 C C . LYS A 1 348 ? 25.082 5.020 5.308 1.00 35.50 348 LYS A C 1
ATOM 2525 O O . LYS A 1 348 ? 25.512 3.927 4.969 1.00 35.50 348 LYS A O 1
ATOM 2530 N N . VAL A 1 349 ? 24.712 5.268 6.562 1.00 31.81 349 VAL A N 1
ATOM 2531 C CA . VAL A 1 349 ? 24.809 4.333 7.690 1.00 31.81 349 VAL A CA 1
ATOM 2532 C C . VAL A 1 349 ? 23.570 3.429 7.814 1.00 31.81 349 VAL A C 1
ATOM 2534 O O . VAL A 1 349 ? 23.664 2.369 8.421 1.00 31.81 349 VAL A O 1
ATOM 2537 N N . PHE A 1 350 ? 22.424 3.788 7.215 1.00 30.70 350 PHE A N 1
ATOM 2538 C CA . PHE A 1 350 ? 21.166 3.024 7.355 1.00 30.70 350 PHE A CA 1
ATOM 2539 C C . PHE A 1 350 ? 20.755 2.201 6.124 1.00 30.70 350 PHE A C 1
ATOM 2541 O O . PHE A 1 350 ? 19.751 1.487 6.171 1.00 30.70 350 PHE A O 1
ATOM 2548 N N . THR A 1 351 ? 21.524 2.258 5.039 1.00 31.06 351 THR A N 1
ATOM 2549 C CA . THR A 1 351 ? 21.309 1.457 3.832 1.00 31.06 351 THR A CA 1
ATOM 2550 C C . THR A 1 351 ? 22.257 0.260 3.843 1.00 31.06 351 THR A C 1
ATOM 2552 O O . THR A 1 351 ? 23.408 0.333 3.426 1.00 31.06 351 THR A O 1
ATOM 2555 N N . GLY A 1 352 ? 21.770 -0.895 4.301 1.00 27.28 352 GLY A N 1
ATOM 2556 C CA . GLY A 1 352 ? 22.453 -2.190 4.154 1.00 27.28 352 GLY A CA 1
ATOM 2557 C C . GLY A 1 352 ? 22.502 -2.700 2.703 1.00 27.28 352 GLY A C 1
ATOM 2558 O O . GLY A 1 352 ? 22.465 -3.902 2.468 1.00 27.28 352 GLY A O 1
ATOM 2559 N N . GLY A 1 353 ? 22.537 -1.795 1.726 1.00 27.52 353 GLY A N 1
ATOM 2560 C CA . GLY A 1 353 ? 22.514 -2.070 0.298 1.00 27.52 353 GLY A CA 1
ATOM 2561 C C . GLY A 1 353 ? 23.026 -0.847 -0.455 1.00 27.52 353 GLY A C 1
ATOM 2562 O O . GLY A 1 353 ? 22.632 0.281 -0.172 1.00 27.52 353 GLY A O 1
ATOM 2563 N N . THR A 1 354 ? 23.958 -1.083 -1.369 1.00 29.17 354 THR A N 1
ATOM 2564 C CA . THR A 1 354 ? 24.644 -0.111 -2.228 1.00 29.17 354 THR A CA 1
ATOM 2565 C C . THR A 1 354 ? 23.749 1.017 -2.749 1.00 29.17 354 THR A C 1
ATOM 2567 O O . THR A 1 354 ? 22.699 0.755 -3.321 1.00 29.17 354 THR A O 1
ATOM 2570 N N . ASN A 1 355 ? 24.231 2.254 -2.576 1.00 29.56 355 ASN A N 1
ATOM 2571 C CA . ASN A 1 355 ? 23.767 3.521 -3.154 1.00 29.56 355 ASN A CA 1
ATOM 2572 C C . ASN A 1 355 ? 22.786 3.388 -4.335 1.00 29.56 355 ASN A C 1
ATOM 2574 O O . ASN A 1 355 ? 23.191 3.048 -5.446 1.00 29.56 355 ASN A O 1
ATOM 2578 N N . GLY A 1 356 ? 21.530 3.764 -4.106 1.00 34.69 356 GLY A N 1
ATOM 2579 C CA . GLY A 1 356 ? 20.519 3.910 -5.148 1.00 34.69 356 GLY A CA 1
ATOM 2580 C C . GLY A 1 356 ? 19.238 3.164 -4.812 1.00 34.69 356 GLY A C 1
ATOM 2581 O O . GLY A 1 356 ? 19.266 2.057 -4.274 1.00 34.69 356 GLY A O 1
ATOM 2582 N N . SER A 1 357 ? 18.099 3.766 -5.154 1.00 35.34 357 SER A N 1
ATOM 2583 C CA . SE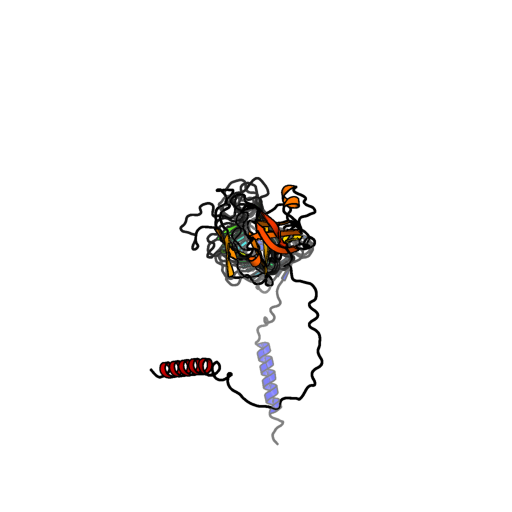R A 1 357 ? 16.850 3.021 -5.271 1.00 35.34 357 SER A CA 1
ATOM 2584 C C . SER A 1 357 ? 17.092 1.903 -6.285 1.00 35.34 357 SER A C 1
ATOM 2586 O O . SER A 1 357 ? 17.215 2.157 -7.481 1.00 35.34 357 SER A O 1
ATOM 2588 N N . THR A 1 358 ? 17.268 0.673 -5.808 1.00 39.06 358 THR A N 1
ATOM 2589 C CA . THR A 1 358 ? 17.511 -0.463 -6.694 1.00 39.06 358 THR A CA 1
ATOM 2590 C C . THR A 1 358 ? 16.149 -0.975 -7.135 1.00 39.06 358 THR A C 1
ATOM 2592 O O . THR A 1 358 ? 15.343 -1.405 -6.315 1.00 39.06 358 THR A O 1
ATOM 2595 N N . ILE A 1 359 ? 15.870 -0.906 -8.430 1.00 47.50 359 ILE A N 1
ATOM 2596 C CA . ILE A 1 359 ? 14.730 -1.592 -9.033 1.00 47.50 359 ILE A CA 1
ATOM 2597 C C . ILE A 1 359 ? 15.236 -2.987 -9.409 1.00 47.50 359 ILE A C 1
ATOM 2599 O O . ILE A 1 359 ? 16.033 -3.123 -10.336 1.00 47.50 359 ILE A O 1
ATOM 2603 N N . MET A 1 360 ? 14.836 -4.019 -8.663 1.00 33.84 360 MET A N 1
ATOM 2604 C CA . MET A 1 360 ? 15.174 -5.407 -8.979 1.00 33.84 360 MET A CA 1
ATOM 2605 C C . MET A 1 360 ? 13.942 -6.111 -9.532 1.00 33.84 360 MET A C 1
ATOM 2607 O O . MET A 1 360 ? 13.117 -6.625 -8.785 1.00 33.84 360 MET A O 1
ATOM 2611 N N . GLY A 1 361 ? 13.860 -6.188 -10.858 1.00 31.50 361 GLY A N 1
ATOM 2612 C CA . GLY A 1 361 ? 12.845 -6.986 -11.531 1.00 31.50 361 GLY A CA 1
ATOM 2613 C C . GLY A 1 361 ? 11.516 -6.276 -11.760 1.00 31.50 361 GLY A C 1
ATOM 2614 O O . GLY A 1 361 ? 10.960 -5.627 -10.881 1.00 31.50 361 GLY A O 1
ATOM 2615 N N . GLY A 1 362 ? 11.059 -6.462 -12.994 1.00 34.38 362 GLY A N 1
ATOM 2616 C CA . GLY A 1 362 ? 9.687 -6.387 -13.446 1.00 34.38 362 GLY A CA 1
ATOM 2617 C C . GLY A 1 362 ? 9.050 -5.008 -13.566 1.00 34.38 362 GLY A C 1
ATOM 2618 O O . GLY A 1 362 ? 8.760 -4.359 -12.577 1.00 34.38 362 GLY A O 1
ATOM 2619 N N . SER A 1 363 ? 8.762 -4.597 -14.802 1.00 39.03 363 SER A N 1
ATOM 2620 C CA . SER A 1 363 ? 7.772 -3.559 -15.137 1.00 39.03 363 SER A CA 1
ATOM 2621 C C . SER A 1 363 ? 7.780 -2.311 -14.247 1.00 39.03 363 SER A C 1
ATOM 2623 O O . SER A 1 363 ? 6.746 -1.924 -13.703 1.00 39.03 363 SER A O 1
ATOM 2625 N N . VAL A 1 364 ? 8.929 -1.648 -14.107 1.00 48.34 364 VAL A N 1
ATOM 2626 C CA . VAL A 1 364 ? 8.888 -0.240 -13.708 1.00 48.34 364 VAL A CA 1
ATOM 2627 C C . VAL A 1 364 ? 8.532 0.549 -14.946 1.00 48.34 364 VAL A C 1
ATOM 2629 O O . VAL A 1 364 ? 9.315 0.583 -15.891 1.00 48.34 364 VAL A O 1
ATOM 2632 N N . LEU A 1 365 ? 7.345 1.150 -14.876 1.00 51.53 365 LEU A N 1
ATOM 2633 C CA . LEU A 1 365 ? 6.711 2.024 -15.848 1.00 51.53 365 LEU A CA 1
ATOM 2634 C C . LEU A 1 365 ? 6.018 1.300 -17.025 1.00 51.53 365 LEU A C 1
ATOM 2636 O O . LEU A 1 365 ? 6.625 0.720 -17.893 1.00 51.53 365 LEU A O 1
ATOM 2640 N N . GLU A 1 366 ? 4.688 1.356 -17.003 1.00 55.84 366 GLU A N 1
ATOM 2641 C CA . GLU A 1 366 ? 3.797 1.717 -18.116 1.00 55.84 366 GLU A CA 1
ATOM 2642 C C . GLU A 1 366 ? 3.344 0.706 -19.189 1.00 55.84 366 GLU A C 1
ATOM 2644 O O . GLU A 1 366 ? 4.065 0.211 -20.054 1.00 55.84 366 GLU A O 1
ATOM 2649 N N . ASN A 1 367 ? 2.021 0.560 -19.240 1.00 56.59 367 ASN A N 1
ATOM 2650 C CA . ASN A 1 367 ? 1.248 0.223 -20.427 1.00 56.59 367 ASN A CA 1
ATOM 2651 C C . ASN A 1 367 ? 1.371 1.349 -21.480 1.00 56.59 367 ASN A C 1
ATOM 2653 O O . ASN A 1 367 ? 0.371 1.909 -21.906 1.00 56.59 367 ASN A O 1
ATOM 2657 N N . TYR A 1 368 ? 2.582 1.764 -21.858 1.00 65.81 368 TYR A N 1
ATOM 2658 C CA . TYR A 1 368 ? 2.763 2.756 -22.916 1.00 65.81 368 TYR A CA 1
ATOM 2659 C C . TYR A 1 368 ? 2.166 2.213 -24.214 1.00 65.81 368 TYR A C 1
ATOM 2661 O O . TYR A 1 368 ? 2.171 1.002 -24.457 1.00 65.81 368 TYR A O 1
ATOM 2669 N N . LYS A 1 369 ? 1.637 3.116 -25.041 1.00 73.06 369 LYS A N 1
ATOM 2670 C CA . LYS A 1 369 ? 0.910 2.767 -26.271 1.00 73.06 369 LYS A CA 1
ATOM 2671 C C . LYS A 1 369 ? 1.701 1.880 -27.236 1.00 73.06 369 LYS A C 1
ATOM 2673 O O . LYS A 1 369 ? 1.101 1.204 -28.064 1.00 73.06 369 LYS A O 1
ATOM 2678 N N . THR A 1 370 ? 3.031 1.865 -27.134 1.00 81.31 370 THR A N 1
ATOM 2679 C CA . THR A 1 370 ? 3.906 1.052 -27.982 1.00 81.31 370 THR A CA 1
ATOM 2680 C C . THR A 1 370 ? 4.988 0.323 -27.190 1.00 81.31 370 THR A C 1
ATOM 2682 O O . THR A 1 370 ? 5.535 0.865 -26.231 1.00 81.31 370 THR A O 1
ATOM 2685 N N . SER A 1 371 ? 5.377 -0.861 -27.652 1.00 86.06 371 SER A N 1
ATOM 2686 C CA . SER A 1 371 ? 6.576 -1.579 -27.206 1.00 86.06 371 SER A CA 1
ATOM 2687 C C . SER A 1 371 ? 7.354 -2.126 -28.401 1.00 86.06 371 SER A C 1
ATOM 2689 O O . SER A 1 371 ? 6.842 -2.208 -29.514 1.00 86.06 371 SER A O 1
ATOM 2691 N N . VAL A 1 372 ? 8.615 -2.491 -28.193 1.00 90.44 372 VAL A N 1
ATOM 2692 C CA . VAL A 1 372 ? 9.442 -3.173 -29.187 1.00 90.44 372 VAL A CA 1
ATOM 2693 C C . VAL A 1 372 ? 9.330 -4.677 -28.975 1.00 90.44 372 VAL A C 1
ATOM 2695 O O . VAL A 1 372 ? 9.789 -5.208 -27.962 1.00 90.44 372 VAL A O 1
ATOM 2698 N N . VAL A 1 373 ? 8.764 -5.365 -29.965 1.00 90.62 373 VAL A N 1
ATOM 2699 C CA . VAL A 1 373 ? 8.610 -6.824 -29.998 1.00 90.62 373 VAL A CA 1
ATOM 2700 C C . VAL A 1 373 ? 9.372 -7.357 -31.206 1.00 90.62 373 VAL A C 1
ATOM 2702 O O . VAL A 1 373 ? 9.090 -6.973 -32.338 1.00 90.62 373 VAL A O 1
ATOM 2705 N N . ASN A 1 374 ? 10.355 -8.237 -30.985 1.00 92.88 374 ASN A N 1
ATOM 2706 C CA . ASN A 1 374 ? 11.238 -8.746 -32.048 1.00 92.88 374 ASN A CA 1
ATOM 2707 C C . ASN A 1 374 ? 11.866 -7.616 -32.891 1.00 92.88 374 ASN A C 1
ATOM 2709 O O . ASN A 1 374 ? 11.924 -7.691 -34.118 1.00 92.88 374 ASN A O 1
ATOM 2713 N N . GLY A 1 375 ? 12.280 -6.534 -32.231 1.00 92.56 375 GLY A N 1
ATOM 2714 C CA . GLY A 1 375 ? 12.852 -5.352 -32.874 1.00 92.56 375 GLY A CA 1
ATOM 2715 C C . GLY A 1 375 ? 11.867 -4.431 -33.592 1.00 92.56 375 GLY A C 1
ATOM 2716 O O . GLY A 1 375 ? 12.311 -3.437 -34.147 1.00 92.56 375 GLY A O 1
ATOM 2717 N N . VAL A 1 376 ? 10.562 -4.703 -33.587 1.00 93.75 376 VAL A N 1
ATOM 2718 C CA . VAL A 1 376 ? 9.564 -3.858 -34.260 1.00 93.75 376 VAL A CA 1
ATOM 2719 C C . VAL A 1 376 ? 8.740 -3.099 -33.230 1.00 93.75 376 VAL A C 1
ATOM 2721 O O . VAL A 1 376 ? 8.227 -3.691 -32.280 1.00 93.75 376 VAL A O 1
ATOM 2724 N N . VAL A 1 377 ? 8.588 -1.789 -33.431 1.00 92.12 377 VAL A N 1
ATOM 2725 C CA . VAL A 1 377 ? 7.668 -0.970 -32.634 1.00 92.12 377 VAL A CA 1
ATOM 2726 C C . VAL A 1 377 ? 6.238 -1.407 -32.952 1.00 92.12 377 VAL A C 1
ATOM 2728 O O . VAL A 1 377 ? 5.784 -1.301 -34.087 1.00 92.12 377 VAL A O 1
ATOM 2731 N N . THR A 1 378 ? 5.550 -1.928 -31.946 1.00 87.94 378 THR A N 1
ATOM 2732 C CA . THR A 1 378 ? 4.216 -2.522 -32.035 1.00 87.94 378 THR A CA 1
ATOM 2733 C C . THR A 1 378 ? 3.283 -1.772 -31.095 1.00 87.94 378 THR A C 1
ATOM 2735 O O . THR A 1 378 ? 3.674 -1.448 -29.972 1.00 87.94 378 THR A O 1
ATOM 2738 N N . GLU A 1 379 ? 2.057 -1.490 -31.533 1.00 83.38 379 GLU A N 1
ATOM 2739 C CA . GLU A 1 379 ? 1.025 -0.940 -30.652 1.00 83.38 379 GLU A CA 1
ATOM 2740 C C . GLU A 1 379 ? 0.554 -1.997 -29.653 1.00 83.38 379 GLU A C 1
ATOM 2742 O O . GLU A 1 379 ? 0.337 -3.160 -29.999 1.00 83.38 379 GLU A O 1
ATOM 2747 N N . ASN A 1 380 ? 0.407 -1.595 -28.396 1.00 67.88 380 ASN A N 1
ATOM 2748 C CA . ASN A 1 380 ? -0.079 -2.477 -27.351 1.00 67.88 380 ASN A CA 1
ATOM 2749 C C . ASN A 1 380 ? -1.623 -2.479 -27.369 1.00 67.88 380 ASN A C 1
ATOM 2751 O O . ASN A 1 380 ? -2.218 -1.419 -27.217 1.00 67.88 380 ASN A O 1
ATOM 2755 N N . PRO A 1 381 ? -2.301 -3.628 -27.546 1.00 52.69 381 PRO A N 1
ATOM 2756 C CA . PRO A 1 381 ? -3.754 -3.672 -27.742 1.00 52.69 381 PRO A CA 1
ATOM 2757 C C . PRO A 1 381 ? -4.605 -3.495 -26.463 1.00 52.69 381 PRO A C 1
ATOM 2759 O O . PRO A 1 381 ? -5.832 -3.546 -26.548 1.00 52.69 381 PRO A O 1
ATOM 2762 N N . ALA A 1 382 ? -4.010 -3.331 -25.273 1.00 50.00 382 ALA A N 1
ATOM 2763 C CA . ALA A 1 382 ? -4.740 -3.300 -23.998 1.00 50.00 382 ALA A CA 1
ATOM 2764 C C . ALA A 1 382 ? -4.990 -1.872 -23.463 1.00 50.00 382 ALA A C 1
ATOM 2766 O O . ALA A 1 382 ? -4.055 -1.174 -23.084 1.00 50.00 382 ALA A O 1
ATOM 2767 N N . GLY A 1 383 ? -6.266 -1.477 -23.362 1.00 49.28 383 GLY A N 1
ATOM 2768 C CA . GLY A 1 383 ? -6.716 -0.144 -22.932 1.00 49.28 383 GLY A CA 1
ATOM 2769 C C . GLY A 1 383 ? -6.263 0.308 -21.533 1.00 49.28 383 GLY A C 1
ATOM 2770 O O . GLY A 1 383 ? -6.022 -0.506 -20.641 1.00 49.28 383 GLY A O 1
ATOM 2771 N N . ASN A 1 384 ? -6.209 1.638 -21.372 1.00 47.56 384 ASN A N 1
ATOM 2772 C CA . ASN A 1 384 ? -5.534 2.445 -20.337 1.00 47.56 384 ASN A CA 1
ATOM 2773 C C . ASN A 1 384 ? -4.020 2.567 -20.549 1.00 47.56 384 ASN A C 1
ATOM 2775 O O . ASN A 1 384 ? -3.223 2.083 -19.739 1.00 47.56 384 ASN A O 1
ATOM 2779 N N . HIS A 1 385 ? -3.636 3.214 -21.653 1.00 56.69 385 HIS A N 1
ATOM 2780 C CA . HIS A 1 385 ? -2.248 3.582 -21.903 1.00 56.69 385 HIS A CA 1
ATOM 2781 C C . HIS A 1 385 ? -1.849 4.851 -21.157 1.00 56.69 385 HIS A C 1
ATOM 2783 O O . HIS A 1 385 ? -2.682 5.716 -20.896 1.00 56.69 385 HIS A O 1
ATOM 2789 N N . LEU A 1 386 ? -0.563 4.959 -20.837 1.00 55.72 386 LEU A N 1
ATOM 2790 C CA . LEU A 1 386 ? 0.027 6.218 -20.395 1.00 55.72 386 LEU A CA 1
ATOM 2791 C C . LEU A 1 386 ? 0.433 7.027 -21.630 1.00 55.72 386 LEU A C 1
ATOM 2793 O O . LEU A 1 386 ? 1.054 6.497 -22.554 1.00 55.72 386 LEU A O 1
ATOM 2797 N N . ASP A 1 387 ? 0.028 8.298 -21.662 1.00 54.78 387 ASP A N 1
ATOM 2798 C CA . ASP A 1 387 ? 0.231 9.178 -22.821 1.00 54.78 387 ASP A CA 1
ATOM 2799 C C . ASP A 1 387 ? 1.680 9.679 -22.934 1.00 54.78 387 ASP A C 1
ATOM 2801 O O . ASP A 1 387 ? 2.162 9.984 -24.030 1.00 54.78 387 ASP A O 1
ATOM 2805 N N . ASN A 1 388 ? 2.402 9.725 -21.812 1.00 61.47 388 ASN A N 1
ATOM 2806 C CA . ASN A 1 388 ? 3.759 10.254 -21.745 1.00 61.47 388 ASN A CA 1
ATOM 2807 C C . ASN A 1 388 ? 4.792 9.133 -21.816 1.00 61.47 388 ASN A C 1
ATOM 2809 O O . ASN A 1 388 ? 4.698 8.143 -21.111 1.00 61.47 388 ASN A O 1
ATOM 2813 N N . GLN A 1 389 ? 5.809 9.305 -22.661 1.00 69.12 389 GLN A N 1
ATOM 2814 C CA . GLN A 1 389 ? 6.919 8.360 -22.739 1.00 69.12 389 GLN A CA 1
ATOM 2815 C C . GLN A 1 389 ? 7.793 8.467 -21.477 1.00 69.12 389 GLN A C 1
ATOM 2817 O O . GLN A 1 389 ? 8.200 9.587 -21.143 1.00 69.12 389 GLN A O 1
ATOM 2822 N N . PRO A 1 390 ? 8.151 7.348 -20.818 1.00 65.75 390 PRO A N 1
ATOM 2823 C CA . PRO A 1 390 ? 9.050 7.371 -19.671 1.00 65.75 390 PRO A CA 1
ATOM 2824 C C . PRO A 1 390 ? 10.393 8.031 -19.993 1.00 65.75 390 PRO A C 1
ATOM 2826 O O . PRO A 1 390 ? 10.966 7.811 -21.063 1.00 65.75 390 PRO A O 1
ATOM 2829 N N . VAL A 1 391 ? 10.914 8.812 -19.045 1.00 63.16 391 VAL A N 1
ATOM 2830 C CA . VAL A 1 391 ? 12.245 9.431 -19.110 1.00 63.16 391 VAL A CA 1
ATOM 2831 C C . VAL A 1 391 ? 13.088 8.997 -17.915 1.00 63.16 391 VAL A C 1
ATOM 2833 O O . VAL A 1 391 ? 12.584 8.901 -16.796 1.00 63.16 391 VAL A O 1
ATOM 2836 N N . ASN A 1 392 ? 14.371 8.714 -18.134 1.00 60.59 392 ASN A N 1
ATOM 2837 C CA . ASN A 1 392 ? 15.294 8.399 -17.045 1.00 60.59 392 ASN A CA 1
ATOM 2838 C C . ASN A 1 392 ? 15.739 9.672 -16.296 1.00 60.59 392 ASN A C 1
ATOM 2840 O O . ASN A 1 392 ? 15.419 10.798 -16.678 1.00 60.59 392 ASN A O 1
ATOM 2844 N N . ALA A 1 393 ? 16.521 9.498 -15.227 1.00 55.22 393 ALA A N 1
ATOM 2845 C CA . ALA A 1 393 ? 17.014 10.605 -14.403 1.00 55.22 393 ALA A CA 1
ATOM 2846 C C . ALA A 1 393 ? 17.910 11.610 -15.159 1.00 55.22 393 ALA A C 1
ATOM 2848 O O . ALA A 1 393 ? 18.078 12.735 -14.694 1.00 55.22 393 ALA A O 1
ATOM 2849 N N . ALA A 1 394 ? 18.466 11.220 -16.310 1.00 55.97 394 ALA A N 1
ATOM 2850 C CA . ALA A 1 394 ? 19.242 12.085 -17.194 1.00 55.97 394 ALA A CA 1
ATOM 2851 C C . ALA A 1 394 ? 18.371 12.835 -18.226 1.00 55.97 394 ALA A C 1
ATOM 2853 O O . ALA A 1 394 ? 18.903 13.566 -19.056 1.00 55.97 394 ALA A O 1
ATOM 2854 N N . GLY A 1 395 ? 17.041 12.677 -18.176 1.00 63.59 395 GLY A N 1
ATOM 2855 C CA . GLY A 1 395 ? 16.099 13.289 -19.119 1.00 63.59 395 GLY A CA 1
ATOM 2856 C C . GLY A 1 395 ? 15.943 12.519 -20.433 1.00 63.59 395 GLY A C 1
ATOM 2857 O O . GLY A 1 395 ? 15.319 13.015 -21.370 1.00 63.59 395 GLY A O 1
ATOM 2858 N N . GLU A 1 396 ? 16.486 11.308 -20.520 1.00 73.00 396 GLU A N 1
ATOM 2859 C CA . GLU A 1 396 ? 16.466 10.511 -21.738 1.00 73.00 396 GLU A CA 1
ATOM 2860 C C . GLU A 1 396 ? 15.213 9.641 -21.838 1.00 73.00 396 GLU A C 1
ATOM 2862 O O . GLU A 1 396 ? 14.860 8.916 -20.908 1.00 73.00 396 GLU A O 1
ATOM 2867 N N . LYS A 1 397 ? 14.568 9.687 -23.005 1.00 80.31 397 LYS A N 1
ATOM 2868 C CA . LYS A 1 397 ? 13.369 8.910 -23.330 1.00 80.31 397 LYS A CA 1
ATOM 2869 C C . LYS A 1 397 ? 13.674 7.416 -23.417 1.00 80.31 397 LYS A C 1
ATOM 2871 O O . LYS A 1 397 ? 14.608 7.001 -24.101 1.00 80.31 397 LYS A O 1
ATOM 2876 N N . LEU A 1 398 ? 12.834 6.609 -22.781 1.00 79.88 398 LEU A N 1
ATOM 2877 C CA . LEU A 1 398 ? 12.940 5.155 -22.754 1.00 79.88 398 LEU A CA 1
ATOM 2878 C C . LEU A 1 398 ? 11.864 4.515 -23.632 1.00 79.88 398 LEU A C 1
ATOM 2880 O O . LEU A 1 398 ? 10.751 5.023 -23.770 1.00 79.88 398 LEU A O 1
ATOM 2884 N N . MET A 1 399 ? 12.203 3.378 -24.224 1.00 84.62 399 MET A N 1
ATOM 2885 C CA . MET A 1 399 ? 11.287 2.510 -24.952 1.00 84.62 399 MET A CA 1
ATOM 2886 C C . MET A 1 399 ? 11.181 1.180 -24.215 1.00 84.62 399 MET A C 1
ATOM 2888 O O . MET A 1 399 ? 12.174 0.686 -23.672 1.00 84.62 399 MET A O 1
ATOM 2892 N N . ARG A 1 400 ? 9.984 0.594 -24.218 1.00 84.19 400 ARG A N 1
ATOM 2893 C CA . ARG A 1 400 ? 9.770 -0.752 -23.696 1.00 84.19 400 ARG A CA 1
ATOM 2894 C C . ARG A 1 400 ? 10.237 -1.789 -24.705 1.00 84.19 400 ARG A C 1
ATOM 2896 O O . ARG A 1 400 ? 9.852 -1.716 -25.867 1.00 84.19 400 ARG A O 1
ATOM 2903 N N . PHE A 1 401 ? 10.988 -2.779 -24.251 1.00 85.00 401 PHE A N 1
ATOM 2904 C CA . PHE A 1 401 ? 11.398 -3.953 -25.009 1.00 85.00 401 PHE A CA 1
ATOM 2905 C C . PHE A 1 401 ? 10.840 -5.210 -24.352 1.00 85.00 401 PHE A C 1
ATOM 2907 O O . PHE A 1 401 ? 11.032 -5.420 -23.154 1.00 85.00 401 PHE A O 1
ATOM 2914 N N . ASP A 1 402 ? 10.200 -6.056 -25.153 1.00 84.88 402 ASP A N 1
ATOM 2915 C CA . ASP A 1 402 ? 9.587 -7.301 -24.700 1.00 84.88 402 ASP A CA 1
ATOM 2916 C C . ASP A 1 402 ? 10.515 -8.470 -25.064 1.00 84.88 402 ASP A C 1
ATOM 2918 O O . ASP A 1 402 ? 10.489 -9.005 -26.177 1.00 84.88 402 ASP A O 1
ATOM 2922 N N . LEU A 1 403 ? 11.390 -8.838 -24.125 1.00 84.62 403 LEU A N 1
ATOM 2923 C CA . LEU A 1 403 ? 12.445 -9.831 -24.317 1.00 84.62 403 LEU A CA 1
ATOM 2924 C C . LEU A 1 403 ? 11.976 -11.219 -23.876 1.00 84.62 403 LEU A C 1
ATOM 2926 O O . LEU A 1 403 ? 11.822 -11.493 -22.688 1.00 84.62 403 LEU A O 1
ATOM 2930 N N . LYS A 1 404 ? 11.775 -12.131 -24.827 1.00 83.75 404 LYS A N 1
ATOM 2931 C CA . LYS A 1 404 ? 11.380 -13.513 -24.516 1.00 83.75 404 LYS A CA 1
ATOM 2932 C C . LYS A 1 404 ? 12.548 -14.308 -23.930 1.00 83.75 404 LYS A C 1
ATOM 2934 O O . LYS A 1 404 ? 13.657 -14.252 -24.453 1.00 83.75 404 LYS A O 1
ATOM 2939 N N . ASN A 1 405 ? 12.266 -15.116 -22.910 1.00 79.31 405 ASN A N 1
ATOM 2940 C CA . ASN A 1 405 ? 13.203 -16.023 -22.243 1.00 79.31 405 ASN A CA 1
ATOM 2941 C C . ASN A 1 405 ? 14.454 -15.329 -21.661 1.00 79.31 405 ASN A C 1
ATOM 2943 O O . ASN A 1 405 ? 15.531 -15.924 -21.652 1.00 79.31 405 ASN A O 1
ATOM 2947 N N . PHE A 1 406 ? 14.335 -14.085 -21.176 1.00 75.69 406 PHE A N 1
ATOM 2948 C CA . PHE A 1 406 ? 15.465 -13.304 -20.656 1.00 75.69 406 PHE A CA 1
ATOM 2949 C C . PHE A 1 406 ? 15.272 -12.922 -19.183 1.00 75.69 406 PHE A C 1
ATOM 2951 O O . PHE A 1 406 ? 14.673 -11.903 -18.881 1.00 75.69 406 PHE A O 1
ATOM 2958 N N . GLU A 1 407 ? 15.797 -13.712 -18.246 1.00 72.31 407 GLU A N 1
ATOM 2959 C CA . GLU A 1 407 ? 15.650 -13.456 -16.802 1.00 72.31 407 GLU A CA 1
ATOM 2960 C C . GLU A 1 407 ? 16.973 -13.431 -16.050 1.00 72.31 407 GLU A C 1
ATOM 2962 O O . GLU A 1 407 ? 17.968 -14.013 -16.484 1.00 72.31 407 GLU A O 1
ATOM 2967 N N . ASN A 1 408 ? 16.950 -12.785 -14.879 1.00 64.88 408 ASN A N 1
ATOM 2968 C CA . ASN A 1 408 ? 18.034 -12.772 -13.894 1.00 64.88 408 ASN A CA 1
ATOM 2969 C C . ASN A 1 408 ? 19.396 -12.405 -14.503 1.00 64.88 408 ASN A C 1
ATOM 2971 O O . ASN A 1 408 ? 20.430 -12.960 -14.131 1.00 64.88 408 ASN A O 1
ATOM 2975 N N . SER A 1 409 ? 19.378 -11.477 -15.457 1.00 68.69 409 SER A N 1
ATOM 2976 C CA . SER A 1 409 ? 20.503 -11.150 -16.329 1.00 68.69 409 SER A CA 1
ATOM 2977 C C . SER A 1 409 ? 20.709 -9.640 -16.409 1.00 68.69 409 SER A C 1
ATOM 2979 O O . SER A 1 409 ? 19.785 -8.858 -16.189 1.00 68.69 409 SER A O 1
ATOM 2981 N N . ASN A 1 410 ? 21.932 -9.226 -16.727 1.00 71.44 410 ASN A N 1
ATOM 2982 C CA . ASN A 1 410 ? 22.282 -7.821 -16.913 1.00 71.44 410 ASN A CA 1
ATOM 2983 C C . ASN A 1 410 ? 22.231 -7.441 -18.396 1.00 71.44 410 ASN A C 1
ATOM 2985 O O . ASN A 1 410 ? 22.541 -8.255 -19.265 1.00 71.44 410 ASN A O 1
ATOM 2989 N N . ILE A 1 411 ? 21.870 -6.190 -18.661 1.00 75.12 411 ILE A N 1
ATOM 2990 C CA . ILE A 1 411 ? 21.930 -5.548 -19.971 1.00 75.12 411 ILE A CA 1
ATOM 2991 C C . ILE A 1 411 ? 22.786 -4.302 -19.814 1.00 75.12 411 ILE A C 1
ATOM 2993 O O . ILE A 1 411 ? 22.438 -3.403 -19.051 1.00 75.12 411 ILE A O 1
ATOM 2997 N N . ASP A 1 412 ? 23.892 -4.233 -20.539 1.00 79.56 412 ASP A N 1
ATOM 2998 C CA . ASP A 1 412 ? 24.738 -3.048 -20.530 1.00 79.56 412 ASP A CA 1
ATOM 2999 C C . ASP A 1 412 ? 24.230 -2.036 -21.558 1.00 79.56 412 ASP A C 1
ATOM 3001 O O . ASP A 1 412 ? 24.058 -2.351 -22.739 1.00 79.56 412 ASP A O 1
ATOM 3005 N N . ILE A 1 413 ? 23.974 -0.817 -21.088 1.00 81.69 413 ILE A N 1
ATOM 3006 C CA . ILE A 1 413 ? 23.587 0.339 -21.891 1.00 81.69 413 ILE A CA 1
ATOM 3007 C C . ILE A 1 413 ? 24.822 1.209 -22.068 1.00 81.69 413 ILE A C 1
ATOM 3009 O O . ILE A 1 413 ? 25.410 1.684 -21.093 1.00 81.69 413 ILE A O 1
ATOM 3013 N N . THR A 1 414 ? 25.232 1.437 -23.312 1.00 86.62 414 THR A N 1
ATOM 3014 C CA . THR A 1 414 ? 26.370 2.319 -23.599 1.00 86.62 414 THR A CA 1
ATOM 3015 C C . THR A 1 414 ? 25.969 3.788 -23.479 1.00 86.62 414 THR A C 1
ATOM 3017 O O . THR A 1 414 ? 24.808 4.142 -23.700 1.00 86.62 414 THR A O 1
ATOM 3020 N N . ALA A 1 415 ? 26.943 4.654 -23.191 1.00 82.81 415 ALA A N 1
ATOM 3021 C CA . ALA A 1 415 ? 26.744 6.101 -23.209 1.00 82.81 415 ALA A CA 1
ATOM 3022 C C . ALA A 1 415 ? 26.240 6.571 -24.583 1.00 82.81 415 ALA A C 1
ATOM 3024 O O . ALA A 1 415 ? 26.567 5.961 -25.608 1.00 82.81 415 ALA A O 1
ATOM 3025 N N . ASP A 1 416 ? 25.442 7.639 -24.599 1.00 88.44 416 ASP A N 1
ATOM 3026 C CA . ASP A 1 416 ? 25.014 8.269 -25.848 1.00 88.44 416 ASP A CA 1
ATOM 3027 C C . ASP A 1 416 ? 26.203 9.027 -26.467 1.00 88.44 416 ASP A C 1
ATOM 3029 O O . ASP A 1 416 ? 26.712 9.971 -25.854 1.00 88.44 416 ASP A O 1
ATOM 3033 N N . PRO A 1 417 ? 26.667 8.655 -27.674 1.00 89.19 417 PRO A N 1
ATOM 3034 C CA . PRO A 1 417 ? 27.758 9.371 -28.328 1.00 89.19 417 PRO A CA 1
ATOM 3035 C C . PRO A 1 417 ? 27.381 10.813 -28.709 1.00 89.19 417 PRO A C 1
ATOM 3037 O O . PRO A 1 417 ? 28.271 11.642 -28.884 1.00 89.19 417 PRO A O 1
ATOM 3040 N N . GLY A 1 418 ? 26.085 11.121 -28.845 1.00 87.75 418 GLY A N 1
ATOM 3041 C CA . GLY A 1 418 ? 25.577 12.443 -29.211 1.00 87.75 418 GLY A CA 1
ATOM 3042 C C . GLY A 1 418 ? 25.226 13.340 -28.023 1.00 87.75 418 GLY A C 1
ATOM 3043 O O . GLY A 1 418 ? 24.969 14.526 -28.224 1.00 87.75 418 GLY A O 1
ATOM 3044 N N . ASN A 1 419 ? 25.210 12.810 -26.795 1.00 87.56 419 ASN A N 1
ATOM 3045 C CA . ASN A 1 419 ? 24.877 13.589 -25.606 1.00 87.56 419 ASN A CA 1
ATOM 3046 C C . ASN A 1 419 ? 25.625 13.094 -24.361 1.00 87.56 419 ASN A C 1
ATOM 3048 O O . ASN A 1 419 ? 25.248 12.107 -23.733 1.00 87.56 419 ASN A O 1
ATOM 3052 N N . ALA A 1 420 ? 26.638 13.855 -23.941 1.00 83.19 420 ALA A N 1
ATOM 3053 C CA . ALA A 1 420 ? 27.448 13.540 -22.765 1.00 83.19 420 ALA A CA 1
ATOM 3054 C C . ALA A 1 420 ? 26.653 13.495 -21.442 1.00 83.19 420 ALA A C 1
ATOM 3056 O O . ALA A 1 420 ? 27.136 12.922 -20.467 1.00 83.19 420 ALA A O 1
ATOM 3057 N N . ALA A 1 421 ? 25.444 14.069 -21.393 1.00 74.50 421 ALA A N 1
ATOM 3058 C CA . ALA A 1 421 ? 24.563 13.979 -20.230 1.00 74.50 421 ALA A CA 1
ATOM 3059 C C . ALA A 1 421 ? 23.902 12.597 -20.070 1.00 74.50 421 ALA A C 1
ATOM 3061 O O . ALA A 1 421 ? 23.323 12.337 -19.018 1.00 74.50 421 ALA A O 1
ATOM 3062 N N . HIS A 1 422 ? 23.980 11.712 -21.071 1.00 81.44 422 HIS A N 1
ATOM 3063 C CA . HIS A 1 422 ? 23.394 10.368 -21.045 1.00 81.44 422 HIS A CA 1
ATOM 3064 C C . HIS A 1 422 ? 24.499 9.294 -20.877 1.00 81.44 422 HIS A C 1
ATOM 3066 O O . HIS A 1 422 ? 25.045 8.795 -21.870 1.00 81.44 422 HIS A O 1
ATOM 3072 N N . PRO A 1 423 ? 24.876 8.934 -19.633 1.00 72.44 423 PRO A N 1
ATOM 3073 C CA . PRO A 1 423 ? 25.999 8.036 -19.365 1.00 72.44 423 PRO A CA 1
ATOM 3074 C C . PRO A 1 423 ? 25.675 6.560 -19.639 1.00 72.44 423 PRO A C 1
ATOM 3076 O O . PRO A 1 423 ? 24.519 6.163 -19.781 1.00 72.44 423 PRO A O 1
ATOM 3079 N N . ALA A 1 424 ? 26.721 5.731 -19.666 1.00 74.25 424 ALA A N 1
ATOM 3080 C CA . ALA A 1 424 ? 26.584 4.278 -19.672 1.00 74.25 424 ALA A CA 1
ATOM 3081 C C . ALA A 1 424 ? 26.080 3.769 -18.313 1.00 74.25 424 ALA A C 1
ATOM 3083 O O . ALA A 1 424 ? 26.454 4.309 -17.269 1.00 74.25 424 ALA A O 1
ATOM 3084 N N . TYR A 1 425 ? 25.276 2.707 -18.319 1.00 65.31 425 TYR A N 1
ATOM 3085 C CA . TYR A 1 425 ? 24.810 2.045 -17.101 1.00 65.31 425 TYR A CA 1
ATOM 3086 C C . TYR A 1 425 ? 24.425 0.588 -17.363 1.00 65.31 425 TYR A C 1
ATOM 3088 O O . TYR A 1 425 ? 24.088 0.210 -18.482 1.00 65.31 425 TYR A O 1
ATOM 3096 N N . THR A 1 426 ? 24.433 -0.231 -16.315 1.00 64.31 426 THR A N 1
ATOM 3097 C CA . THR A 1 426 ? 23.958 -1.617 -16.380 1.00 64.31 426 THR A CA 1
ATOM 3098 C C . THR A 1 426 ? 22.524 -1.693 -15.863 1.00 64.31 426 THR A C 1
ATOM 3100 O O . THR A 1 426 ? 22.229 -1.280 -14.742 1.00 64.31 426 THR A O 1
ATOM 3103 N N . TYR A 1 427 ? 21.629 -2.240 -16.678 1.00 61.97 427 TYR A N 1
ATOM 3104 C CA . TYR A 1 427 ? 20.241 -2.527 -16.341 1.00 61.97 427 TYR A CA 1
ATOM 3105 C C . TYR A 1 427 ? 20.111 -3.983 -15.890 1.00 61.97 427 TYR A C 1
ATOM 3107 O O . TYR A 1 427 ? 20.473 -4.901 -16.625 1.00 61.97 427 TYR A O 1
ATOM 3115 N N . ARG A 1 428 ? 19.578 -4.221 -14.690 1.00 58.59 428 ARG A N 1
ATOM 3116 C CA . ARG A 1 428 ? 19.401 -5.579 -14.162 1.00 58.59 428 ARG A CA 1
ATOM 3117 C C . ARG A 1 428 ? 17.974 -6.062 -14.377 1.00 58.59 428 ARG A C 1
ATOM 3119 O O . ARG A 1 428 ? 17.031 -5.510 -13.816 1.00 58.59 428 ARG A O 1
ATOM 3126 N N . VAL A 1 429 ? 17.824 -7.132 -15.148 1.00 60.69 429 VAL A N 1
ATOM 3127 C CA . VAL A 1 429 ? 16.543 -7.802 -15.364 1.00 60.69 429 VAL A CA 1
ATOM 3128 C C . VAL A 1 429 ? 16.341 -8.860 -14.285 1.00 60.69 429 VAL A C 1
ATOM 3130 O O . VAL A 1 429 ? 17.197 -9.716 -14.065 1.00 60.69 429 VAL A O 1
ATOM 3133 N N . GLY A 1 430 ? 15.208 -8.778 -13.589 1.00 54.56 430 GLY A N 1
ATOM 3134 C CA . GLY A 1 430 ? 14.791 -9.774 -12.601 1.00 54.56 430 GLY A CA 1
ATOM 3135 C C . GLY A 1 430 ? 14.119 -10.989 -13.241 1.00 54.56 430 GLY A C 1
ATOM 3136 O O . GLY A 1 430 ? 14.441 -11.380 -14.363 1.00 54.56 430 GLY A O 1
ATOM 3137 N N . LYS A 1 431 ? 13.180 -11.603 -12.521 1.00 53.81 431 LYS A N 1
ATOM 3138 C CA . LYS A 1 431 ? 12.430 -12.767 -13.009 1.00 53.81 431 LYS A CA 1
ATOM 3139 C C . LYS A 1 431 ? 11.463 -12.370 -14.137 1.00 53.81 431 LYS A C 1
ATOM 3141 O O . LYS A 1 431 ? 10.876 -11.292 -14.086 1.00 53.81 431 LYS A O 1
ATOM 3146 N N . ASN A 1 432 ? 11.296 -13.245 -15.130 1.00 58.31 432 ASN A N 1
ATOM 3147 C CA . ASN A 1 432 ? 10.397 -13.025 -16.267 1.00 58.31 432 ASN A CA 1
ATOM 3148 C C . ASN A 1 432 ? 8.916 -12.941 -15.858 1.00 58.31 432 ASN A C 1
ATOM 3150 O O . ASN A 1 432 ? 8.464 -13.673 -14.976 1.00 58.31 432 ASN A O 1
ATOM 3154 N N . HIS A 1 433 ? 8.148 -12.128 -16.586 1.00 53.53 433 HIS A N 1
ATOM 3155 C CA . HIS A 1 433 ? 6.685 -12.094 -16.570 1.00 53.53 433 HIS A CA 1
ATOM 3156 C C . HIS A 1 433 ? 6.148 -13.028 -17.662 1.00 53.53 433 HIS A C 1
ATOM 3158 O O . HIS A 1 433 ? 6.332 -12.746 -18.842 1.00 53.53 433 HIS A O 1
ATOM 3164 N N . ASP A 1 434 ? 5.532 -14.161 -17.315 1.00 59.03 434 ASP A N 1
ATOM 3165 C CA . ASP A 1 434 ? 5.011 -15.134 -18.300 1.00 59.03 434 ASP A CA 1
ATOM 3166 C C . ASP A 1 434 ? 6.046 -15.543 -19.382 1.00 59.03 434 ASP A C 1
ATOM 3168 O O . ASP A 1 434 ? 5.723 -15.752 -20.551 1.00 59.03 434 ASP A O 1
ATOM 3172 N N . GLY A 1 435 ? 7.331 -15.616 -19.005 1.00 65.88 435 GLY A N 1
ATOM 3173 C CA . GLY A 1 435 ? 8.442 -15.910 -19.923 1.00 65.88 435 GLY A CA 1
ATOM 3174 C C . GLY A 1 435 ? 8.949 -14.717 -20.748 1.00 65.88 435 GLY A C 1
ATOM 3175 O O . GLY A 1 435 ? 9.802 -14.907 -21.613 1.00 65.88 435 GLY A O 1
ATOM 3176 N N . THR A 1 436 ? 8.468 -13.499 -20.488 1.00 73.31 436 THR A N 1
ATOM 3177 C CA . THR A 1 436 ? 8.909 -12.251 -21.133 1.00 73.31 436 THR A CA 1
ATOM 3178 C C . THR A 1 436 ? 9.423 -11.250 -20.096 1.00 73.31 436 THR A C 1
ATOM 3180 O O . THR A 1 436 ? 8.756 -10.960 -19.105 1.00 73.31 436 THR A O 1
ATOM 3183 N N . ALA A 1 437 ? 10.603 -10.684 -20.318 1.00 74.62 437 ALA A N 1
ATOM 3184 C CA . ALA A 1 437 ? 11.100 -9.544 -19.566 1.00 74.62 437 ALA A CA 1
ATOM 3185 C C . ALA A 1 437 ? 10.710 -8.240 -20.255 1.00 74.62 437 ALA A C 1
ATOM 3187 O O . ALA A 1 437 ? 10.979 -8.050 -21.440 1.00 74.62 437 ALA A O 1
ATOM 3188 N N . TYR A 1 438 ? 10.118 -7.328 -19.489 1.00 76.38 438 TYR A N 1
ATOM 3189 C CA . TYR A 1 438 ? 9.803 -5.979 -19.943 1.00 76.38 438 TYR A CA 1
ATOM 3190 C C . TYR A 1 438 ? 10.922 -5.040 -19.509 1.00 76.38 438 TYR A C 1
ATOM 3192 O O . TYR A 1 438 ? 11.113 -4.794 -18.316 1.00 76.38 438 TYR A O 1
ATOM 3200 N N . VAL A 1 439 ? 11.690 -4.560 -20.482 1.00 77.75 439 VAL A N 1
ATOM 3201 C CA . VAL A 1 439 ? 12.891 -3.752 -20.260 1.00 77.75 439 VAL A CA 1
ATOM 3202 C C . VAL A 1 439 ? 12.662 -2.343 -20.770 1.00 77.75 439 VAL A C 1
ATOM 3204 O O . VAL A 1 439 ? 12.303 -2.157 -21.926 1.00 77.75 439 VAL A O 1
ATOM 3207 N N . TRP A 1 440 ? 12.930 -1.349 -19.930 1.00 77.38 440 TRP A N 1
ATOM 3208 C CA . TRP A 1 440 ? 12.888 0.056 -20.323 1.00 77.38 440 TRP A CA 1
ATOM 3209 C C . TRP A 1 440 ? 14.284 0.585 -20.533 1.00 77.38 440 TRP A C 1
ATOM 3211 O O . TRP A 1 440 ? 15.058 0.731 -19.586 1.00 77.38 440 TRP A O 1
ATOM 3221 N N . ALA A 1 441 ? 14.600 0.865 -21.788 1.00 80.88 441 ALA A N 1
ATOM 3222 C CA . ALA A 1 441 ? 15.922 1.313 -22.165 1.00 80.88 441 ALA A CA 1
ATOM 3223 C C . ALA A 1 441 ? 15.862 2.323 -23.317 1.00 80.88 441 ALA A C 1
ATOM 3225 O O . ALA A 1 441 ? 14.878 2.361 -24.062 1.00 80.88 441 ALA A O 1
ATOM 3226 N N . PRO A 1 442 ? 16.908 3.140 -23.490 1.00 87.12 442 PRO A N 1
ATOM 3227 C CA . PRO A 1 442 ? 17.066 3.974 -24.666 1.00 87.12 442 PRO A CA 1
ATOM 3228 C C . PRO A 1 442 ? 17.118 3.092 -25.912 1.00 87.12 442 PRO A C 1
ATOM 3230 O O . PRO A 1 442 ? 17.879 2.120 -25.971 1.00 87.12 442 PRO A O 1
ATOM 3233 N N . ALA A 1 443 ? 16.291 3.426 -26.898 1.00 92.50 443 ALA A N 1
ATOM 3234 C CA . ALA A 1 443 ? 16.254 2.726 -28.170 1.00 92.50 443 ALA A CA 1
ATOM 3235 C C . ALA A 1 443 ? 17.160 3.407 -29.194 1.00 92.50 443 ALA A C 1
ATOM 3237 O O . ALA A 1 443 ? 17.234 4.633 -29.261 1.00 92.50 443 ALA A O 1
ATOM 3238 N N . VAL A 1 444 ? 17.793 2.591 -30.027 1.00 95.25 444 VAL A N 1
ATOM 3239 C CA . VAL A 1 444 ? 18.450 3.020 -31.263 1.00 95.25 444 VAL A CA 1
ATOM 3240 C C . VAL A 1 444 ? 17.743 2.391 -32.452 1.00 95.25 444 VAL A C 1
ATOM 3242 O O . VAL A 1 444 ? 17.247 1.265 -32.365 1.00 95.25 444 VAL A O 1
ATOM 3245 N N . GLU A 1 445 ? 17.690 3.124 -33.557 1.00 95.94 445 GLU A N 1
ATOM 3246 C CA . GLU A 1 445 ? 16.931 2.758 -34.748 1.00 95.94 445 GLU A CA 1
ATOM 3247 C C . GLU A 1 445 ? 17.862 2.357 -35.900 1.00 95.94 445 GLU A C 1
ATOM 3249 O O . GLU A 1 445 ? 18.807 3.070 -36.232 1.00 95.94 445 GLU A O 1
ATOM 3254 N N . VAL A 1 446 ? 17.564 1.243 -36.566 1.00 96.94 446 VAL A N 1
ATOM 3255 C CA . VAL A 1 446 ? 18.217 0.807 -37.802 1.00 96.94 446 VAL A CA 1
ATOM 3256 C C . VAL A 1 446 ? 17.183 0.785 -38.924 1.00 96.94 446 VAL A C 1
ATOM 3258 O O . VAL A 1 446 ? 16.249 -0.020 -38.905 1.00 96.94 446 VAL A O 1
ATOM 3261 N N . ARG A 1 447 ? 17.353 1.665 -39.913 1.00 96.62 447 ARG A N 1
ATOM 3262 C CA . ARG A 1 447 ? 16.444 1.809 -41.058 1.00 96.62 447 ARG A CA 1
ATOM 3263 C C . ARG A 1 447 ? 17.016 1.148 -42.297 1.00 96.62 447 ARG A C 1
ATOM 3265 O O . ARG A 1 447 ? 18.127 1.469 -42.717 1.00 96.62 447 ARG A O 1
ATOM 3272 N N . PHE A 1 448 ? 16.229 0.270 -42.903 1.00 97.06 448 PHE A N 1
ATOM 3273 C CA . PHE A 1 448 ? 16.566 -0.423 -44.140 1.00 97.06 448 PHE A CA 1
ATOM 3274 C C . PHE A 1 448 ? 15.831 0.230 -45.304 1.00 97.06 448 PHE A C 1
ATOM 3276 O O . PHE A 1 448 ? 14.603 0.247 -45.337 1.00 97.06 448 PHE A O 1
ATOM 3283 N N . TRP A 1 449 ? 16.583 0.751 -46.264 1.00 96.69 449 TRP A N 1
ATOM 3284 C CA . TRP A 1 449 ? 16.075 1.475 -47.427 1.00 96.69 449 TRP A CA 1
ATOM 3285 C C . TRP A 1 449 ? 16.117 0.607 -48.679 1.00 96.69 449 TRP A C 1
ATOM 3287 O O . TRP A 1 449 ? 16.998 -0.239 -48.814 1.00 96.69 449 TRP A O 1
ATOM 3297 N N . GLN A 1 450 ? 15.198 0.827 -49.623 1.00 94.81 450 GLN A N 1
ATOM 3298 C CA . GLN A 1 450 ? 15.182 0.096 -50.898 1.00 94.81 450 GLN A CA 1
ATOM 3299 C C . GLN A 1 450 ? 16.436 0.327 -51.750 1.00 94.81 450 GLN A C 1
ATOM 3301 O O . GLN A 1 450 ? 16.887 -0.589 -52.442 1.00 94.81 450 GLN A O 1
ATOM 3306 N N . SER A 1 451 ? 17.008 1.532 -51.699 1.00 93.25 451 SER A N 1
ATOM 3307 C CA . SER A 1 451 ? 18.235 1.887 -52.410 1.00 93.25 451 SER A CA 1
ATOM 3308 C C . SER A 1 451 ? 18.951 3.064 -51.742 1.00 93.25 451 SER A C 1
ATOM 3310 O O . SER A 1 451 ? 18.403 3.711 -50.845 1.00 93.25 451 SER A O 1
ATOM 3312 N N . LYS A 1 452 ? 20.181 3.351 -52.186 1.00 93.31 452 LYS A N 1
ATOM 3313 C CA . LYS A 1 452 ? 20.920 4.538 -51.740 1.00 93.31 452 LYS A CA 1
ATOM 3314 C C . LYS A 1 452 ? 20.233 5.826 -52.196 1.00 93.31 452 LYS A C 1
ATOM 3316 O O . LYS A 1 452 ? 20.151 6.770 -51.427 1.00 93.31 452 LYS A O 1
ATOM 3321 N N . GLU A 1 453 ? 19.701 5.847 -53.413 1.00 93.88 453 GLU A N 1
ATOM 3322 C CA . GLU A 1 453 ? 18.998 7.007 -53.962 1.00 93.88 453 GLU A CA 1
ATOM 3323 C C . GLU A 1 453 ? 17.730 7.327 -53.165 1.00 93.88 453 GLU A C 1
ATOM 3325 O O . GLU A 1 453 ? 17.436 8.498 -52.954 1.00 93.88 453 GLU A O 1
ATOM 3330 N N . ALA A 1 454 ? 17.005 6.298 -52.710 1.00 93.44 454 ALA A N 1
ATOM 3331 C CA . ALA A 1 454 ? 15.827 6.467 -51.864 1.00 93.44 454 ALA A CA 1
ATOM 3332 C C . ALA A 1 454 ? 16.177 7.094 -50.509 1.00 93.44 454 ALA A C 1
ATOM 3334 O O . ALA A 1 454 ? 15.487 8.002 -50.054 1.00 93.44 454 ALA A O 1
ATOM 3335 N N . LEU A 1 455 ? 17.280 6.645 -49.900 1.00 94.62 455 LEU A N 1
ATOM 3336 C CA . LEU A 1 455 ? 17.827 7.252 -48.689 1.00 94.62 455 LEU A CA 1
ATOM 3337 C C . LEU A 1 455 ? 18.265 8.704 -48.932 1.00 94.62 455 LEU A C 1
ATOM 3339 O O . LEU A 1 455 ? 17.899 9.586 -48.164 1.00 94.62 455 LEU A O 1
ATOM 3343 N N . ASP A 1 456 ? 19.035 8.963 -49.991 1.00 93.88 456 ASP A N 1
ATOM 3344 C CA . ASP A 1 456 ? 19.588 10.294 -50.280 1.00 93.88 456 ASP A CA 1
ATOM 3345 C C . ASP A 1 456 ? 18.485 11.331 -50.579 1.00 93.88 456 ASP A C 1
ATOM 3347 O O . ASP A 1 456 ? 18.684 12.527 -50.369 1.00 93.88 456 ASP A O 1
ATOM 3351 N N . LYS A 1 457 ? 17.321 10.875 -51.058 1.00 94.38 457 LYS A N 1
ATOM 3352 C CA . LYS A 1 457 ? 16.122 11.693 -51.303 1.00 94.38 457 LYS A CA 1
ATOM 3353 C C . LYS A 1 457 ? 15.120 11.702 -50.142 1.00 94.38 457 LYS A C 1
ATOM 3355 O O . LYS A 1 457 ? 14.099 12.372 -50.263 1.00 94.38 457 LYS A O 1
ATOM 3360 N N . ASP A 1 458 ? 15.394 10.967 -49.062 1.00 91.31 458 ASP A N 1
ATOM 3361 C CA . ASP A 1 458 ? 14.504 10.778 -47.905 1.00 91.31 458 ASP A CA 1
ATOM 3362 C C . ASP A 1 458 ? 13.083 10.310 -48.294 1.00 91.31 458 ASP A C 1
ATOM 3364 O O . ASP A 1 458 ? 12.066 10.764 -47.769 1.00 91.31 458 ASP A O 1
ATOM 3368 N N . GLU A 1 459 ? 12.999 9.386 -49.256 1.00 94.12 459 GLU A N 1
ATOM 3369 C CA . GLU A 1 459 ? 11.736 8.821 -49.750 1.00 94.12 459 GLU A CA 1
ATOM 3370 C C . GLU A 1 459 ? 11.175 7.804 -48.738 1.00 94.12 459 GLU A C 1
ATOM 3372 O O . GLU A 1 459 ? 11.420 6.600 -48.839 1.00 94.12 459 GLU A O 1
ATOM 3377 N N . ALA A 1 460 ? 10.459 8.285 -47.716 1.00 88.94 460 ALA A N 1
ATOM 3378 C CA . ALA A 1 460 ? 9.985 7.473 -46.588 1.00 88.94 460 ALA A CA 1
ATOM 3379 C C . ALA A 1 460 ? 9.135 6.247 -46.990 1.00 88.94 460 ALA A C 1
ATOM 3381 O O . ALA A 1 460 ? 9.183 5.217 -46.317 1.00 88.94 460 ALA A O 1
ATOM 3382 N N . ASP A 1 461 ? 8.400 6.322 -48.103 1.00 92.31 461 ASP A N 1
ATOM 3383 C CA . ASP A 1 461 ? 7.621 5.221 -48.691 1.00 92.31 461 ASP A CA 1
ATOM 3384 C C . ASP A 1 461 ? 8.497 4.070 -49.222 1.00 92.31 461 ASP A C 1
ATOM 3386 O O . ASP A 1 461 ? 8.022 2.950 -49.418 1.00 92.31 461 ASP A O 1
ATOM 3390 N N . LYS A 1 462 ? 9.797 4.322 -49.407 1.00 93.44 462 LYS A N 1
ATOM 3391 C CA . LYS A 1 462 ? 10.806 3.347 -49.836 1.00 93.44 462 LYS A CA 1
ATOM 3392 C C . LYS A 1 462 ? 11.654 2.807 -48.684 1.00 93.44 462 LYS A C 1
ATOM 3394 O O . LYS A 1 462 ? 12.668 2.139 -48.920 1.00 93.44 462 LYS A O 1
ATOM 3399 N N . MET A 1 463 ? 11.253 3.049 -47.438 1.00 94.69 463 MET A N 1
ATOM 3400 C CA . MET A 1 463 ? 11.807 2.353 -46.280 1.00 94.69 463 MET A CA 1
ATOM 3401 C C . MET A 1 463 ? 11.173 0.958 -46.167 1.00 94.69 463 MET A C 1
ATOM 3403 O O . MET A 1 463 ? 9.961 0.810 -46.077 1.00 94.69 463 MET A O 1
ATOM 3407 N N . ILE A 1 464 ? 12.005 -0.081 -46.176 1.00 94.31 464 ILE A N 1
ATOM 3408 C CA . ILE A 1 464 ? 11.584 -1.490 -46.137 1.00 94.31 464 ILE A CA 1
ATOM 3409 C C . ILE A 1 464 ? 11.214 -1.899 -44.713 1.00 94.31 464 ILE A C 1
ATOM 3411 O O . ILE A 1 464 ? 10.241 -2.613 -44.492 1.00 94.31 464 ILE A O 1
ATOM 3415 N N . ALA A 1 465 ? 12.035 -1.486 -43.749 1.00 94.75 465 ALA A N 1
ATOM 3416 C CA . ALA A 1 465 ? 11.851 -1.802 -42.344 1.00 94.75 465 ALA A CA 1
ATOM 3417 C C . ALA A 1 465 ? 12.553 -0.761 -41.471 1.00 94.75 465 ALA A C 1
ATOM 3419 O O . ALA A 1 465 ? 13.624 -0.260 -41.822 1.00 94.75 465 ALA A O 1
ATOM 3420 N N . SER A 1 466 ? 11.977 -0.510 -40.299 1.00 95.62 466 SER A N 1
ATOM 3421 C CA . SER A 1 466 ? 12.656 0.142 -39.185 1.00 95.62 466 SER A CA 1
ATOM 3422 C C . SER A 1 466 ? 12.704 -0.843 -38.024 1.00 95.62 466 SER A C 1
ATOM 3424 O O . SER A 1 466 ? 11.665 -1.333 -37.579 1.00 95.62 466 SER A O 1
ATOM 3426 N N . LEU A 1 467 ? 13.916 -1.181 -37.589 1.00 97.25 467 LEU A N 1
ATOM 3427 C CA . LEU A 1 467 ? 14.153 -2.071 -36.460 1.00 97.25 467 LEU A CA 1
ATOM 3428 C C . LEU A 1 467 ? 14.763 -1.276 -35.311 1.00 97.25 467 LEU A C 1
ATOM 3430 O O . LEU A 1 467 ? 15.655 -0.461 -35.516 1.00 97.25 467 LEU A O 1
ATOM 3434 N N . SER A 1 468 ? 14.311 -1.530 -34.094 1.00 96.31 468 SER A N 1
ATOM 3435 C CA . SER A 1 468 ? 14.853 -0.939 -32.876 1.00 96.31 468 SER A CA 1
ATOM 3436 C C . SER A 1 468 ? 15.598 -1.980 -32.055 1.00 96.31 468 SER A C 1
ATOM 3438 O O . SER A 1 468 ? 15.180 -3.132 -31.972 1.00 96.31 468 SER A O 1
ATOM 3440 N N . THR A 1 469 ? 16.684 -1.572 -31.407 1.00 96.12 469 THR A N 1
ATOM 3441 C CA . THR A 1 469 ? 17.335 -2.349 -30.344 1.00 96.12 469 THR A CA 1
ATOM 3442 C C . THR A 1 469 ? 17.699 -1.436 -29.180 1.00 96.12 469 THR A C 1
ATOM 3444 O O . THR A 1 469 ? 17.560 -0.214 -29.260 1.00 96.12 469 THR A O 1
ATOM 3447 N N . ILE A 1 470 ? 18.131 -2.035 -28.080 1.00 94.12 470 ILE A N 1
ATOM 3448 C CA . ILE A 1 470 ? 18.625 -1.321 -26.910 1.00 94.12 470 ILE A CA 1
ATOM 3449 C C . ILE A 1 470 ? 19.974 -0.679 -27.256 1.00 94.12 470 ILE A C 1
ATOM 3451 O O . ILE A 1 470 ? 20.837 -1.338 -27.842 1.00 94.12 470 ILE A O 1
ATOM 3455 N N . ARG A 1 471 ? 20.190 0.586 -26.873 1.00 93.88 471 ARG A N 1
ATOM 3456 C CA . ARG A 1 471 ? 21.479 1.254 -27.100 1.00 93.88 471 ARG A CA 1
ATOM 3457 C C . ARG A 1 471 ? 22.628 0.447 -26.485 1.00 93.88 471 ARG A C 1
ATOM 3459 O O . ARG A 1 471 ? 22.577 0.053 -25.323 1.00 93.88 471 ARG A O 1
ATOM 3466 N N . GLY A 1 472 ? 23.670 0.212 -27.273 1.00 93.44 472 GLY A N 1
ATOM 3467 C CA . GLY A 1 472 ? 24.824 -0.607 -26.911 1.00 93.44 472 GLY A CA 1
ATOM 3468 C C . GLY A 1 472 ? 24.658 -2.098 -27.200 1.00 93.44 472 GLY A C 1
ATOM 3469 O O . GLY A 1 472 ? 25.577 -2.867 -26.935 1.00 93.44 472 GLY A O 1
ATOM 3470 N N . ASN A 1 473 ? 23.523 -2.523 -27.763 1.00 94.38 473 ASN A N 1
ATOM 3471 C CA . ASN A 1 473 ? 23.226 -3.929 -28.028 1.00 94.38 473 ASN A CA 1
ATOM 3472 C C . ASN A 1 473 ? 23.014 -4.211 -29.519 1.00 94.38 473 ASN A C 1
ATOM 3474 O O . ASN A 1 473 ? 22.978 -3.316 -30.363 1.00 94.38 473 ASN A O 1
ATOM 3478 N N . LYS A 1 474 ? 22.942 -5.503 -29.846 1.00 95.06 474 LYS A N 1
ATOM 3479 C CA . LYS A 1 474 ? 22.799 -6.034 -31.210 1.00 95.06 474 LYS A CA 1
ATOM 3480 C C . LYS A 1 474 ? 21.323 -6.130 -31.589 1.00 95.06 474 LYS A C 1
ATOM 3482 O O . LYS A 1 474 ? 20.476 -6.276 -30.711 1.00 95.06 474 LYS A O 1
ATOM 3487 N N . LEU A 1 475 ? 20.993 -6.159 -32.879 1.00 95.06 475 LEU A N 1
ATOM 3488 C CA . LEU A 1 475 ? 19.607 -6.385 -33.327 1.00 95.06 475 LEU A CA 1
ATOM 3489 C C . LEU A 1 475 ? 19.065 -7.749 -32.857 1.00 95.06 475 LEU A C 1
ATOM 3491 O O . LEU A 1 475 ? 17.951 -7.845 -32.346 1.00 95.06 475 LEU A O 1
ATOM 3495 N N . GLY A 1 476 ? 19.887 -8.798 -32.943 1.00 92.88 476 GLY A N 1
ATOM 3496 C CA . GLY A 1 476 ? 19.495 -10.144 -32.514 1.00 92.88 476 GLY A CA 1
ATOM 3497 C C . GLY A 1 476 ? 19.210 -10.275 -31.012 1.00 92.88 476 GLY A C 1
ATOM 3498 O O . GLY A 1 476 ? 18.493 -11.192 -30.624 1.00 92.88 476 GLY A O 1
ATOM 3499 N N . PHE A 1 477 ? 19.712 -9.355 -30.174 1.00 91.69 477 PHE A N 1
ATOM 3500 C CA . PHE A 1 477 ? 19.467 -9.371 -28.725 1.00 91.69 477 PHE A CA 1
ATOM 3501 C C . PHE A 1 477 ? 17.975 -9.234 -28.398 1.00 91.69 477 PHE A C 1
ATOM 3503 O O . PHE A 1 477 ? 17.457 -9.937 -27.537 1.00 91.69 477 PHE A O 1
ATOM 3510 N N . VAL A 1 478 ? 17.267 -8.381 -29.141 1.00 92.75 478 VAL A N 1
ATOM 3511 C CA . VAL A 1 478 ? 15.825 -8.151 -28.972 1.00 92.75 478 VAL A CA 1
ATOM 3512 C C . VAL A 1 478 ? 14.976 -9.038 -29.890 1.00 92.75 478 VAL A C 1
ATOM 3514 O O . VAL A 1 478 ? 13.802 -8.756 -30.111 1.00 92.75 478 VAL A O 1
ATOM 3517 N N . GLY A 1 479 ? 15.569 -10.086 -30.474 1.00 92.19 479 GLY A N 1
ATOM 3518 C CA . GLY A 1 479 ? 14.897 -10.997 -31.405 1.00 92.19 479 GLY A CA 1
ATOM 3519 C C . GLY A 1 479 ? 14.645 -10.422 -32.803 1.00 92.19 479 GLY A C 1
ATOM 3520 O O . GLY A 1 479 ? 13.883 -11.015 -33.569 1.00 92.19 479 GLY A O 1
ATOM 3521 N N . ALA A 1 480 ? 15.260 -9.286 -33.152 1.00 94.56 480 ALA A N 1
ATOM 3522 C CA . ALA A 1 480 ? 15.072 -8.663 -34.458 1.00 94.56 480 ALA A CA 1
ATOM 3523 C C . ALA A 1 480 ? 15.698 -9.493 -35.584 1.00 94.56 480 ALA A C 1
ATOM 3525 O O . ALA A 1 480 ? 16.792 -10.047 -35.442 1.00 94.56 480 ALA A O 1
ATOM 3526 N N . LYS A 1 481 ? 15.018 -9.534 -36.733 1.00 94.38 481 LYS A N 1
ATOM 3527 C CA . LYS A 1 481 ? 15.510 -10.175 -37.956 1.00 94.38 481 LYS A CA 1
ATOM 3528 C C . LYS A 1 481 ? 15.744 -9.123 -39.027 1.00 94.38 481 LYS A C 1
ATOM 3530 O O . LYS A 1 481 ? 14.852 -8.334 -39.317 1.00 94.38 481 LYS A O 1
ATOM 3535 N N . VAL A 1 482 ? 16.937 -9.140 -39.616 1.00 93.69 482 VAL A N 1
ATOM 3536 C CA . VAL A 1 482 ? 17.273 -8.292 -40.767 1.00 93.69 482 VAL A CA 1
ATOM 3537 C C . VAL A 1 482 ? 16.310 -8.622 -41.916 1.00 93.69 482 VAL A C 1
ATOM 3539 O O . VAL A 1 482 ? 16.105 -9.811 -42.182 1.00 93.69 482 VAL A O 1
ATOM 3542 N N . PRO A 1 483 ? 15.709 -7.618 -42.581 1.00 94.12 483 PRO A N 1
ATOM 3543 C CA . PRO A 1 483 ? 14.783 -7.859 -43.679 1.00 94.12 483 PRO A CA 1
ATOM 3544 C C . PRO A 1 483 ? 15.485 -8.499 -44.879 1.00 94.12 483 PRO A C 1
ATOM 3546 O O . PRO A 1 483 ? 16.692 -8.334 -45.093 1.00 94.12 483 PRO A O 1
ATOM 3549 N N . GLU A 1 484 ? 14.706 -9.203 -45.696 1.00 91.88 484 GLU A N 1
ATOM 3550 C CA . GLU A 1 484 ? 15.178 -9.658 -46.999 1.00 91.88 484 GLU A CA 1
ATOM 3551 C C . GLU A 1 484 ? 15.519 -8.459 -47.891 1.00 91.88 484 GLU A C 1
ATOM 3553 O O . GLU A 1 484 ? 14.894 -7.396 -47.822 1.00 91.88 484 GLU A O 1
ATOM 3558 N N . ALA A 1 485 ? 16.543 -8.626 -48.726 1.00 88.56 485 ALA A N 1
ATOM 3559 C CA . ALA A 1 485 ? 16.913 -7.598 -49.682 1.00 88.56 485 ALA A CA 1
ATOM 3560 C C . ALA A 1 485 ? 15.786 -7.387 -50.710 1.00 88.56 485 ALA A C 1
ATOM 3562 O O . ALA A 1 485 ? 15.159 -8.364 -51.132 1.00 88.56 485 ALA A O 1
ATOM 3563 N N . PRO A 1 486 ? 15.553 -6.145 -51.171 1.00 89.56 486 PRO A N 1
ATOM 3564 C CA . PRO A 1 486 ? 14.639 -5.882 -52.271 1.00 89.56 486 PRO A CA 1
ATOM 3565 C C . PRO A 1 486 ? 15.001 -6.676 -53.522 1.00 89.56 486 PRO A C 1
ATOM 3567 O O . PRO A 1 486 ? 16.125 -7.156 -53.702 1.00 89.56 486 PRO A O 1
ATOM 3570 N N . LYS A 1 487 ? 14.038 -6.760 -54.442 1.00 87.50 487 LYS A N 1
ATOM 3571 C CA . LYS A 1 487 ? 14.267 -7.373 -55.746 1.00 87.50 487 LYS A CA 1
ATOM 3572 C C . LYS A 1 487 ? 15.457 -6.697 -56.432 1.00 87.50 487 LYS A C 1
ATOM 3574 O O . LYS A 1 487 ? 15.439 -5.493 -56.681 1.00 87.50 487 LYS A O 1
ATOM 3579 N N . ALA A 1 488 ? 16.467 -7.498 -56.762 1.00 87.69 488 ALA A N 1
ATOM 3580 C CA . ALA A 1 488 ? 17.650 -7.005 -57.443 1.00 87.69 488 ALA A CA 1
ATOM 3581 C C . ALA A 1 488 ? 17.295 -6.419 -58.824 1.00 87.69 488 ALA A C 1
ATOM 3583 O O . ALA A 1 488 ? 16.416 -6.958 -59.512 1.00 87.69 488 ALA A O 1
ATOM 3584 N N . PRO A 1 489 ? 17.985 -5.350 -59.263 1.00 87.56 489 PRO A N 1
ATOM 3585 C CA . PRO A 1 489 ? 17.891 -4.866 -60.635 1.00 87.56 489 PRO A CA 1
ATOM 3586 C C . PRO A 1 489 ? 18.200 -5.972 -61.652 1.00 87.56 489 PRO A C 1
ATOM 3588 O O . PRO A 1 489 ? 18.939 -6.915 -61.359 1.00 87.56 489 PRO A O 1
ATOM 3591 N N . ALA A 1 490 ? 17.660 -5.844 -62.866 1.00 88.56 490 ALA A N 1
ATOM 3592 C CA . ALA A 1 490 ? 17.902 -6.809 -63.935 1.00 88.56 490 ALA A CA 1
ATOM 3593 C C . ALA A 1 490 ? 19.411 -7.023 -64.161 1.00 88.56 490 ALA A C 1
ATOM 3595 O O . ALA A 1 490 ? 20.177 -6.064 -64.247 1.00 88.56 490 ALA A O 1
ATOM 3596 N N . GLY A 1 491 ? 19.833 -8.288 -64.236 1.00 87.50 491 GLY A N 1
ATOM 3597 C CA . GLY A 1 491 ? 21.241 -8.653 -64.418 1.00 87.50 491 GLY A CA 1
ATOM 3598 C C . GLY A 1 491 ? 22.110 -8.565 -63.158 1.00 87.50 491 GLY A C 1
ATOM 3599 O O . GLY A 1 491 ? 23.315 -8.785 -63.259 1.00 87.50 491 GLY A O 1
ATOM 3600 N N . LYS A 1 492 ? 21.536 -8.296 -61.975 1.00 91.62 492 LYS A N 1
ATOM 3601 C CA . LYS A 1 492 ? 22.272 -8.230 -60.704 1.00 91.62 492 LYS A CA 1
ATOM 3602 C C . LYS A 1 492 ? 21.739 -9.199 -59.647 1.00 91.62 492 LYS A C 1
ATOM 3604 O O . LYS A 1 492 ? 20.597 -9.644 -59.702 1.00 91.62 492 LYS A O 1
ATOM 3609 N N . VAL A 1 493 ? 22.577 -9.504 -58.657 1.00 92.06 493 VAL A N 1
ATOM 3610 C CA . VAL A 1 493 ? 22.234 -10.268 -57.447 1.00 92.06 493 VAL A CA 1
ATOM 3611 C C . VAL A 1 493 ? 22.608 -9.483 -56.198 1.00 92.06 493 VAL A C 1
ATOM 3613 O O . VAL A 1 493 ? 23.574 -8.715 -56.201 1.00 92.06 493 VAL A O 1
ATOM 3616 N N . PHE A 1 494 ? 21.845 -9.671 -55.121 1.00 94.06 494 PHE A N 1
ATOM 3617 C CA . PHE A 1 494 ? 22.160 -9.064 -53.831 1.00 94.06 494 PHE A CA 1
ATOM 3618 C C . PHE A 1 494 ? 23.543 -9.517 -53.348 1.00 94.06 494 PHE A C 1
ATOM 3620 O O . PHE A 1 494 ? 23.899 -10.693 -53.452 1.00 94.06 494 PHE A O 1
ATOM 3627 N N . SER A 1 495 ? 24.332 -8.564 -52.858 1.00 93.19 495 SER A N 1
ATOM 3628 C CA . SER A 1 495 ? 25.671 -8.807 -52.327 1.00 93.19 495 SER A CA 1
ATOM 3629 C C . SER A 1 495 ? 25.665 -8.706 -50.805 1.00 93.19 495 SER A C 1
ATOM 3631 O O . SER A 1 495 ? 25.930 -9.691 -50.123 1.00 93.19 495 SER A O 1
ATOM 3633 N N . HIS A 1 496 ? 25.361 -7.521 -50.279 1.00 94.69 496 HIS A N 1
ATOM 3634 C CA . HIS A 1 496 ? 25.305 -7.235 -48.849 1.00 94.69 496 HIS A CA 1
ATOM 3635 C C . HIS A 1 496 ? 24.585 -5.905 -48.608 1.00 94.69 496 HIS A C 1
ATOM 3637 O O . HIS A 1 496 ? 24.344 -5.122 -49.528 1.00 94.69 496 HIS A O 1
ATOM 3643 N N . TRP A 1 497 ? 24.257 -5.654 -47.349 1.00 96.50 497 TRP A N 1
ATOM 3644 C CA . TRP A 1 497 ? 23.790 -4.365 -46.860 1.00 96.50 497 TRP A CA 1
ATOM 3645 C C . TRP A 1 497 ? 24.981 -3.458 -46.536 1.00 96.50 497 TRP A C 1
ATOM 3647 O O . TRP A 1 497 ? 26.005 -3.950 -46.065 1.00 96.50 497 TRP A O 1
ATOM 3657 N N . VAL A 1 498 ? 24.857 -2.148 -46.743 1.00 97.19 498 VAL A N 1
ATOM 3658 C CA . VAL A 1 498 ? 25.891 -1.150 -46.418 1.00 97.19 498 VAL A CA 1
ATOM 3659 C C . VAL A 1 498 ? 25.349 -0.140 -45.420 1.00 97.19 498 VAL A C 1
ATOM 3661 O O . VAL A 1 498 ? 24.252 0.382 -45.600 1.00 97.19 498 VAL A O 1
ATOM 3664 N N . ASN A 1 499 ? 26.133 0.151 -44.381 1.00 96.12 499 ASN A N 1
ATOM 3665 C CA . ASN A 1 499 ? 25.861 1.239 -43.447 1.00 96.12 499 ASN A CA 1
ATOM 3666 C C . ASN A 1 499 ? 26.218 2.573 -44.119 1.00 96.12 499 ASN A C 1
ATOM 3668 O O . ASN A 1 499 ? 27.370 2.799 -44.494 1.00 96.12 499 ASN A O 1
ATOM 3672 N N . ALA A 1 500 ? 25.236 3.462 -44.251 1.00 94.25 500 ALA A N 1
ATOM 3673 C CA . ALA A 1 500 ? 25.388 4.726 -44.960 1.00 94.25 500 ALA A CA 1
ATOM 3674 C C . ALA A 1 500 ? 26.391 5.688 -44.307 1.00 94.25 500 ALA A C 1
ATOM 3676 O O . ALA A 1 500 ? 27.083 6.401 -45.027 1.00 94.25 500 ALA A O 1
ATOM 3677 N N . ASN A 1 501 ? 26.512 5.669 -42.976 1.00 88.75 501 ASN A N 1
ATOM 3678 C CA . ASN A 1 501 ? 27.407 6.562 -42.236 1.00 88.75 501 ASN A CA 1
ATOM 3679 C C . ASN A 1 501 ? 28.877 6.159 -42.421 1.00 88.75 501 ASN A C 1
ATOM 3681 O O . ASN A 1 501 ? 29.754 7.011 -42.514 1.00 88.75 501 ASN A O 1
ATOM 3685 N N . THR A 1 502 ? 29.158 4.853 -42.483 1.00 90.62 502 THR A N 1
ATOM 3686 C CA . THR A 1 502 ? 30.541 4.340 -42.543 1.00 90.62 502 THR A CA 1
ATOM 3687 C C . THR A 1 502 ? 30.984 3.913 -43.941 1.00 90.62 502 THR A C 1
ATOM 3689 O O . THR A 1 502 ? 32.177 3.718 -44.167 1.00 90.62 502 THR A O 1
ATOM 3692 N N . GLY A 1 503 ? 30.041 3.696 -44.863 1.00 91.50 503 GLY A N 1
ATOM 3693 C CA . GLY A 1 503 ? 30.295 3.116 -46.185 1.00 91.50 503 GLY A CA 1
ATOM 3694 C C . GLY A 1 503 ? 30.741 1.648 -46.152 1.00 91.50 503 GLY A C 1
ATOM 3695 O O . GLY A 1 503 ? 31.119 1.099 -47.185 1.00 91.50 503 GLY A O 1
ATOM 3696 N N . ARG A 1 504 ? 30.724 1.001 -44.980 1.00 94.25 504 ARG A N 1
ATOM 3697 C CA . ARG A 1 504 ? 31.156 -0.390 -44.793 1.00 94.25 504 ARG A CA 1
ATOM 3698 C C . ARG A 1 504 ? 29.973 -1.349 -44.857 1.00 94.25 504 ARG A C 1
ATOM 3700 O O . ARG A 1 504 ? 28.824 -0.956 -44.647 1.00 94.25 504 ARG A O 1
ATOM 3707 N N . ALA A 1 505 ? 30.273 -2.625 -45.103 1.00 94.62 505 ALA A N 1
ATOM 3708 C CA . ALA A 1 505 ? 29.285 -3.691 -44.993 1.00 94.62 505 ALA A CA 1
ATOM 3709 C C . ALA A 1 505 ? 28.621 -3.654 -43.605 1.00 94.62 505 ALA A C 1
ATOM 3711 O O . ALA A 1 505 ? 29.295 -3.551 -42.580 1.00 94.62 505 ALA A O 1
ATOM 3712 N N . PHE A 1 506 ? 27.293 -3.694 -43.594 1.00 95.88 506 PHE A N 1
ATOM 3713 C CA . PHE A 1 506 ? 26.483 -3.672 -42.388 1.00 95.88 506 PHE A CA 1
ATOM 3714 C C . PHE A 1 506 ? 26.587 -5.014 -41.654 1.00 95.88 506 PHE A C 1
ATOM 3716 O O . PHE A 1 506 ? 26.329 -6.066 -42.239 1.00 95.88 506 PHE A O 1
ATOM 3723 N N . ASP A 1 507 ? 26.927 -4.960 -40.367 1.00 93.00 507 ASP A N 1
ATOM 3724 C CA . ASP A 1 507 ? 26.974 -6.116 -39.474 1.00 93.00 507 ASP A CA 1
ATOM 3725 C C . ASP A 1 507 ? 25.853 -6.021 -38.432 1.00 93.00 507 ASP A C 1
ATOM 3727 O O . ASP A 1 507 ? 25.905 -5.212 -37.507 1.00 93.00 507 ASP A O 1
ATOM 3731 N N . SER A 1 508 ? 24.838 -6.877 -38.555 1.00 90.62 508 SER A N 1
ATOM 3732 C CA . SER A 1 508 ? 23.725 -6.942 -37.600 1.00 90.62 508 SER A CA 1
ATOM 3733 C C . SER A 1 508 ? 24.119 -7.489 -36.224 1.00 90.62 508 SER A C 1
ATOM 3735 O O . SER A 1 508 ? 23.327 -7.402 -35.281 1.00 90.62 508 SER A O 1
ATOM 3737 N N . ASN A 1 509 ? 25.313 -8.078 -36.107 1.00 91.56 509 ASN A N 1
ATOM 3738 C CA . ASN A 1 509 ? 25.865 -8.606 -34.863 1.00 91.56 509 ASN A CA 1
ATOM 3739 C C . ASN A 1 509 ? 26.782 -7.607 -34.146 1.00 91.56 509 ASN A C 1
ATOM 3741 O O . ASN A 1 509 ? 27.326 -7.949 -33.088 1.00 91.56 509 ASN A O 1
ATOM 3745 N N . ALA A 1 510 ? 26.950 -6.398 -34.684 1.00 92.44 510 ALA A N 1
ATOM 3746 C CA . ALA A 1 510 ? 27.599 -5.297 -33.991 1.00 92.44 510 ALA A CA 1
ATOM 3747 C C . ALA A 1 510 ? 26.651 -4.659 -32.961 1.00 92.44 510 ALA A C 1
ATOM 3749 O O . ALA A 1 510 ? 25.427 -4.753 -33.070 1.00 92.44 510 ALA A O 1
ATOM 3750 N N . ALA A 1 511 ? 27.226 -4.034 -31.935 1.00 93.31 511 ALA A N 1
ATOM 3751 C CA . ALA A 1 511 ? 26.483 -3.215 -30.985 1.00 93.31 511 ALA A CA 1
ATOM 3752 C C . ALA A 1 511 ? 26.179 -1.840 -31.596 1.00 93.31 511 ALA A C 1
ATOM 3754 O O . ALA A 1 511 ? 27.063 -1.226 -32.194 1.00 93.31 511 ALA A O 1
ATOM 3755 N N . PHE A 1 512 ? 24.952 -1.348 -31.418 1.00 94.31 512 PHE A N 1
ATOM 3756 C CA . PHE A 1 51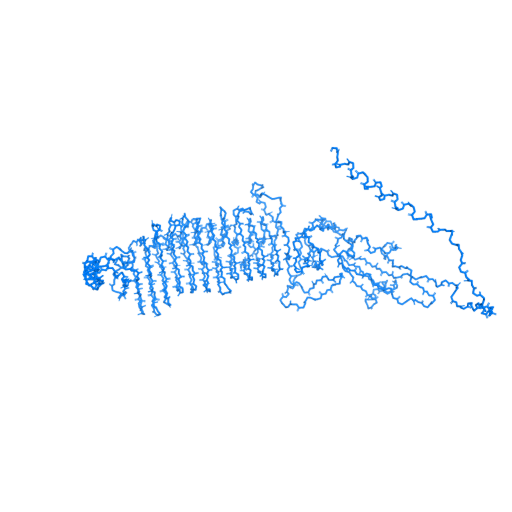2 ? 24.504 -0.071 -31.978 1.00 94.31 512 PHE A CA 1
ATOM 3757 C C . PHE A 1 512 ? 24.380 0.990 -30.885 1.00 94.31 512 PHE A C 1
ATOM 3759 O O . PHE A 1 512 ? 23.608 0.817 -29.946 1.00 94.31 512 PHE A O 1
ATOM 3766 N N . SER A 1 513 ? 25.125 2.090 -30.997 1.00 90.81 513 SER A N 1
ATOM 3767 C CA . SER A 1 513 ? 25.094 3.203 -30.034 1.00 90.81 513 SER A CA 1
ATOM 3768 C C . SER A 1 513 ? 24.518 4.505 -30.602 1.00 90.81 513 SER A C 1
ATOM 3770 O O . SER A 1 513 ? 24.008 5.325 -29.842 1.00 90.81 513 SER A O 1
ATOM 3772 N N . GLU A 1 514 ? 24.574 4.693 -31.921 1.00 89.31 514 GLU A N 1
ATOM 3773 C CA . GLU A 1 514 ? 24.024 5.864 -32.609 1.00 89.31 514 GLU A CA 1
ATOM 3774 C C . GLU A 1 514 ? 22.493 5.830 -32.615 1.00 89.31 514 GLU A C 1
ATOM 3776 O O . GLU A 1 514 ? 21.903 4.783 -32.866 1.00 89.31 514 GLU A O 1
ATOM 3781 N N . GLN A 1 515 ? 21.840 6.981 -32.409 1.00 89.19 515 GLN A N 1
ATOM 3782 C CA . GLN A 1 515 ? 20.371 7.065 -32.387 1.00 89.19 515 GLN A CA 1
ATOM 3783 C C . GLN A 1 515 ? 19.719 6.508 -33.659 1.00 89.19 515 GLN A C 1
ATOM 3785 O O . GLN A 1 515 ? 18.646 5.908 -33.586 1.00 89.19 515 GLN A O 1
ATOM 3790 N N . ARG A 1 516 ? 20.362 6.700 -34.818 1.00 92.94 516 ARG A N 1
ATOM 3791 C CA . ARG A 1 516 ? 19.874 6.207 -36.105 1.00 92.94 516 ARG A CA 1
ATOM 3792 C C . ARG A 1 516 ? 21.016 5.720 -36.988 1.00 92.94 516 ARG A C 1
ATOM 3794 O O . ARG A 1 516 ? 21.936 6.470 -37.297 1.00 92.94 516 ARG A O 1
ATOM 3801 N N . THR A 1 517 ? 20.893 4.494 -37.480 1.00 95.00 517 THR A N 1
ATOM 3802 C CA . THR A 1 517 ? 21.747 3.916 -38.519 1.00 95.00 517 THR A CA 1
ATOM 3803 C C . THR A 1 517 ? 20.918 3.660 -39.775 1.00 95.00 517 THR A C 1
ATOM 3805 O O . THR A 1 517 ? 19.928 2.933 -39.736 1.00 95.00 517 THR A O 1
ATOM 3808 N N . ASN A 1 518 ? 21.326 4.233 -40.907 1.00 96.75 518 ASN A N 1
ATOM 3809 C CA . ASN A 1 518 ? 20.688 3.980 -42.200 1.00 96.75 518 ASN A CA 1
ATOM 3810 C C . ASN A 1 518 ? 21.464 2.927 -42.989 1.00 96.75 518 ASN A C 1
ATOM 3812 O O . ASN A 1 518 ? 22.696 2.948 -43.037 1.00 96.75 518 ASN A O 1
ATOM 3816 N N . VAL A 1 519 ? 20.730 2.019 -43.623 1.00 97.06 519 VAL A N 1
ATOM 3817 C CA . VAL A 1 519 ? 21.281 0.862 -44.321 1.00 97.06 519 VAL A CA 1
ATOM 3818 C C . VAL A 1 519 ? 20.610 0.714 -45.686 1.00 97.06 519 VAL A C 1
ATOM 3820 O O . VAL A 1 519 ? 19.389 0.805 -45.782 1.00 97.06 519 VAL A O 1
ATOM 3823 N N . TYR A 1 520 ? 21.386 0.468 -46.742 1.00 96.50 520 TYR A N 1
ATOM 3824 C CA . TYR A 1 520 ? 20.871 0.237 -48.101 1.00 96.50 520 TYR A CA 1
ATOM 3825 C C . TYR A 1 520 ? 21.545 -0.982 -48.758 1.00 96.50 520 TYR A C 1
ATOM 3827 O O . TYR A 1 520 ? 22.657 -1.353 -48.369 1.00 96.50 520 TYR A O 1
ATOM 3835 N N . PRO A 1 521 ? 20.887 -1.657 -49.717 1.00 96.62 521 PRO A N 1
ATOM 3836 C CA . PRO A 1 521 ? 21.415 -2.867 -50.327 1.00 96.62 521 PRO A CA 1
ATOM 3837 C C . PRO A 1 521 ? 22.411 -2.526 -51.437 1.00 96.62 521 PRO A C 1
ATOM 3839 O O . PRO A 1 521 ? 22.222 -1.581 -52.203 1.00 96.62 521 PRO A O 1
ATOM 3842 N N . VAL A 1 522 ? 23.444 -3.352 -51.573 1.00 94.75 522 VAL A N 1
ATOM 3843 C CA . VAL A 1 522 ? 24.372 -3.325 -52.705 1.00 94.75 522 VAL A CA 1
ATOM 3844 C C . VAL A 1 522 ? 24.218 -4.601 -53.518 1.00 94.75 522 VAL A C 1
ATOM 3846 O O . VAL A 1 522 ? 24.152 -5.710 -52.980 1.00 94.75 522 VAL A O 1
ATOM 3849 N N . TYR A 1 523 ? 24.198 -4.437 -54.839 1.00 93.38 523 TYR A N 1
ATOM 3850 C CA . TYR A 1 523 ? 24.057 -5.520 -55.804 1.00 93.38 523 TYR A CA 1
ATOM 3851 C C . TYR A 1 523 ? 25.314 -5.641 -56.665 1.00 93.38 523 TYR A C 1
ATOM 3853 O O . TYR A 1 523 ? 25.924 -4.636 -57.029 1.00 93.38 523 TYR A O 1
ATOM 3861 N N . LYS A 1 524 ? 25.672 -6.872 -57.021 1.00 92.06 524 LYS A N 1
ATOM 3862 C CA . LYS A 1 524 ? 26.768 -7.193 -57.945 1.00 92.06 524 LYS A CA 1
ATOM 3863 C C . LYS A 1 524 ? 26.216 -7.838 -59.210 1.00 92.06 524 LYS A C 1
ATOM 3865 O O . LYS A 1 524 ? 25.123 -8.403 -59.170 1.00 92.06 524 LYS A O 1
ATOM 3870 N N . ASP A 1 525 ? 26.955 -7.769 -60.308 1.00 90.50 525 ASP A N 1
ATOM 3871 C CA . ASP A 1 525 ? 26.518 -8.377 -61.563 1.00 90.50 525 ASP A CA 1
ATOM 3872 C C . ASP A 1 525 ? 26.369 -9.895 -61.412 1.00 90.50 525 ASP A C 1
ATOM 3874 O O . ASP A 1 525 ? 27.134 -10.558 -60.698 1.00 90.50 525 ASP A O 1
ATOM 3878 N N . VAL A 1 526 ? 25.346 -10.446 -62.065 1.00 81.19 526 VAL A N 1
ATOM 3879 C CA . VAL A 1 526 ? 25.193 -11.896 -62.197 1.00 81.19 526 VAL A CA 1
ATOM 3880 C C . VAL A 1 526 ? 26.444 -12.404 -62.919 1.00 81.19 526 VAL A C 1
ATOM 3882 O O . VAL A 1 526 ? 26.768 -11.876 -63.985 1.00 81.19 526 VAL A O 1
ATOM 3885 N N . PRO A 1 527 ? 27.164 -13.407 -62.382 1.00 73.88 527 PRO A N 1
ATOM 3886 C CA . PRO A 1 527 ? 28.332 -13.955 -63.057 1.00 73.88 527 PRO A CA 1
ATOM 3887 C C . PRO A 1 527 ? 27.987 -14.321 -64.504 1.00 73.88 527 PRO A C 1
ATOM 3889 O O . PRO A 1 527 ? 27.009 -15.035 -64.747 1.00 73.88 527 PRO A O 1
ATOM 3892 N N . ALA A 1 528 ? 28.774 -13.830 -65.465 1.00 56.16 528 ALA A N 1
ATOM 3893 C CA . ALA A 1 528 ? 28.616 -14.155 -66.878 1.00 56.16 528 ALA A CA 1
ATOM 3894 C C . ALA A 1 528 ? 28.896 -15.654 -67.091 1.00 56.16 528 ALA A C 1
ATOM 3896 O O . ALA A 1 528 ? 30.033 -16.075 -67.280 1.00 56.16 528 ALA A O 1
ATOM 3897 N N . GLY A 1 529 ? 27.850 -16.472 -66.968 1.00 53.56 529 GLY A N 1
ATOM 3898 C CA . GLY A 1 529 ? 27.957 -17.930 -67.049 1.00 53.56 529 GLY A CA 1
ATOM 3899 C C . GLY A 1 529 ? 26.676 -18.703 -66.734 1.00 53.56 529 GLY A C 1
ATOM 3900 O O . GLY A 1 529 ? 26.750 -19.887 -66.420 1.00 53.56 529 GLY A O 1
ATOM 3901 N N . GLY A 1 530 ? 25.505 -18.067 -66.805 1.00 46.25 530 GLY A N 1
ATOM 3902 C CA . GLY A 1 530 ? 24.219 -18.712 -66.540 1.00 46.25 530 GLY A CA 1
ATOM 3903 C C . GLY A 1 530 ? 23.272 -18.654 -67.732 1.00 46.25 530 GLY A C 1
ATOM 3904 O O . GLY A 1 530 ? 22.355 -17.846 -67.709 1.00 46.25 530 GLY A O 1
ATOM 3905 N N . ASN A 1 531 ? 23.502 -19.487 -68.756 1.00 41.81 531 ASN A N 1
ATOM 3906 C CA . ASN A 1 531 ? 22.438 -20.184 -69.496 1.00 41.81 531 ASN A CA 1
ATOM 3907 C C . ASN A 1 531 ? 23.013 -21.295 -70.405 1.00 41.81 531 ASN A C 1
ATOM 3909 O O . ASN A 1 531 ? 23.822 -21.037 -71.287 1.00 41.81 531 ASN A O 1
ATOM 3913 N N . ASN A 1 532 ? 22.553 -22.530 -70.171 1.00 44.66 532 ASN A N 1
ATOM 3914 C CA . ASN A 1 532 ? 22.610 -23.720 -71.033 1.00 44.66 532 ASN A CA 1
ATOM 3915 C C . ASN A 1 532 ? 23.937 -24.073 -71.735 1.00 44.66 532 ASN A C 1
ATOM 3917 O O . ASN A 1 532 ? 24.128 -23.787 -72.914 1.00 44.66 532 ASN A O 1
ATOM 3921 N N . SER A 1 533 ? 24.750 -24.920 -71.091 1.00 36.34 533 SER A N 1
ATOM 3922 C CA . SER A 1 533 ? 25.441 -25.972 -71.848 1.00 36.34 533 SER A CA 1
ATOM 3923 C C . SER A 1 533 ? 24.611 -27.253 -71.771 1.00 36.34 533 SER A C 1
ATOM 3925 O O . SER A 1 533 ? 24.620 -27.991 -70.788 1.00 36.34 533 SER A O 1
ATOM 3927 N N . THR A 1 534 ? 23.862 -27.531 -72.834 1.00 39.59 534 THR A N 1
ATOM 3928 C CA . THR A 1 534 ? 23.439 -28.893 -73.147 1.00 39.59 534 THR A CA 1
ATOM 3929 C C . THR A 1 534 ? 24.699 -29.731 -73.357 1.00 39.59 534 THR A C 1
ATOM 3931 O O . THR A 1 534 ? 25.218 -29.819 -74.472 1.00 39.59 534 THR A O 1
ATOM 3934 N N . LYS A 1 535 ? 25.224 -30.366 -72.301 1.00 38.75 535 LYS A N 1
ATOM 3935 C CA . LYS A 1 535 ? 26.082 -31.536 -72.501 1.00 38.75 535 LYS A CA 1
ATOM 3936 C C . LYS A 1 535 ? 25.202 -32.611 -73.131 1.00 38.75 535 LYS A C 1
ATOM 3938 O O . LYS A 1 535 ? 24.323 -33.164 -72.477 1.00 38.75 535 LYS A O 1
ATOM 3943 N N . LYS A 1 536 ? 25.422 -32.841 -74.430 1.00 33.09 536 LYS A N 1
ATOM 3944 C CA . LYS A 1 536 ? 24.890 -33.961 -75.216 1.00 33.09 536 LYS A CA 1
ATOM 3945 C C . LYS A 1 536 ? 24.824 -35.220 -74.348 1.00 33.09 536 LYS A C 1
ATOM 3947 O O . LYS A 1 536 ? 25.859 -35.746 -73.943 1.00 33.09 536 LYS A O 1
ATOM 3952 N N . VAL A 1 537 ? 23.615 -35.728 -74.122 1.00 35.38 537 VAL A N 1
ATOM 3953 C CA . VAL A 1 537 ? 23.417 -37.111 -73.687 1.00 35.38 537 VAL A CA 1
ATOM 3954 C C . VAL A 1 537 ? 23.791 -37.994 -74.873 1.00 35.38 537 VAL A C 1
ATOM 3956 O O . VAL A 1 537 ? 22.988 -38.223 -75.774 1.00 35.38 537 VAL A O 1
ATOM 3959 N N . VAL A 1 538 ? 25.032 -38.473 -74.897 1.00 33.06 538 VAL A N 1
ATOM 3960 C CA . VAL A 1 538 ? 25.374 -39.663 -75.674 1.00 33.06 538 VAL A CA 1
ATOM 3961 C C . VAL A 1 538 ? 24.958 -40.850 -74.815 1.00 33.06 538 VAL A C 1
ATOM 3963 O O . VAL A 1 538 ? 25.553 -41.110 -73.771 1.00 33.06 538 VAL A O 1
ATOM 3966 N N . LYS A 1 539 ? 23.893 -41.546 -75.229 1.00 37.59 539 LYS A N 1
ATOM 3967 C CA . LYS A 1 539 ? 23.540 -42.863 -74.688 1.00 37.59 539 LYS A CA 1
ATOM 3968 C C . LYS A 1 539 ? 24.721 -43.805 -74.929 1.00 37.59 539 LYS A C 1
ATOM 3970 O O . LYS A 1 539 ? 24.920 -44.261 -76.050 1.00 37.59 539 LYS A O 1
ATOM 3975 N N . VAL A 1 540 ? 25.462 -44.128 -73.875 1.00 32.41 540 VAL A N 1
ATOM 3976 C CA . VAL A 1 540 ? 26.313 -45.319 -73.832 1.00 32.41 540 VAL A CA 1
ATOM 3977 C C . VAL A 1 540 ? 25.658 -46.293 -72.861 1.00 32.41 540 VAL A C 1
ATOM 3979 O O . VAL A 1 540 ? 25.241 -45.917 -71.766 1.00 32.41 540 VAL A O 1
ATOM 3982 N N . HIS A 1 541 ? 25.463 -47.520 -73.337 1.00 31.09 541 HIS A N 1
ATOM 3983 C CA . HIS A 1 541 ? 24.728 -48.581 -72.663 1.00 31.09 541 HIS A CA 1
ATOM 3984 C C . HIS A 1 541 ? 25.278 -48.850 -71.255 1.00 31.09 541 HIS A C 1
ATOM 3986 O O . HIS A 1 541 ? 26.478 -49.037 -71.069 1.00 31.09 541 HIS A O 1
ATOM 3992 N N . LYS A 1 542 ? 24.371 -48.912 -70.271 1.00 30.14 542 LYS A N 1
ATOM 3993 C CA . LYS A 1 542 ? 24.657 -49.427 -68.930 1.00 30.14 542 LYS A CA 1
ATOM 3994 C C . LYS A 1 542 ? 25.060 -50.898 -69.038 1.00 30.14 542 LYS A C 1
ATOM 3996 O O . LYS A 1 542 ? 24.218 -51.739 -69.341 1.00 30.14 542 LYS A O 1
ATOM 4001 N N . VAL A 1 543 ? 26.307 -51.197 -68.695 1.00 34.47 543 VAL A N 1
ATOM 4002 C CA . VAL A 1 543 ? 26.678 -52.485 -68.103 1.00 34.47 543 VAL A CA 1
ATOM 4003 C C . VAL A 1 543 ? 26.955 -52.206 -66.629 1.00 34.47 543 VAL A C 1
ATOM 4005 O O . VAL A 1 543 ? 27.785 -51.366 -66.289 1.00 34.47 543 VAL A O 1
ATOM 4008 N N . SER A 1 544 ? 26.170 -52.833 -65.758 1.00 36.91 544 SER A N 1
ATOM 4009 C CA . SER A 1 544 ? 26.223 -52.666 -64.304 1.00 36.91 544 SER A CA 1
ATOM 4010 C C . SER A 1 544 ? 27.576 -53.097 -63.724 1.00 36.91 544 SER A C 1
ATOM 4012 O O . SER A 1 544 ? 28.007 -54.211 -64.025 1.00 36.91 544 SER A O 1
ATOM 4014 N N . PRO A 1 545 ? 28.199 -52.328 -62.809 1.00 30.84 545 PRO A N 1
ATOM 4015 C CA . PRO A 1 545 ? 29.266 -52.859 -61.974 1.00 30.84 545 PRO A CA 1
ATOM 4016 C C . PRO A 1 545 ? 28.683 -53.524 -60.726 1.00 30.84 545 PRO A C 1
ATOM 4018 O O . PRO A 1 545 ? 28.010 -52.899 -59.903 1.00 30.84 545 PRO A O 1
ATOM 4021 N N . ARG A 1 546 ? 28.979 -54.818 -60.611 1.00 28.95 546 ARG A N 1
ATOM 4022 C CA . ARG A 1 546 ? 29.057 -55.558 -59.352 1.00 28.95 546 ARG A CA 1
ATOM 4023 C C . ARG A 1 546 ? 30.120 -54.919 -58.445 1.00 28.95 546 ARG A C 1
ATOM 4025 O O . ARG A 1 546 ? 31.189 -54.558 -58.918 1.00 28.95 546 ARG A O 1
ATOM 4032 N N . THR A 1 547 ? 29.774 -54.813 -57.163 1.00 37.19 547 THR A N 1
ATOM 4033 C CA . THR A 1 547 ? 30.612 -54.972 -55.955 1.00 37.19 547 THR A CA 1
ATOM 4034 C C . THR A 1 547 ? 32.139 -55.048 -56.123 1.00 37.19 547 THR A C 1
ATOM 4036 O O . THR A 1 547 ? 32.625 -55.970 -56.775 1.00 37.19 547 THR A O 1
ATOM 4039 N N . GLY A 1 548 ? 32.875 -54.215 -55.375 1.00 30.42 548 GLY A N 1
ATOM 4040 C CA . GLY A 1 548 ? 34.270 -54.492 -55.003 1.00 30.42 548 GLY A CA 1
ATOM 4041 C C . GLY A 1 548 ? 35.074 -53.261 -54.573 1.00 30.42 548 GLY A C 1
ATOM 4042 O O . GLY A 1 548 ? 35.218 -52.338 -55.361 1.00 30.42 548 GLY A O 1
ATOM 4043 N N . ASP A 1 549 ? 35.602 -53.316 -53.347 1.00 29.06 549 ASP A N 1
ATOM 4044 C CA . ASP A 1 549 ? 36.729 -52.555 -52.771 1.00 29.06 549 ASP A CA 1
ATOM 4045 C C . ASP A 1 549 ? 36.483 -51.073 -52.417 1.00 29.06 549 ASP A C 1
ATOM 4047 O O . ASP A 1 549 ? 36.502 -50.181 -53.254 1.00 29.06 549 ASP A O 1
ATOM 4051 N N . ALA A 1 550 ? 36.157 -50.688 -51.175 1.00 42.78 550 ALA A N 1
ATOM 4052 C CA . ALA A 1 550 ? 36.720 -51.054 -49.863 1.00 42.78 550 ALA A CA 1
ATOM 4053 C C . ALA A 1 550 ? 38.200 -50.676 -49.662 1.00 42.78 550 ALA A C 1
ATOM 4055 O O . ALA A 1 550 ? 38.978 -51.440 -49.107 1.00 42.78 550 ALA A O 1
ATOM 4056 N N . SER A 1 551 ? 38.583 -49.448 -50.015 1.00 38.00 551 SER A N 1
ATOM 4057 C CA . SER A 1 551 ? 39.817 -48.843 -49.496 1.00 38.00 551 SER A CA 1
ATOM 4058 C C . SER A 1 551 ? 39.726 -47.317 -49.515 1.00 38.00 551 SER A C 1
ATOM 4060 O O . SER A 1 551 ? 40.156 -46.700 -50.476 1.00 38.00 551 SER A O 1
ATOM 4062 N N . MET A 1 552 ? 39.103 -46.721 -48.489 1.00 33.53 552 MET A N 1
ATOM 4063 C CA . MET A 1 552 ? 39.359 -45.333 -48.029 1.00 33.53 552 MET A CA 1
ATOM 4064 C C . MET A 1 552 ? 38.520 -44.919 -46.795 1.00 33.53 552 MET A C 1
ATOM 4066 O O . MET A 1 552 ? 38.731 -43.845 -46.241 1.00 33.53 552 MET A O 1
ATOM 4070 N N . ILE A 1 553 ? 37.611 -45.768 -46.292 1.00 38.94 553 ILE A N 1
ATOM 4071 C CA . ILE A 1 553 ? 36.800 -45.479 -45.084 1.00 38.94 553 ILE A CA 1
ATOM 4072 C C . ILE A 1 553 ? 37.558 -45.753 -43.761 1.00 38.94 553 ILE A C 1
ATOM 4074 O O . ILE A 1 553 ? 37.138 -45.306 -42.696 1.00 38.94 553 ILE A O 1
ATOM 4078 N N . PHE A 1 554 ? 38.730 -46.397 -43.796 1.00 38.34 554 PHE A N 1
ATOM 4079 C CA . PHE A 1 554 ? 39.478 -46.743 -42.577 1.00 38.34 554 PHE A CA 1
ATOM 4080 C C . PHE A 1 554 ? 40.329 -45.614 -41.969 1.00 38.34 554 PHE A C 1
ATOM 4082 O O . PHE A 1 554 ? 40.748 -45.749 -40.822 1.00 38.34 554 PHE A O 1
ATOM 4089 N N . LEU A 1 555 ? 40.552 -44.484 -42.656 1.00 39.19 555 LEU A N 1
ATOM 4090 C CA . LEU A 1 555 ? 41.438 -43.436 -42.121 1.00 39.19 555 LEU A CA 1
ATOM 4091 C C . LEU A 1 555 ? 40.760 -42.436 -41.167 1.00 39.19 555 LEU A C 1
ATOM 4093 O O . LEU A 1 555 ? 41.451 -41.788 -40.387 1.00 39.19 555 LEU A O 1
ATOM 4097 N N . TYR A 1 556 ? 39.425 -42.338 -41.163 1.00 37.12 556 TYR A N 1
ATOM 4098 C CA . TYR A 1 556 ? 38.702 -41.385 -40.301 1.00 37.12 556 TYR A CA 1
ATOM 4099 C C . TYR A 1 556 ? 37.930 -42.037 -39.139 1.00 37.12 556 TYR A C 1
ATOM 4101 O O . TYR A 1 556 ? 37.549 -41.345 -38.197 1.00 37.12 556 TYR A O 1
ATOM 4109 N N . GLY A 1 557 ? 37.767 -43.367 -39.135 1.00 39.16 557 GLY A N 1
ATOM 4110 C CA . GLY A 1 557 ? 37.118 -44.105 -38.038 1.00 39.16 557 GLY A CA 1
ATOM 4111 C C . GLY A 1 557 ? 38.027 -44.417 -36.838 1.00 39.16 557 GLY A C 1
ATOM 4112 O O . GLY A 1 557 ? 37.541 -44.537 -35.716 1.00 39.16 557 GLY A O 1
ATOM 4113 N N . GLY A 1 558 ? 39.348 -44.508 -37.037 1.00 40.72 558 GLY A N 1
ATOM 4114 C CA . GLY A 1 558 ? 40.304 -44.859 -35.972 1.00 40.72 558 GLY A CA 1
ATOM 4115 C C . GLY A 1 558 ? 40.636 -43.718 -35.001 1.00 40.72 558 GLY A C 1
ATOM 4116 O O . GLY A 1 558 ? 40.923 -43.961 -33.830 1.00 40.72 558 GLY A O 1
ATOM 4117 N N . LEU A 1 559 ? 40.543 -42.464 -35.454 1.00 39.06 559 LEU A N 1
ATOM 4118 C CA . LEU A 1 559 ? 40.913 -41.284 -34.659 1.00 39.06 559 LEU A CA 1
ATOM 4119 C C . LEU A 1 559 ? 39.858 -40.900 -33.609 1.00 39.06 559 LEU A C 1
ATOM 4121 O O . LEU A 1 559 ? 40.204 -40.367 -32.558 1.00 39.06 559 LEU A O 1
ATOM 4125 N N . VAL A 1 560 ? 38.584 -41.225 -33.845 1.00 45.94 560 VAL A N 1
ATOM 4126 C CA . VAL A 1 560 ? 37.487 -40.874 -32.925 1.00 45.94 560 VAL A CA 1
ATOM 4127 C C . VAL A 1 560 ? 37.324 -41.914 -31.809 1.00 45.94 560 VAL A C 1
ATOM 4129 O O . VAL A 1 560 ? 36.996 -41.559 -30.679 1.00 45.94 560 VAL A O 1
ATOM 4132 N N . VAL A 1 561 ? 37.636 -43.189 -32.067 1.00 48.34 561 VAL A N 1
ATOM 4133 C CA . VAL A 1 561 ? 37.526 -44.255 -31.053 1.00 48.34 561 VAL A CA 1
ATOM 4134 C C . VAL A 1 561 ? 38.694 -44.216 -30.054 1.00 48.34 561 VAL A C 1
ATOM 4136 O O . VAL A 1 561 ? 38.487 -44.435 -28.860 1.00 48.34 561 VAL A O 1
ATOM 4139 N N . GLY A 1 562 ? 39.905 -43.847 -30.494 1.00 44.00 562 GLY A N 1
ATOM 4140 C CA . GLY A 1 562 ? 41.078 -43.734 -29.615 1.00 44.00 562 GLY A CA 1
ATOM 4141 C C . GLY A 1 562 ? 40.946 -42.651 -28.534 1.00 44.00 562 GLY A C 1
ATOM 4142 O O . GLY A 1 562 ? 41.317 -42.878 -27.382 1.00 44.00 562 GLY A O 1
ATOM 4143 N N . ALA A 1 563 ? 40.344 -41.504 -28.866 1.00 50.41 563 ALA A N 1
ATOM 4144 C CA . ALA A 1 563 ? 40.153 -40.405 -27.916 1.00 50.41 563 ALA A CA 1
ATOM 4145 C C . ALA A 1 563 ? 39.144 -40.748 -26.802 1.00 50.41 563 ALA A C 1
ATOM 4147 O O . ALA A 1 563 ? 39.326 -40.355 -25.649 1.00 50.41 563 ALA A O 1
ATOM 4148 N N . VAL A 1 564 ? 38.110 -41.536 -27.120 1.00 53.06 564 VAL A N 1
ATOM 4149 C CA . VAL A 1 564 ? 37.073 -41.932 -26.153 1.00 53.06 564 VAL A CA 1
ATOM 4150 C C . VAL A 1 564 ? 37.599 -42.973 -25.157 1.00 53.06 564 VAL A C 1
ATOM 4152 O O . VAL A 1 564 ? 37.281 -42.905 -23.968 1.00 53.06 564 VAL A O 1
ATOM 4155 N N . VAL A 1 565 ? 38.461 -43.897 -25.596 1.00 54.09 565 VAL A N 1
ATOM 4156 C CA . VAL A 1 565 ? 39.037 -44.930 -24.714 1.00 54.09 565 VAL A CA 1
ATOM 4157 C C . VAL A 1 565 ? 40.045 -44.332 -23.723 1.00 54.09 565 VAL A C 1
ATOM 4159 O O . VAL A 1 565 ? 40.010 -44.676 -22.541 1.00 54.09 565 VAL A O 1
ATOM 4162 N N . VAL A 1 566 ? 40.883 -43.378 -24.149 1.00 53.47 566 VAL A N 1
ATOM 4163 C CA . VAL A 1 566 ? 41.845 -42.698 -23.256 1.00 53.47 566 VAL A CA 1
ATOM 4164 C C . VAL A 1 566 ? 41.127 -41.882 -22.173 1.00 53.47 566 VAL A C 1
ATOM 4166 O O . VAL A 1 566 ? 41.531 -41.913 -21.007 1.00 53.47 566 VAL A O 1
ATOM 4169 N N . LEU A 1 567 ? 40.011 -41.227 -22.515 1.00 50.22 567 LEU A N 1
ATOM 4170 C CA . LEU A 1 567 ? 39.213 -40.468 -21.549 1.00 50.22 567 LEU A CA 1
ATOM 4171 C C . LEU A 1 567 ? 38.564 -41.383 -20.494 1.00 50.22 567 LEU A C 1
ATOM 4173 O O . LEU A 1 567 ? 38.573 -41.058 -19.306 1.00 50.22 567 LEU A O 1
ATOM 4177 N N . MET A 1 568 ? 38.062 -42.560 -20.890 1.00 50.41 568 MET A N 1
ATOM 4178 C CA . MET A 1 568 ? 37.476 -43.517 -19.940 1.00 50.41 568 MET A CA 1
ATOM 4179 C C . MET A 1 568 ? 38.515 -44.151 -19.004 1.00 50.41 568 MET A C 1
ATOM 4181 O O . MET A 1 568 ? 38.213 -44.378 -17.831 1.00 50.41 568 MET A O 1
ATOM 4185 N N . VAL A 1 569 ? 39.742 -44.404 -19.474 1.00 53.97 569 VAL A N 1
ATOM 4186 C CA . VAL A 1 569 ? 40.821 -44.957 -18.633 1.00 53.97 569 VAL A CA 1
ATOM 4187 C C . VAL A 1 569 ? 41.317 -43.921 -17.613 1.00 53.97 569 VAL A C 1
ATOM 4189 O O . VAL A 1 569 ? 41.486 -44.259 -16.441 1.00 53.97 569 VAL A O 1
ATOM 4192 N N . LEU A 1 570 ? 41.437 -42.643 -17.995 1.00 48.16 570 LEU A N 1
ATOM 4193 C CA . LEU A 1 570 ? 41.802 -41.554 -17.073 1.00 48.16 570 LEU A CA 1
ATOM 4194 C C . LEU A 1 570 ? 40.743 -41.315 -15.981 1.00 48.16 570 LEU A C 1
ATOM 4196 O O . LEU A 1 570 ? 41.091 -41.081 -14.821 1.00 48.16 570 LEU A O 1
ATOM 4200 N N . ILE A 1 571 ? 39.454 -41.441 -16.316 1.00 52.50 571 ILE A N 1
ATOM 4201 C CA . ILE A 1 571 ? 38.353 -41.329 -15.343 1.00 52.50 571 ILE A CA 1
ATOM 4202 C C . ILE A 1 571 ? 38.346 -42.518 -14.365 1.00 52.50 571 ILE A C 1
ATOM 4204 O O . ILE A 1 571 ? 38.024 -42.347 -13.187 1.00 52.50 571 ILE A O 1
ATOM 4208 N N . LYS A 1 572 ? 38.744 -43.717 -14.812 1.00 42.78 572 LYS A N 1
ATOM 4209 C CA . LYS A 1 572 ? 38.805 -44.912 -13.953 1.00 42.78 572 LYS A CA 1
ATOM 4210 C C . LYS A 1 572 ? 40.013 -44.914 -13.006 1.00 42.78 572 LYS A C 1
ATOM 4212 O O . LYS A 1 572 ? 39.893 -45.440 -11.903 1.00 42.78 572 LYS A O 1
ATOM 4217 N N . ILE A 1 573 ? 41.132 -44.290 -13.388 1.00 50.41 573 ILE A N 1
ATOM 4218 C CA . ILE A 1 573 ? 42.343 -44.183 -12.550 1.00 50.41 573 ILE A CA 1
ATOM 4219 C C . ILE A 1 573 ? 42.192 -43.097 -11.466 1.00 50.41 573 ILE A C 1
ATOM 4221 O O . ILE A 1 573 ? 42.628 -43.305 -10.339 1.00 50.41 573 ILE A O 1
ATOM 4225 N N . ARG A 1 574 ? 41.460 -42.001 -11.725 1.00 45.19 574 ARG A N 1
ATOM 4226 C CA . ARG A 1 574 ? 41.151 -40.971 -10.704 1.00 45.19 574 ARG A CA 1
ATOM 4227 C C . ARG A 1 574 ? 40.131 -41.383 -9.633 1.00 45.19 574 ARG A C 1
ATOM 4229 O O . ARG A 1 574 ? 39.926 -40.637 -8.687 1.00 45.19 574 ARG A O 1
ATOM 4236 N N . ARG A 1 575 ? 39.483 -42.546 -9.763 1.00 45.66 575 ARG A N 1
ATOM 4237 C CA . ARG A 1 575 ? 38.568 -43.106 -8.744 1.00 45.66 575 ARG A CA 1
ATOM 4238 C C . ARG A 1 575 ? 39.206 -44.200 -7.872 1.00 45.66 575 ARG A C 1
ATOM 4240 O O . ARG A 1 575 ? 38.500 -44.819 -7.082 1.00 45.66 575 ARG A O 1
ATOM 4247 N N . ARG A 1 576 ? 40.513 -44.455 -8.011 1.00 44.75 576 ARG A N 1
ATOM 4248 C CA . ARG A 1 576 ? 41.283 -45.396 -7.171 1.00 44.75 576 ARG A CA 1
ATOM 4249 C C . ARG A 1 576 ? 42.636 -44.828 -6.699 1.00 44.75 576 ARG A C 1
ATOM 4251 O O . ARG A 1 576 ? 43.547 -45.606 -6.432 1.00 44.75 576 ARG A O 1
ATOM 4258 N N . ALA A 1 577 ? 42.753 -43.504 -6.595 1.00 44.66 577 ALA A N 1
ATOM 4259 C CA . ALA A 1 577 ? 43.855 -42.816 -5.921 1.00 44.66 577 ALA A CA 1
ATOM 4260 C C . ALA A 1 577 ? 43.301 -42.001 -4.752 1.00 44.66 577 ALA A C 1
ATOM 4262 O O . ALA A 1 577 ? 42.237 -41.371 -4.965 1.00 44.66 577 ALA A O 1
#

Organism: NCBI:txid1401079

Foldseek 3Di:
DPDDPPVVVVVVVVVVVVVVVVVVPDPPPDPDQAEAEDPLPDELCRVLCLQQQVDPDPVSGRHQEYEYEQDEHAYENCEAREHAAHHEYEYEANYEYEYEAYAYEDEYQHAAYEYDYAYAYEYDNYPAENYDYQDQRHEYEYAQYHYEYAAHCAENEYAHHHEEYEYAHYEYEFEAHAADEQGANYEHQQYEYEWYNLYEYEFHYAHPHLCANYHFQHEYEFEDQNTEYEQAAEYPAQRHENYEAENLGEYEYYNYEYAFEHEQNYEYYHYPAQVRYEYEYEQAYEYAFYYPDAAYAERHERHEYEFENLYEYAFDSHQHSAANHEYHYAANYEYHRHHHFAHPCDDPPRHPDDGTHDHAADHPDWPAQWAQALQATDGDPDPDGDPDFDAHPLRAGWGKAWAAQDAQDKDWAQAAPVDPSGHIDIDGHHGAHVRITIDIAHKAKEWEFLAPVCVVVVVVVRTPDIGIDHAQAASCRSNHDDDDHPDDDPQKDWDAKAWPVPRDGDDRRGGHHYNYTYIYTDIDGDPPPDDDDPPDPPDDDDDDDDDDDDPDPPPPVVVVVVVVVVVVVVVVVVVPD

Secondary structure (DSSP, 8-state):
---SSSHHHHHHHHHHHHHHHHHSS-S----PPPEEEP-S-S-HHHHHHHHHTSS--TTSPPPSEEEE-SEEEEEEESS-EEE-S-EEEEE-TTEEEEEEEPPEEE-STT-EEEEESSSEEEEEEESS-SEEE--TT-EEEEES-EEEEEEESS-SEEE-SS-EEEEESSEEEEES---SSS--SEEEEEEEEEEETT-EEEEE-----TT-SEEEEEEEEEESTT-EEEEEE---STT-EEEEE-TT-EEEEEB-EEEEEE-TT-EEEEES-TTT-EEEEETT-EEEEEE-SS-EEEEEES-EEEE-TT-EEEEESEEEEEES-EEEE-TT-EEEE-S-BS-----TTS-SS-SS--B-SS-BS--BSEEEETTEEEE--SS--BSSPPB-TTS-B-EEEEEET--SEEEEEPPPTT-TTS--EEEEE-S-BTTEEEEEE-EEEEEEES-HHHHHTT-GGGEEEEEEEETTB-GGGGT--PPPPPPPPTTEEEEEEEETTT-SBP-TTS-B-SSEEEEEEEEEEPPS--S------------PPP-----STHHHHHHHHHHHHHHHHHHHHTT--

pLDDT: mean 78.77, std 20.05, range [27.28, 98.81]

Radius of gyration: 38.57 Å; chains: 1; bounding box: 77×92×119 Å

InterPro domains:
  IPR012332 Autotransporter, pectate lyase C-like domain superfamily [G3DSA:2.160.20.20] (84-424)
  IPR017502 Sortase B cell surface sorting signal [TIGR03063] (545-567)